Protein AF-Q6Z7R9-F1 (afdb_monomer)

Organism: Oryza sativa subsp. japonica (NCBI:txid39947)

Foldseek 3Di:
DPQQDDPVVVVVCPPVVPVVVVSNVVSVVVVVVVVVVVVVVVVVVVVVVVVVVVVVVVVVVVVVVVVVVVVVVVVVVVVVVVVVVVVVVVVVVVVVVVVVVVVVVVVVVVVVVVVVVVVVVVVVVVVVVVVVVVVVVVVVVVVVVVVVVVVVVVVVVVVVVVVVVVVVVVVVVVVVVVVVVVVVVVVVVVVVVVVVVVVVVVVVVVVVVVVVVVVVVVVVVVVVVVVVVVVVVVVVVVVVVVVVVVVVVVVVVVVVVVVVVVVVVVVVVVVVVVVVVVVVVVVVVVVVVVVVVVVVVVVVVVVVVVVVVVVVVVVVVVVVVVVVVVVVVVVVVVVVVVVVVCVVVVVVCVVDVVPDPDDDDDDDDDDYDEDEYDEDDYYDYDYYDDDYYDYDDDDDDDDDDDADPVNVVVVCVVVVQDPVNVVVVVVVVVVVVVVVVVVVVVVVVVVVVVVVVVVVVVVVVVVVVVVVVVVVVVVVVVVVVVVVVVVVVVVVVVVVVVVVD

Secondary structure (DSSP, 8-state):
---SS-HHHHHHTTT-HHHHHHHHHHHHHHHHHHHHHHHHHHHHHHHHHHHHHHHHHHHHHHHHHHHHHHHHHHHHHHHHHHHHHHHHHHHHHHHHHHHHHHHHHHHHHHHHHHHHHHHHHHHHHHHHHHHHHHHHHHHHHHHHHHHHHHHHHHHHHHHHHHHHHHHHHHHHHHHHHHHHHHHHHHHHHHHHHHHHHHHHHHHHHHHHHHHHHHHHHHHHHHHHHHHHHHHHHHHHHHHHHHHHHHHHHHHHHHHHHHHHHHHHHHHHHHHHHHHHHHHHHHHHHHHHHHHHHHHHHHHHHHHHHHHHHHHHHHHHHHHHHHHHHHHHHHHHHHHHHHHHHHHHHHHHHHHHGGG------------------------------------------------SSHHHHHHHHHTT--HHHHHHHHHHHHHHHHHHHHHHHHHHHHHHHHHHHHHHHHHHHHHHHHHHHHHHHHHHHHHHHHHHHHHHHHHHHHHHHHT--

Solvent-accessible surface area (backbone atoms only — not comparable to full-atom values): 28332 Å² total; per-residue (Å²): 126,76,88,66,63,55,82,62,60,65,56,74,49,75,80,57,63,66,65,60,48,56,45,44,54,48,53,53,52,52,51,49,52,53,54,53,50,53,44,55,52,49,53,52,50,47,55,51,47,51,56,52,48,55,55,49,49,55,48,48,53,53,51,46,55,49,54,51,47,53,51,48,53,51,49,52,50,48,56,51,50,51,49,53,50,50,55,51,50,49,55,48,50,50,53,52,50,53,52,54,51,48,54,54,49,52,56,50,50,54,49,51,51,51,52,52,52,50,54,49,50,54,49,50,55,53,48,56,53,46,55,51,48,57,48,54,47,54,53,49,52,53,52,48,50,59,48,51,54,50,52,50,55,51,48,52,57,45,51,55,49,50,55,51,48,51,53,49,51,54,48,49,53,49,49,52,52,53,49,54,51,52,50,53,54,48,59,47,51,54,52,51,50,51,50,52,51,50,54,48,51,50,53,50,48,53,55,49,54,50,50,49,55,48,52,61,44,52,52,51,51,51,52,51,49,54,50,51,53,48,52,50,52,53,49,50,52,50,51,46,55,49,51,53,52,46,51,52,49,51,52,50,47,57,47,53,51,50,52,49,48,53,54,47,51,53,46,51,52,48,49,52,50,51,50,50,50,48,52,52,50,47,52,50,50,47,52,51,46,52,54,49,50,49,50,48,48,54,47,53,51,49,51,50,50,47,52,52,50,52,52,52,46,52,51,51,51,50,52,47,51,53,51,52,52,53,52,55,48,55,48,50,54,51,50,50,50,50,50,56,47,44,67,47,45,60,61,48,43,70,74,41,62,87,74,58,100,69,91,84,92,90,91,95,97,96,96,98,96,97,96,98,98,94,98,96,98,98,98,92,98,97,99,99,95,97,95,94,98,94,99,93,96,96,96,98,95,96,98,99,93,93,76,68,72,56,28,57,58,48,48,41,39,69,74,66,39,47,74,64,53,52,50,48,54,50,47,52,52,52,48,51,52,48,51,52,54,52,52,48,52,51,51,50,59,49,51,54,49,54,47,52,62,45,50,59,52,50,53,52,55,52,49,54,53,49,51,54,47,57,50,52,52,50,49,54,53,49,51,51,50,50,52,50,52,48,54,50,50,53,49,51,51,51,52,57,52,67,74,73,111

Mean predicted aligned error: 23.44 Å

Structure (mmCIF, N/CA/C/O backbone):
data_AF-Q6Z7R9-F1
#
_entry.id   AF-Q6Z7R9-F1
#
loop_
_atom_site.group_PDB
_atom_site.id
_atom_site.type_symbol
_atom_site.label_atom_id
_atom_site.label_alt_id
_atom_site.label_comp_id
_atom_site.label_asym_id
_atom_site.label_entity_id
_atom_site.label_seq_id
_atom_site.pdbx_PDB_ins_code
_atom_site.Cartn_x
_atom_site.Cartn_y
_atom_site.Cartn_z
_atom_site.occupancy
_atom_site.B_iso_or_equiv
_atom_site.auth_seq_id
_atom_site.auth_comp_id
_atom_site.auth_asym_id
_atom_site.auth_atom_id
_atom_site.pdbx_PDB_model_num
ATOM 1 N N . MET A 1 1 ? 181.626 10.946 -105.756 1.00 38.19 1 MET A N 1
ATOM 2 C CA . MET A 1 1 ? 182.674 9.952 -105.428 1.00 38.19 1 MET A CA 1
ATOM 3 C C . MET A 1 1 ? 183.535 9.730 -106.665 1.00 38.19 1 MET A C 1
ATOM 5 O O . MET A 1 1 ? 182.988 9.891 -107.753 1.00 38.19 1 MET A O 1
ATOM 9 N N . PRO A 1 2 ? 184.826 9.377 -106.538 1.00 49.44 2 PRO A N 1
ATOM 10 C CA . PRO A 1 2 ? 185.572 8.775 -107.644 1.00 49.44 2 PRO A CA 1
ATOM 11 C C . PRO A 1 2 ? 184.914 7.424 -107.963 1.00 49.44 2 PRO A C 1
ATOM 13 O O . PRO A 1 2 ? 184.770 6.588 -107.076 1.00 49.44 2 PRO A O 1
ATOM 16 N N . LEU A 1 3 ? 184.385 7.259 -109.177 1.00 56.94 3 LEU A N 1
ATOM 17 C CA . LEU A 1 3 ? 183.309 6.283 -109.427 1.00 56.94 3 LEU A CA 1
ATOM 18 C C . LEU A 1 3 ? 183.765 4.845 -109.737 1.00 56.94 3 LEU A C 1
ATOM 20 O O . LEU A 1 3 ? 182.914 3.965 -109.789 1.00 56.94 3 LEU A O 1
ATOM 24 N N . PHE A 1 4 ? 185.070 4.606 -109.907 1.00 62.62 4 PHE A N 1
ATOM 25 C CA . PHE A 1 4 ? 185.678 3.258 -109.917 1.00 62.62 4 PHE A CA 1
ATOM 26 C C . PHE A 1 4 ? 187.214 3.275 -109.751 1.00 62.62 4 PHE A C 1
ATOM 28 O O . PHE A 1 4 ? 187.784 2.283 -109.307 1.00 62.62 4 PHE A O 1
ATOM 35 N N . MET A 1 5 ? 187.883 4.392 -110.075 1.00 52.38 5 MET A N 1
ATOM 36 C CA . MET A 1 5 ? 189.327 4.624 -109.892 1.00 52.38 5 MET A CA 1
ATOM 37 C C . MET A 1 5 ? 189.611 6.080 -109.490 1.00 52.38 5 MET A C 1
ATOM 39 O O . MET A 1 5 ? 188.785 6.970 -109.723 1.00 52.38 5 MET A O 1
ATOM 43 N N . SER A 1 6 ? 190.790 6.322 -108.918 1.00 62.69 6 SER A N 1
ATOM 44 C CA . SER A 1 6 ? 191.357 7.649 -108.655 1.00 62.69 6 SER A CA 1
ATOM 45 C C . SER A 1 6 ? 192.171 8.202 -109.837 1.00 62.69 6 SER A C 1
ATOM 47 O O . SER A 1 6 ? 192.585 7.482 -110.747 1.00 62.69 6 SER A O 1
ATOM 49 N N . GLU A 1 7 ? 192.427 9.513 -109.814 1.00 58.38 7 GLU A N 1
ATOM 50 C CA . GLU A 1 7 ? 193.148 10.232 -110.876 1.00 58.38 7 GLU A CA 1
ATOM 51 C C . GLU A 1 7 ? 194.657 9.891 -110.928 1.00 58.38 7 GLU A C 1
ATOM 53 O O . GLU A 1 7 ? 195.314 10.094 -111.950 1.00 58.38 7 GLU A O 1
ATOM 58 N N . GLU A 1 8 ? 195.208 9.319 -109.850 1.00 58.88 8 GLU A N 1
ATOM 59 C CA . GLU A 1 8 ? 196.599 8.850 -109.773 1.00 58.88 8 GLU A CA 1
ATOM 60 C C . GLU A 1 8 ? 196.760 7.437 -110.355 1.00 58.88 8 GLU A C 1
ATOM 62 O O . GLU A 1 8 ? 197.664 7.202 -111.160 1.00 58.88 8 GLU A O 1
ATOM 67 N N . GLU A 1 9 ? 195.841 6.514 -110.043 1.00 57.53 9 GLU A N 1
ATOM 68 C CA . GLU A 1 9 ? 195.804 5.166 -110.639 1.00 57.53 9 GLU A CA 1
ATOM 69 C C . GLU A 1 9 ? 195.643 5.229 -112.166 1.00 57.53 9 GLU A C 1
ATOM 71 O O . GLU A 1 9 ? 196.282 4.473 -112.900 1.00 57.53 9 GLU A O 1
ATOM 76 N N . LEU A 1 10 ? 194.845 6.185 -112.656 1.00 58.69 10 LEU A N 1
ATOM 77 C CA . LEU A 1 10 ? 194.627 6.414 -114.087 1.00 58.69 10 LEU A CA 1
ATOM 78 C C . LEU A 1 10 ? 195.900 6.906 -114.807 1.00 58.69 10 LEU A C 1
ATOM 80 O O . LEU A 1 10 ? 196.087 6.607 -115.985 1.00 58.69 10 LEU A O 1
ATOM 84 N N . ARG A 1 11 ? 196.819 7.590 -114.105 1.00 59.66 11 ARG A N 1
ATOM 85 C CA . ARG A 1 11 ? 198.159 7.921 -114.630 1.00 59.66 11 ARG A CA 1
ATOM 86 C C . ARG A 1 11 ? 199.119 6.734 -114.571 1.00 59.66 11 ARG A C 1
ATOM 88 O O . ARG A 1 11 ? 199.864 6.522 -115.524 1.00 59.66 11 ARG A O 1
ATOM 95 N N . LEU A 1 12 ? 199.103 5.964 -113.481 1.00 58.38 12 LEU A N 1
ATOM 96 C CA . LEU A 1 12 ? 199.994 4.811 -113.288 1.00 58.38 12 LEU A CA 1
ATOM 97 C C . LEU A 1 12 ? 199.761 3.688 -114.308 1.00 58.38 12 LEU A C 1
ATOM 99 O O . LEU A 1 12 ? 200.716 3.014 -114.685 1.00 58.38 12 LEU A O 1
ATOM 103 N N . LEU A 1 13 ? 198.528 3.515 -114.794 1.00 55.44 13 LEU A N 1
ATOM 104 C CA . LEU A 1 13 ? 198.192 2.500 -115.801 1.00 55.44 13 LEU A CA 1
ATOM 105 C C . LEU A 1 13 ? 198.568 2.875 -117.248 1.00 55.44 13 LEU A C 1
ATOM 107 O O . LEU A 1 13 ? 198.392 2.054 -118.143 1.00 55.44 13 LEU A O 1
ATOM 111 N N . GLY A 1 14 ? 199.111 4.075 -117.499 1.00 51.91 14 GLY A N 1
ATOM 112 C CA . GLY A 1 14 ? 199.950 4.397 -118.671 1.00 51.91 14 GLY A CA 1
ATOM 113 C C . GLY A 1 14 ? 199.350 4.281 -120.086 1.00 51.91 14 GLY A C 1
ATOM 114 O O . GLY A 1 14 ? 200.038 4.614 -121.048 1.00 51.91 14 GLY A O 1
ATOM 115 N N . GLY A 1 15 ? 198.102 3.828 -120.232 1.00 53.06 15 GLY A N 1
ATOM 116 C CA . GLY A 1 15 ? 197.459 3.510 -121.513 1.00 53.06 15 GLY A CA 1
ATOM 117 C C . GLY A 1 15 ? 196.838 2.108 -121.597 1.00 53.06 15 GLY A C 1
ATOM 118 O O . GLY A 1 15 ? 196.226 1.794 -122.616 1.00 53.06 15 GLY A O 1
ATOM 119 N N . ASP A 1 16 ? 196.952 1.273 -120.559 1.00 56.84 16 ASP A N 1
ATOM 120 C CA . ASP A 1 16 ? 196.371 -0.076 -120.542 1.00 56.84 16 ASP A CA 1
ATOM 121 C C . ASP A 1 16 ? 194.868 -0.055 -120.196 1.00 56.84 16 ASP A C 1
ATOM 123 O O . ASP A 1 16 ? 194.439 -0.175 -119.045 1.00 56.84 16 ASP A O 1
ATOM 127 N N . VAL A 1 17 ? 194.049 0.149 -121.231 1.00 58.41 17 VAL A N 1
ATOM 128 C CA . VAL A 1 17 ? 192.587 0.320 -121.136 1.00 58.41 17 VAL A CA 1
ATOM 129 C C . VAL A 1 17 ? 191.875 -0.915 -120.555 1.00 58.41 17 VAL A C 1
ATOM 131 O O . VAL A 1 17 ? 190.787 -0.783 -119.993 1.00 58.41 17 VAL A O 1
ATOM 134 N N . ALA A 1 18 ? 192.470 -2.111 -120.643 1.00 67.12 18 ALA A N 1
ATOM 135 C CA . ALA A 1 18 ? 191.826 -3.354 -120.210 1.00 67.12 18 ALA A CA 1
ATOM 136 C C . ALA A 1 18 ? 191.629 -3.420 -118.684 1.00 67.12 18 ALA A C 1
ATOM 138 O O . ALA A 1 18 ? 190.535 -3.739 -118.214 1.00 67.12 18 ALA A O 1
ATOM 139 N N . ALA A 1 19 ? 192.651 -3.046 -117.907 1.00 64.75 19 ALA A N 1
ATOM 140 C CA . ALA A 1 19 ? 192.583 -3.042 -116.442 1.00 64.75 19 ALA A CA 1
ATOM 141 C C . ALA A 1 19 ? 191.538 -2.044 -115.904 1.00 64.75 19 ALA A C 1
ATOM 143 O O . ALA A 1 19 ? 190.858 -2.307 -114.911 1.00 64.75 19 ALA A O 1
ATOM 144 N N . VAL A 1 20 ? 191.378 -0.913 -116.599 1.00 67.12 20 VAL A N 1
ATOM 145 C CA . VAL A 1 20 ? 190.384 0.128 -116.294 1.00 67.12 20 VAL A CA 1
ATOM 146 C C . VAL A 1 20 ? 188.956 -0.412 -116.469 1.00 67.12 20 VAL A C 1
ATOM 148 O O . VAL A 1 20 ? 188.085 -0.141 -115.640 1.00 67.12 20 VAL A O 1
ATOM 151 N N . ALA A 1 21 ? 188.723 -1.219 -117.511 1.00 71.31 21 ALA A N 1
ATOM 152 C CA . ALA A 1 21 ? 187.423 -1.820 -117.799 1.00 71.31 21 ALA A CA 1
ATOM 153 C C . ALA A 1 21 ? 187.018 -2.894 -116.771 1.00 71.31 21 ALA A C 1
ATOM 155 O O . ALA A 1 21 ? 185.912 -2.822 -116.234 1.00 71.31 21 ALA A O 1
ATOM 156 N N . GLU A 1 22 ? 187.906 -3.836 -116.420 1.00 72.38 22 GLU A N 1
ATOM 157 C CA . GLU A 1 22 ? 187.587 -4.856 -115.401 1.00 72.38 22 GLU A CA 1
ATOM 158 C C . GLU A 1 22 ? 187.253 -4.240 -114.034 1.00 72.38 22 GLU A C 1
ATOM 160 O O . GLU A 1 22 ? 186.380 -4.744 -113.317 1.00 72.38 22 GLU A O 1
ATOM 165 N N . ARG A 1 23 ? 187.915 -3.132 -113.669 1.00 71.00 23 ARG A N 1
ATOM 166 C CA . ARG A 1 23 ? 187.657 -2.425 -112.406 1.00 71.00 23 ARG A CA 1
ATOM 167 C C . ARG A 1 23 ? 186.261 -1.799 -112.376 1.00 71.00 23 ARG A C 1
ATOM 169 O O . ARG A 1 23 ? 185.575 -1.903 -111.359 1.00 71.00 23 ARG A O 1
ATOM 176 N N . ALA A 1 24 ? 185.820 -1.219 -113.493 1.00 73.69 24 ALA A N 1
ATOM 177 C CA . ALA A 1 24 ? 184.460 -0.707 -113.644 1.00 73.69 24 ALA A CA 1
ATOM 178 C C . ALA A 1 24 ? 183.415 -1.840 -113.615 1.00 73.69 24 ALA A C 1
ATOM 180 O O . ALA A 1 24 ? 182.429 -1.741 -112.885 1.00 73.69 24 ALA A O 1
ATOM 181 N N . ASP A 1 25 ? 183.649 -2.951 -114.321 1.00 78.38 25 ASP A N 1
ATOM 182 C CA . ASP A 1 25 ? 182.742 -4.110 -114.322 1.00 78.38 25 ASP A CA 1
ATOM 183 C C . ASP A 1 25 ? 182.629 -4.789 -112.947 1.00 78.38 25 ASP A C 1
ATOM 185 O O . ASP A 1 25 ? 181.569 -5.319 -112.600 1.00 78.38 25 ASP A O 1
ATOM 189 N N . ALA A 1 26 ? 183.694 -4.768 -112.138 1.00 81.69 26 ALA A N 1
ATOM 190 C CA . ALA A 1 26 ? 183.648 -5.221 -110.750 1.00 81.69 26 ALA A CA 1
ATOM 191 C C . ALA A 1 26 ? 182.717 -4.339 -109.900 1.00 81.69 26 ALA A C 1
ATOM 193 O O . ALA A 1 26 ? 181.801 -4.867 -109.269 1.00 81.69 26 ALA A O 1
ATOM 194 N N . ALA A 1 27 ? 182.882 -3.012 -109.962 1.00 81.38 27 ALA A N 1
ATOM 195 C CA . ALA A 1 27 ? 182.019 -2.063 -109.256 1.00 81.38 27 ALA A CA 1
ATOM 196 C C . ALA A 1 27 ? 180.550 -2.148 -109.719 1.00 81.38 27 ALA A C 1
ATOM 198 O O . ALA A 1 27 ? 179.634 -2.084 -108.900 1.00 81.38 27 ALA A O 1
ATOM 199 N N . ILE A 1 28 ? 180.300 -2.368 -111.016 1.00 82.81 28 ILE A N 1
ATOM 200 C CA . ILE A 1 28 ? 178.947 -2.583 -111.562 1.00 82.81 28 ILE A CA 1
ATOM 201 C C . ILE A 1 28 ? 178.322 -3.878 -111.017 1.00 82.81 28 ILE A C 1
ATOM 203 O O . ILE A 1 28 ? 177.124 -3.898 -110.727 1.00 82.81 28 ILE A O 1
ATOM 207 N N . ARG A 1 29 ? 179.098 -4.959 -110.851 1.00 83.88 29 ARG A N 1
ATOM 208 C CA . ARG A 1 29 ? 178.622 -6.211 -110.229 1.00 83.88 29 ARG A CA 1
ATOM 209 C C . ARG A 1 29 ? 178.277 -6.030 -108.753 1.00 83.88 29 ARG A C 1
ATOM 211 O O . ARG A 1 29 ? 177.231 -6.504 -108.319 1.00 83.88 29 ARG A O 1
ATOM 218 N N . GLU A 1 30 ? 179.128 -5.329 -108.015 1.00 84.00 30 GLU A N 1
ATOM 219 C CA . GLU A 1 30 ? 178.956 -5.062 -106.584 1.00 84.00 30 GLU A CA 1
ATOM 220 C C . GLU A 1 30 ? 177.739 -4.154 -106.325 1.00 84.00 30 GLU A C 1
ATOM 222 O O . GLU A 1 30 ? 176.890 -4.474 -105.493 1.00 84.00 30 GLU A O 1
ATOM 227 N N . LEU A 1 31 ? 177.556 -3.103 -107.135 1.00 84.94 31 LEU A N 1
ATOM 228 C CA . LEU A 1 31 ? 176.353 -2.260 -107.122 1.00 84.94 31 LEU A CA 1
ATOM 229 C C . LEU A 1 31 ? 175.074 -3.036 -107.472 1.00 84.94 31 LEU A C 1
ATOM 231 O O . LEU A 1 31 ? 174.033 -2.785 -106.868 1.00 84.94 31 LEU A O 1
ATOM 235 N N . ARG A 1 32 ? 175.120 -3.990 -108.414 1.00 86.06 32 ARG A N 1
ATOM 236 C CA . ARG A 1 32 ? 173.959 -4.852 -108.711 1.00 86.06 32 ARG A CA 1
ATOM 237 C C . ARG A 1 32 ? 173.589 -5.730 -107.519 1.00 86.06 32 ARG A C 1
ATOM 239 O O . ARG A 1 32 ? 172.418 -5.774 -107.166 1.00 86.06 32 ARG A O 1
ATOM 246 N N . GLN A 1 33 ? 174.570 -6.352 -106.861 1.00 86.00 33 GLN A N 1
ATOM 247 C CA . GLN A 1 33 ? 174.314 -7.135 -105.648 1.00 86.00 33 GLN A CA 1
ATOM 248 C C . GLN A 1 33 ? 173.695 -6.278 -104.535 1.00 86.00 33 GLN A C 1
ATOM 250 O O . GLN A 1 33 ? 172.723 -6.715 -103.930 1.00 86.00 33 GLN A O 1
ATOM 255 N N . GLN A 1 34 ? 174.175 -5.047 -104.327 1.00 88.38 34 GLN A N 1
ATOM 256 C CA . GLN A 1 34 ? 173.580 -4.111 -103.361 1.00 88.38 34 GLN A CA 1
ATOM 257 C C . GLN A 1 34 ? 172.137 -3.713 -103.726 1.00 88.38 34 GLN A C 1
ATOM 259 O O . GLN A 1 34 ? 171.282 -3.621 -102.847 1.00 88.38 34 GLN A O 1
ATOM 264 N N . VAL A 1 35 ? 171.834 -3.504 -105.013 1.00 88.94 35 VAL A N 1
ATOM 265 C CA . VAL A 1 35 ? 170.461 -3.231 -105.478 1.00 88.94 35 VAL A CA 1
ATOM 266 C C . VAL A 1 35 ? 169.543 -4.433 -105.251 1.00 88.94 35 VAL A C 1
ATOM 268 O O . VAL A 1 35 ? 168.404 -4.251 -104.824 1.00 88.94 35 VAL A O 1
ATOM 271 N N . ASP A 1 36 ? 170.019 -5.652 -105.501 1.00 87.75 36 ASP A N 1
ATOM 272 C CA . ASP A 1 36 ? 169.210 -6.859 -105.333 1.00 87.75 36 ASP A CA 1
ATOM 273 C C . ASP A 1 36 ? 169.026 -7.243 -103.848 1.00 87.75 36 ASP A C 1
ATOM 275 O O . ASP A 1 36 ? 167.944 -7.707 -103.484 1.00 87.75 36 ASP A O 1
ATOM 279 N N . THR A 1 37 ? 169.987 -6.956 -102.954 1.00 90.69 37 THR A N 1
ATOM 280 C CA . THR A 1 37 ? 169.762 -7.075 -101.497 1.00 90.69 37 THR A CA 1
ATOM 281 C C . THR A 1 37 ? 168.771 -6.034 -100.985 1.00 90.69 37 THR A C 1
ATOM 283 O O . THR A 1 37 ? 167.843 -6.399 -100.271 1.00 90.69 37 THR A O 1
ATOM 286 N N . VAL A 1 38 ? 168.890 -4.766 -101.401 1.00 90.19 38 VAL A N 1
ATOM 287 C CA . VAL A 1 38 ? 167.943 -3.702 -101.004 1.00 90.19 38 VAL A CA 1
ATOM 288 C C . VAL A 1 38 ? 166.526 -3.988 -101.516 1.00 90.19 38 VAL A C 1
ATOM 290 O O . VAL A 1 38 ? 165.552 -3.669 -100.837 1.00 90.19 38 VAL A O 1
ATOM 293 N N . ARG A 1 39 ? 166.382 -4.637 -102.679 1.00 90.19 39 ARG A N 1
ATOM 294 C CA . ARG A 1 39 ? 165.088 -5.148 -103.162 1.00 90.19 39 ARG A CA 1
ATOM 295 C C . ARG A 1 39 ? 164.537 -6.257 -102.275 1.00 90.19 39 ARG A C 1
ATOM 297 O O . ARG A 1 39 ? 163.404 -6.140 -101.834 1.00 90.19 39 ARG A O 1
ATOM 304 N N . ALA A 1 40 ? 165.332 -7.279 -101.963 1.00 89.38 40 ALA A N 1
ATOM 305 C CA . ALA A 1 40 ? 164.891 -8.368 -101.092 1.00 89.38 40 ALA A CA 1
ATOM 306 C C . ALA A 1 40 ? 164.507 -7.876 -99.680 1.00 89.38 40 ALA A C 1
ATOM 308 O O . ALA A 1 40 ? 163.539 -8.364 -99.100 1.00 89.38 40 ALA A O 1
ATOM 309 N N . GLU A 1 41 ? 165.219 -6.880 -99.146 1.00 91.81 41 GLU A N 1
ATOM 310 C CA . GLU A 1 41 ? 164.874 -6.205 -97.888 1.00 91.81 41 GLU A CA 1
ATOM 311 C C . GLU A 1 41 ? 163.571 -5.394 -98.002 1.00 91.81 41 GLU A C 1
ATOM 313 O O . GLU A 1 41 ? 162.739 -5.451 -97.096 1.00 91.81 41 GLU A O 1
ATOM 318 N N . ALA A 1 42 ? 163.351 -4.689 -99.118 1.00 90.25 42 ALA A N 1
ATOM 319 C CA . ALA A 1 42 ? 162.112 -3.954 -99.375 1.00 90.25 42 ALA A CA 1
ATOM 320 C C . ALA A 1 42 ? 160.897 -4.883 -99.561 1.00 90.25 42 ALA A C 1
ATOM 322 O O . ALA A 1 42 ? 159.843 -4.619 -98.985 1.00 90.25 42 ALA A O 1
ATOM 323 N N . ASP A 1 43 ? 161.047 -5.989 -100.293 1.00 90.94 43 ASP A N 1
ATOM 324 C CA . ASP A 1 43 ? 159.998 -6.996 -100.494 1.00 90.94 43 ASP A CA 1
ATOM 325 C C . ASP A 1 43 ? 159.658 -7.709 -99.171 1.00 90.94 43 ASP A C 1
ATOM 327 O O . ASP A 1 43 ? 158.487 -7.900 -98.838 1.00 90.94 43 ASP A O 1
ATOM 331 N N . ALA A 1 44 ? 160.666 -8.038 -98.353 1.00 91.50 44 ALA A N 1
ATOM 332 C CA . ALA A 1 44 ? 160.456 -8.591 -97.014 1.00 91.50 44 ALA A CA 1
ATOM 333 C C . ALA A 1 44 ? 159.754 -7.593 -96.074 1.00 91.50 44 ALA A C 1
ATOM 335 O O . ALA A 1 44 ? 158.867 -7.984 -95.311 1.00 91.50 44 ALA A O 1
ATOM 336 N N . ALA A 1 45 ? 160.104 -6.304 -96.147 1.00 90.75 45 ALA A N 1
ATOM 337 C CA . ALA A 1 45 ? 159.426 -5.245 -95.403 1.00 90.75 45 ALA A CA 1
ATOM 338 C C . ALA A 1 45 ? 157.977 -5.033 -95.877 1.00 90.75 45 ALA A C 1
ATOM 340 O O . ALA A 1 45 ? 157.101 -4.795 -95.045 1.00 90.75 45 ALA A O 1
ATOM 341 N N . ALA A 1 46 ? 157.701 -5.173 -97.178 1.00 93.44 46 ALA A N 1
ATOM 342 C CA . ALA A 1 46 ? 156.351 -5.110 -97.735 1.00 93.44 46 ALA A CA 1
ATOM 343 C C . ALA A 1 46 ? 155.479 -6.276 -97.241 1.00 93.44 46 ALA A C 1
ATOM 345 O O . ALA A 1 46 ? 154.399 -6.036 -96.709 1.00 93.44 46 ALA A O 1
ATOM 346 N N . ILE A 1 47 ? 155.973 -7.519 -97.300 1.00 92.44 47 ILE A N 1
ATOM 347 C CA . ILE A 1 47 ? 155.254 -8.699 -96.782 1.00 92.44 47 ILE A CA 1
ATOM 348 C C . ILE A 1 47 ? 155.013 -8.580 -95.267 1.00 92.44 47 ILE A C 1
ATOM 350 O O . ILE A 1 47 ? 153.934 -8.921 -94.778 1.00 92.44 47 ILE A O 1
ATOM 354 N N . ALA A 1 48 ? 155.988 -8.070 -94.507 1.00 92.62 48 ALA A N 1
ATOM 355 C CA . ALA A 1 48 ? 155.814 -7.806 -93.080 1.00 92.62 48 ALA A CA 1
ATOM 356 C C . ALA A 1 48 ? 154.735 -6.737 -92.825 1.00 92.62 48 ALA A C 1
ATOM 358 O O . ALA A 1 48 ? 153.898 -6.913 -91.938 1.00 92.62 48 ALA A O 1
ATOM 359 N N . ALA A 1 49 ? 154.712 -5.664 -93.624 1.00 91.62 49 ALA A N 1
ATOM 360 C CA . ALA A 1 49 ? 153.674 -4.642 -93.554 1.00 91.62 49 ALA A CA 1
ATOM 361 C C . ALA A 1 49 ? 152.288 -5.231 -93.872 1.00 91.62 49 ALA A C 1
ATOM 363 O O . ALA A 1 49 ? 151.385 -5.087 -93.050 1.00 91.62 49 ALA A O 1
ATOM 364 N N . GLU A 1 50 ? 152.135 -5.978 -94.971 1.00 93.19 50 GLU A N 1
ATOM 365 C CA . GLU A 1 50 ? 150.882 -6.653 -95.350 1.00 93.19 50 GLU A CA 1
ATOM 366 C C . GLU A 1 50 ? 150.362 -7.588 -94.245 1.00 93.19 50 GLU A C 1
ATOM 368 O O . GLU A 1 50 ? 149.183 -7.531 -93.893 1.00 93.19 50 GLU A O 1
ATOM 373 N N . GLN A 1 51 ? 151.233 -8.390 -93.620 1.00 94.31 51 GLN A N 1
ATOM 374 C CA . GLN A 1 51 ? 150.853 -9.249 -92.490 1.00 94.31 51 GLN A CA 1
ATOM 375 C C . GLN A 1 51 ? 150.410 -8.444 -91.258 1.00 94.31 51 GLN A C 1
ATOM 377 O O . GLN A 1 51 ? 149.457 -8.838 -90.581 1.00 94.31 51 GLN A O 1
ATOM 382 N N . THR A 1 52 ? 151.050 -7.304 -90.966 1.00 94.00 52 THR A N 1
ATOM 383 C CA . THR A 1 52 ? 150.577 -6.410 -89.893 1.00 94.00 52 THR A CA 1
ATOM 384 C C . THR A 1 52 ? 149.261 -5.714 -90.244 1.00 94.00 52 THR A C 1
ATOM 386 O O . THR A 1 52 ? 148.418 -5.582 -89.361 1.00 94.00 52 THR A O 1
ATOM 389 N N . CYS A 1 53 ? 149.032 -5.340 -91.508 1.00 93.69 53 CYS A N 1
ATOM 390 C CA . CYS A 1 53 ? 147.756 -4.800 -91.979 1.00 93.69 53 CYS A CA 1
ATOM 391 C C . CYS A 1 53 ? 146.633 -5.831 -91.834 1.00 93.69 53 CYS A C 1
ATOM 393 O O . CYS A 1 53 ? 145.658 -5.539 -91.152 1.00 93.69 53 CYS A O 1
ATOM 395 N N . ALA A 1 54 ? 146.803 -7.058 -92.335 1.00 94.38 54 ALA A N 1
ATOM 396 C CA . ALA A 1 54 ? 145.792 -8.113 -92.219 1.00 94.38 54 ALA A CA 1
ATOM 397 C C . ALA A 1 54 ? 145.456 -8.469 -90.753 1.00 94.38 54 ALA A C 1
ATOM 399 O O . ALA A 1 54 ? 144.298 -8.716 -90.414 1.00 94.38 54 ALA A O 1
ATOM 400 N N . LEU A 1 55 ? 146.446 -8.450 -89.849 1.00 95.38 55 LEU A N 1
ATOM 401 C CA . LEU A 1 55 ? 146.217 -8.631 -88.407 1.00 95.38 55 LEU A CA 1
ATOM 402 C C . LEU A 1 55 ? 145.508 -7.436 -87.749 1.00 95.38 55 LEU A C 1
ATOM 404 O O . LEU A 1 55 ? 144.790 -7.625 -86.765 1.00 95.38 55 LEU A O 1
ATOM 408 N N . LEU A 1 56 ? 145.706 -6.216 -88.254 1.00 95.12 56 LEU A N 1
ATOM 409 C CA . LEU A 1 56 ? 144.986 -5.024 -87.800 1.00 95.12 56 LEU A CA 1
ATOM 410 C C . LEU A 1 56 ? 143.553 -4.991 -88.343 1.00 95.12 56 LEU A C 1
ATOM 412 O O . LEU A 1 56 ? 142.650 -4.662 -87.582 1.00 95.12 56 LEU A O 1
ATOM 416 N N . GLU A 1 57 ? 143.335 -5.396 -89.594 1.00 95.62 57 GLU A N 1
ATOM 417 C CA . GLU A 1 57 ? 142.017 -5.552 -90.223 1.00 95.62 57 GLU A CA 1
ATOM 418 C C . GLU A 1 57 ? 141.191 -6.622 -89.505 1.00 95.62 57 GLU A C 1
ATOM 420 O O . GLU A 1 57 ? 140.108 -6.320 -89.015 1.00 95.62 57 GLU A O 1
ATOM 425 N N . GLN A 1 58 ? 141.736 -7.828 -89.294 1.00 95.94 58 GLN A N 1
ATOM 426 C CA . GLN A 1 58 ? 141.041 -8.876 -88.536 1.00 95.94 58 GLN A CA 1
ATOM 427 C C . GLN A 1 58 ? 140.671 -8.407 -87.118 1.00 95.94 58 GLN A C 1
ATOM 429 O O . GLN A 1 58 ? 139.573 -8.684 -86.634 1.00 95.94 58 GLN A O 1
ATOM 434 N N . ARG A 1 59 ? 141.571 -7.675 -86.445 1.00 96.44 59 ARG A N 1
ATOM 435 C CA . ARG A 1 59 ? 141.284 -7.081 -85.131 1.00 96.44 59 ARG A CA 1
ATOM 436 C C . ARG A 1 59 ? 140.194 -6.018 -85.215 1.00 96.44 59 ARG A C 1
ATOM 438 O O . ARG A 1 59 ? 139.312 -6.019 -84.360 1.00 96.44 59 ARG A O 1
ATOM 445 N N . TYR A 1 60 ? 140.235 -5.150 -86.221 1.00 96.56 60 TYR A N 1
ATOM 446 C CA . TYR A 1 60 ? 139.227 -4.121 -86.459 1.00 96.56 60 TYR A CA 1
ATOM 447 C C . TYR A 1 60 ? 137.846 -4.737 -86.707 1.00 96.56 60 TYR A C 1
ATOM 449 O O . TYR A 1 60 ? 136.891 -4.327 -86.056 1.00 96.56 60 TYR A O 1
ATOM 457 N N . ASP A 1 61 ? 137.752 -5.779 -87.533 1.00 96.44 61 ASP A N 1
ATOM 458 C CA . ASP A 1 61 ? 136.506 -6.506 -87.793 1.00 96.44 61 ASP A CA 1
ATOM 459 C C . ASP A 1 61 ? 135.953 -7.164 -86.522 1.00 96.44 61 ASP A C 1
ATOM 461 O O . ASP A 1 61 ? 134.762 -7.034 -86.227 1.00 96.44 61 ASP A O 1
ATOM 465 N N . THR A 1 62 ? 136.802 -7.817 -85.714 1.00 95.81 62 THR A N 1
ATOM 466 C CA . THR A 1 62 ? 136.357 -8.379 -84.424 1.00 95.81 62 THR A CA 1
ATOM 467 C C . THR A 1 62 ? 135.899 -7.295 -83.449 1.00 95.81 62 THR A C 1
ATOM 469 O O . THR A 1 62 ? 134.848 -7.445 -82.830 1.00 95.81 62 THR A O 1
ATOM 472 N N . LEU A 1 63 ? 136.622 -6.174 -83.365 1.00 96.56 63 LEU A N 1
ATOM 473 C CA . LEU A 1 63 ? 136.284 -5.053 -82.489 1.00 96.56 63 LEU A CA 1
ATOM 474 C C . LEU A 1 63 ? 135.015 -4.324 -82.962 1.00 96.56 63 LEU A C 1
ATOM 476 O O . LEU A 1 63 ? 134.232 -3.873 -82.131 1.00 96.56 63 LEU A O 1
ATOM 480 N N . SER A 1 64 ? 134.778 -4.243 -84.276 1.00 96.75 64 SER A N 1
ATOM 481 C CA . SER A 1 64 ? 133.534 -3.724 -84.853 1.00 96.75 64 SER A CA 1
ATOM 482 C C . SER A 1 64 ? 132.372 -4.651 -84.527 1.00 96.75 64 SER A C 1
ATOM 484 O O . SER A 1 64 ? 131.368 -4.187 -84.000 1.00 96.75 64 SER A O 1
ATOM 486 N N . ALA A 1 65 ? 132.516 -5.963 -84.739 1.00 96.69 65 ALA A N 1
ATOM 487 C CA . ALA A 1 65 ? 131.474 -6.936 -84.417 1.00 96.69 65 ALA A CA 1
ATOM 488 C C . ALA A 1 65 ? 131.137 -6.964 -82.913 1.00 96.69 65 ALA A C 1
ATOM 490 O O . ALA A 1 65 ? 129.971 -7.115 -82.544 1.00 96.69 65 ALA A O 1
ATOM 491 N N . GLU A 1 66 ? 132.126 -6.779 -82.034 1.00 96.88 66 GLU A N 1
ATOM 492 C CA . GLU A 1 66 ? 131.910 -6.584 -80.596 1.00 96.88 66 GLU A CA 1
ATOM 493 C C . GLU A 1 66 ? 131.224 -5.243 -80.297 1.00 96.88 66 GLU A C 1
ATOM 495 O O . GLU A 1 66 ? 130.225 -5.216 -79.580 1.00 96.88 66 GLU A O 1
ATOM 500 N N . ALA A 1 67 ? 131.675 -4.136 -80.891 1.00 96.81 67 ALA A N 1
ATOM 501 C CA . ALA A 1 67 ? 131.057 -2.820 -80.719 1.00 96.81 67 ALA A CA 1
ATOM 502 C C . ALA A 1 67 ? 129.618 -2.750 -81.262 1.00 96.81 67 ALA A C 1
ATOM 504 O O . ALA A 1 67 ? 128.794 -2.016 -80.715 1.00 96.81 67 ALA A O 1
ATOM 505 N N . ASP A 1 68 ? 129.298 -3.500 -82.315 1.00 96.69 68 ASP A N 1
ATOM 506 C CA . ASP A 1 68 ? 127.956 -3.626 -82.884 1.00 96.69 68 ASP A CA 1
ATOM 507 C C . ASP A 1 68 ? 127.057 -4.509 -82.001 1.00 96.69 68 ASP A C 1
ATOM 509 O O . ASP A 1 68 ? 125.897 -4.156 -81.776 1.00 96.69 68 ASP A O 1
ATOM 513 N N . ARG A 1 69 ? 127.594 -5.589 -81.409 1.00 97.06 69 ARG A N 1
ATOM 514 C CA . ARG A 1 69 ? 126.897 -6.387 -80.379 1.00 97.06 69 ARG A CA 1
ATOM 515 C C . ARG A 1 69 ? 126.589 -5.564 -79.135 1.00 97.06 69 ARG A C 1
ATOM 517 O O . ARG A 1 69 ? 125.429 -5.489 -78.750 1.00 97.06 69 ARG A O 1
ATOM 524 N N . PHE A 1 70 ? 127.575 -4.875 -78.558 1.00 96.31 70 PHE A N 1
ATOM 525 C CA . PHE A 1 70 ? 127.344 -4.007 -77.401 1.00 96.31 70 PHE A CA 1
ATOM 526 C C . PHE A 1 70 ? 126.364 -2.869 -77.724 1.00 96.31 70 PHE A C 1
ATOM 528 O O . PHE A 1 70 ? 125.566 -2.488 -76.871 1.00 96.31 70 PHE A O 1
ATOM 535 N N . ARG A 1 71 ? 126.351 -2.348 -78.960 1.00 97.69 71 ARG A N 1
ATOM 536 C CA . ARG A 1 71 ? 125.351 -1.359 -79.403 1.00 97.69 71 ARG A CA 1
ATOM 537 C C . ARG A 1 71 ? 123.942 -1.954 -79.487 1.00 97.69 71 ARG A C 1
ATOM 539 O O . ARG A 1 71 ? 122.993 -1.271 -79.112 1.00 97.69 71 ARG A O 1
ATOM 546 N N . ALA A 1 72 ? 123.804 -3.203 -79.933 1.00 96.75 72 ALA A N 1
ATOM 547 C CA . ALA A 1 72 ? 122.532 -3.925 -79.928 1.00 96.75 72 ALA A CA 1
ATOM 548 C C . ALA A 1 72 ? 122.054 -4.228 -78.496 1.00 96.75 72 ALA A C 1
ATOM 550 O O . ALA A 1 72 ? 120.919 -3.902 -78.161 1.00 96.75 72 ALA A O 1
ATOM 551 N N . GLU A 1 73 ? 122.924 -4.741 -77.623 1.00 97.44 73 GLU A N 1
ATOM 552 C CA . GLU A 1 73 ? 122.620 -4.997 -76.206 1.00 97.44 73 GLU A CA 1
ATOM 553 C C . GLU A 1 73 ? 122.205 -3.715 -75.467 1.00 97.44 73 GLU A C 1
ATOM 555 O O . GLU A 1 73 ? 121.215 -3.710 -74.734 1.00 97.44 73 GLU A O 1
ATOM 560 N N . LEU A 1 74 ? 122.900 -2.595 -75.701 1.00 97.00 74 LEU A N 1
ATOM 561 C CA . LEU A 1 74 ? 122.521 -1.288 -75.156 1.00 97.00 74 LEU A CA 1
ATOM 562 C C . LEU A 1 74 ? 121.166 -0.804 -75.692 1.00 97.00 74 LEU A C 1
ATOM 564 O O . LEU A 1 74 ? 120.391 -0.238 -74.923 1.00 97.00 74 LEU A O 1
ATOM 568 N N . ALA A 1 75 ? 120.850 -1.043 -76.968 1.00 96.94 75 ALA A N 1
ATOM 569 C CA . ALA A 1 75 ? 119.548 -0.700 -77.543 1.00 96.94 75 ALA A CA 1
ATOM 570 C C . ALA A 1 75 ? 118.413 -1.580 -76.983 1.00 96.94 75 ALA A C 1
ATOM 572 O O . ALA A 1 75 ? 117.335 -1.069 -76.675 1.00 96.94 75 ALA A O 1
ATOM 573 N N . GLU A 1 76 ? 118.650 -2.880 -76.783 1.00 97.25 76 GLU A N 1
ATOM 574 C CA . GLU A 1 76 ? 117.685 -3.786 -76.152 1.00 97.25 76 GLU A CA 1
ATOM 575 C C . GLU A 1 76 ? 117.444 -3.429 -74.681 1.00 97.25 76 GLU A C 1
ATOM 577 O O . GLU A 1 76 ? 116.289 -3.371 -74.248 1.00 97.25 76 GLU A O 1
ATOM 582 N N . LEU A 1 77 ? 118.507 -3.131 -73.924 1.00 96.75 77 LEU A N 1
ATOM 583 C CA . LEU A 1 77 ? 118.422 -2.673 -72.535 1.00 96.75 77 LEU A CA 1
ATOM 584 C C . LEU A 1 77 ? 117.714 -1.317 -72.425 1.00 96.75 77 LEU A C 1
ATOM 586 O O . LEU A 1 77 ? 116.851 -1.164 -71.558 1.00 96.75 77 LEU A O 1
ATOM 590 N N . ALA A 1 78 ? 118.006 -0.366 -73.319 1.00 97.31 78 ALA A N 1
ATOM 591 C CA . ALA A 1 78 ? 117.294 0.908 -73.402 1.00 97.31 78 ALA A CA 1
ATOM 592 C C . ALA A 1 78 ? 115.795 0.679 -73.648 1.00 97.31 78 ALA A C 1
ATOM 594 O O . ALA A 1 78 ? 114.982 1.028 -72.792 1.00 97.31 78 ALA A O 1
ATOM 595 N N . ALA A 1 79 ? 115.427 -0.037 -74.713 1.00 96.94 79 ALA A N 1
ATOM 596 C CA . ALA A 1 79 ? 114.034 -0.347 -75.029 1.00 96.94 79 ALA A CA 1
ATOM 597 C C . ALA A 1 79 ? 113.327 -1.172 -73.935 1.00 96.94 79 ALA A C 1
ATOM 599 O O . ALA A 1 79 ? 112.106 -1.103 -73.792 1.00 96.94 79 ALA A O 1
ATOM 600 N N . ALA A 1 80 ? 114.048 -1.998 -73.170 1.00 97.38 80 ALA A N 1
ATOM 601 C CA . ALA A 1 80 ? 113.501 -2.729 -72.023 1.00 97.38 80 ALA A CA 1
ATOM 602 C C . ALA A 1 80 ? 113.292 -1.813 -70.802 1.00 97.38 80 ALA A C 1
ATOM 604 O O . ALA A 1 80 ? 112.329 -1.998 -70.055 1.00 97.38 80 ALA A O 1
ATOM 605 N N . SER A 1 81 ? 114.161 -0.816 -70.609 1.00 96.56 81 SER A N 1
ATOM 606 C CA . SER A 1 81 ? 114.012 0.215 -69.576 1.00 96.56 81 SER A CA 1
ATOM 607 C C . SER A 1 81 ? 112.844 1.158 -69.875 1.00 96.56 81 SER A C 1
ATOM 609 O O . SER A 1 81 ? 112.049 1.436 -68.981 1.00 96.56 81 SER A O 1
ATOM 611 N N . GLU A 1 82 ? 112.667 1.547 -71.139 1.00 97.19 82 GLU A N 1
ATOM 612 C CA . GLU A 1 82 ? 111.552 2.370 -71.617 1.00 97.19 82 GLU A CA 1
ATOM 613 C C . GLU A 1 82 ? 110.210 1.645 -71.460 1.00 97.19 82 GLU A C 1
ATOM 615 O O . GLU A 1 82 ? 109.263 2.222 -70.926 1.00 97.19 82 GLU A O 1
ATOM 620 N N . ARG A 1 83 ? 110.140 0.355 -71.828 1.00 97.12 83 ARG A N 1
ATOM 621 C CA . ARG A 1 83 ? 108.959 -0.492 -71.571 1.00 97.12 83 ARG A CA 1
ATOM 622 C C . ARG A 1 83 ? 108.617 -0.537 -70.081 1.00 97.12 83 ARG A C 1
ATOM 624 O O . ARG A 1 83 ? 107.510 -0.169 -69.710 1.00 97.12 83 ARG A O 1
ATOM 631 N N . ARG A 1 84 ? 109.587 -0.854 -69.214 1.00 96.75 84 ARG A N 1
ATOM 632 C CA . ARG A 1 84 ? 109.375 -0.857 -67.752 1.00 96.75 84 ARG A CA 1
ATOM 633 C C . ARG A 1 84 ? 108.962 0.509 -67.198 1.00 96.75 84 ARG A C 1
ATOM 635 O O . ARG A 1 84 ? 108.192 0.556 -66.244 1.00 96.75 84 ARG A O 1
ATOM 642 N N . ALA A 1 85 ? 109.449 1.610 -67.771 1.00 97.12 85 ALA A N 1
ATOM 643 C CA . ALA A 1 85 ? 109.030 2.957 -67.392 1.00 97.12 85 ALA A CA 1
ATOM 644 C C . ALA A 1 85 ? 107.575 3.243 -67.809 1.00 97.12 85 ALA A C 1
ATOM 646 O O . ALA A 1 85 ? 106.834 3.842 -67.031 1.00 97.12 85 ALA A O 1
ATOM 647 N N . ALA A 1 86 ? 107.138 2.772 -68.982 1.00 97.00 86 ALA A N 1
ATOM 648 C CA . ALA A 1 86 ? 105.749 2.870 -69.433 1.00 97.00 86 ALA A CA 1
ATOM 649 C C . ALA A 1 86 ? 104.793 1.982 -68.607 1.00 97.00 86 ALA A C 1
ATOM 651 O O . ALA A 1 86 ? 103.714 2.436 -68.219 1.00 97.00 86 ALA A O 1
ATOM 652 N N . ASP A 1 87 ? 105.201 0.758 -68.264 1.00 96.81 87 ASP A N 1
ATOM 653 C CA . ASP A 1 87 ? 104.450 -0.156 -67.386 1.00 96.81 87 ASP A CA 1
ATOM 654 C C . ASP A 1 87 ? 104.307 0.426 -65.961 1.00 96.81 87 ASP A C 1
ATOM 656 O O . ASP A 1 87 ? 103.251 0.355 -65.326 1.00 96.81 87 ASP A O 1
ATOM 660 N N . LEU A 1 88 ? 105.362 1.074 -65.457 1.00 96.75 88 LEU A N 1
ATOM 661 C CA . LEU A 1 88 ? 105.353 1.763 -64.165 1.00 96.75 88 LEU A CA 1
ATOM 662 C C . LEU A 1 88 ? 104.509 3.050 -64.197 1.00 96.75 88 LEU A C 1
ATOM 664 O O . LEU A 1 88 ? 103.799 3.329 -63.235 1.00 96.75 88 LEU A O 1
ATOM 668 N N . ALA A 1 89 ? 104.525 3.812 -65.293 1.00 96.88 89 ALA A N 1
ATOM 669 C CA . ALA A 1 89 ? 103.695 5.009 -65.448 1.00 96.88 89 ALA A CA 1
ATOM 670 C C . ALA A 1 89 ? 102.197 4.677 -65.599 1.00 96.88 89 ALA A C 1
ATOM 672 O O . ALA A 1 89 ? 101.353 5.342 -64.995 1.00 96.88 89 ALA A O 1
ATOM 673 N N . SER A 1 90 ? 101.857 3.633 -66.361 1.00 97.19 90 SER A N 1
ATOM 674 C CA . SER A 1 90 ? 100.471 3.171 -66.526 1.00 97.19 90 SER A CA 1
ATOM 675 C C . SER A 1 90 ? 99.903 2.639 -65.209 1.00 97.19 90 SER A C 1
ATOM 677 O O . SER A 1 90 ? 98.897 3.170 -64.737 1.00 97.19 90 SER A O 1
ATOM 679 N N . SER A 1 91 ? 100.596 1.715 -64.536 1.00 96.25 91 SER A N 1
ATOM 680 C CA . SER A 1 91 ? 100.176 1.217 -63.214 1.00 96.25 91 SER A CA 1
ATOM 681 C C . SER A 1 91 ? 100.116 2.315 -62.137 1.00 96.25 91 SER A C 1
ATOM 683 O O . SER A 1 91 ? 99.207 2.312 -61.305 1.00 96.25 91 SER A O 1
ATOM 685 N N . GLN A 1 92 ? 100.998 3.325 -62.169 1.00 97.81 92 GLN A N 1
ATOM 686 C CA . GLN A 1 92 ? 100.841 4.522 -61.331 1.00 97.81 92 GLN A CA 1
ATOM 687 C C . GLN A 1 92 ? 99.556 5.292 -61.662 1.00 97.81 92 GLN A C 1
ATOM 689 O O . GLN A 1 92 ? 98.830 5.673 -60.741 1.00 97.81 92 GLN A O 1
ATOM 694 N N . SER A 1 93 ? 99.239 5.501 -62.944 1.00 96.62 93 SER A N 1
ATOM 695 C CA . SER A 1 93 ? 98.010 6.196 -63.349 1.00 96.62 93 SER A CA 1
ATOM 696 C C . SER A 1 93 ? 96.740 5.451 -62.910 1.00 96.62 93 SER A C 1
ATOM 698 O O . SER A 1 93 ? 95.825 6.081 -62.379 1.00 96.62 93 SER A O 1
ATOM 700 N N . GLU A 1 94 ? 96.728 4.116 -62.994 1.00 97.69 94 GLU A N 1
ATOM 701 C CA . GLU A 1 94 ? 95.649 3.258 -62.486 1.00 97.69 94 GLU A CA 1
ATOM 702 C C . GLU A 1 94 ? 95.510 3.371 -60.961 1.00 97.69 94 GLU A C 1
ATOM 704 O O . GLU A 1 94 ? 94.407 3.573 -60.451 1.00 97.69 94 GLU A O 1
ATOM 709 N N . ILE A 1 95 ? 96.620 3.334 -60.213 1.00 97.31 95 ILE A N 1
ATOM 710 C CA . ILE A 1 95 ? 96.625 3.541 -58.755 1.00 97.31 95 ILE A CA 1
ATOM 711 C C . ILE A 1 95 ? 96.077 4.931 -58.391 1.00 97.31 95 ILE A C 1
ATOM 713 O O . ILE A 1 95 ? 95.323 5.062 -57.423 1.00 97.31 95 ILE A O 1
ATOM 717 N N . HIS A 1 96 ? 96.413 5.975 -59.151 1.00 97.12 96 HIS A N 1
ATOM 718 C CA . HIS A 1 96 ? 95.851 7.313 -58.950 1.00 97.12 96 HIS A CA 1
ATOM 719 C C . HIS A 1 96 ? 94.349 7.368 -59.278 1.00 97.12 96 HIS A C 1
ATOM 721 O O . HIS A 1 96 ? 93.585 7.938 -58.496 1.00 97.12 96 HIS A O 1
ATOM 727 N N . GLN A 1 97 ? 93.903 6.729 -60.360 1.00 98.06 97 GLN A N 1
ATOM 728 C CA . GLN A 1 97 ? 92.490 6.646 -60.738 1.00 98.06 97 GLN A CA 1
ATOM 729 C C . GLN A 1 97 ? 91.659 5.884 -59.692 1.00 98.06 97 GLN A C 1
ATOM 731 O O . GLN A 1 97 ? 90.603 6.368 -59.281 1.00 98.06 97 GLN A O 1
ATOM 736 N N . LEU A 1 98 ? 92.154 4.747 -59.196 1.00 97.56 98 LEU A N 1
ATOM 737 C CA . LEU A 1 98 ? 91.508 3.962 -58.139 1.00 97.56 98 LEU A CA 1
ATOM 738 C C . LEU A 1 98 ? 91.444 4.726 -56.809 1.00 97.56 98 LEU A C 1
ATOM 740 O O . LEU A 1 98 ? 90.423 4.670 -56.127 1.00 97.56 98 LEU A O 1
ATOM 744 N N . ARG A 1 99 ? 92.477 5.505 -56.455 1.00 98.06 99 ARG A N 1
ATOM 745 C CA . ARG A 1 99 ? 92.442 6.398 -55.278 1.00 98.06 99 ARG A CA 1
ATOM 746 C C . ARG A 1 99 ? 91.376 7.488 -55.409 1.00 98.06 99 ARG A C 1
ATOM 748 O O . ARG A 1 99 ? 90.670 7.753 -54.442 1.00 98.06 99 ARG A O 1
ATOM 755 N N . ILE A 1 100 ? 91.225 8.090 -56.590 1.00 97.69 100 ILE A N 1
ATOM 756 C CA . ILE A 1 100 ? 90.171 9.085 -56.855 1.00 97.69 100 ILE A CA 1
ATOM 757 C C . ILE A 1 100 ? 88.779 8.439 -56.759 1.00 97.69 100 ILE A C 1
ATOM 759 O O . ILE A 1 100 ? 87.877 9.020 -56.157 1.00 97.69 100 ILE A O 1
ATOM 763 N N . GLN A 1 101 ? 88.605 7.223 -57.287 1.00 97.88 101 GLN A N 1
ATOM 764 C CA . GLN A 1 101 ? 87.350 6.473 -57.163 1.00 97.88 101 GLN A CA 1
ATOM 765 C C . GLN A 1 101 ? 87.032 6.095 -55.710 1.00 97.88 101 GLN A C 1
ATOM 767 O O . GLN A 1 101 ? 85.882 6.236 -55.301 1.00 97.88 101 GLN A O 1
ATOM 772 N N . ALA A 1 102 ? 88.026 5.679 -54.919 1.00 97.44 102 ALA A N 1
ATOM 773 C CA . ALA A 1 102 ? 87.853 5.400 -53.493 1.00 97.44 102 ALA A CA 1
ATOM 774 C C . ALA A 1 102 ? 87.364 6.646 -52.737 1.00 97.44 102 ALA A C 1
ATOM 776 O O . ALA A 1 102 ? 86.306 6.595 -52.120 1.00 97.44 102 ALA A O 1
ATOM 777 N N . ILE A 1 103 ? 88.035 7.793 -52.908 1.00 97.50 103 ILE A N 1
ATOM 778 C CA . ILE A 1 103 ? 87.634 9.074 -52.294 1.00 97.50 103 ILE A CA 1
ATOM 779 C C . ILE A 1 103 ? 86.209 9.482 -52.714 1.00 97.50 103 ILE A C 1
ATOM 781 O O . ILE A 1 103 ? 85.437 9.980 -51.893 1.00 97.50 103 ILE A O 1
ATOM 785 N N . ALA A 1 104 ? 85.825 9.249 -53.973 1.00 97.56 104 ALA A N 1
ATOM 786 C CA . ALA A 1 104 ? 84.459 9.500 -54.434 1.00 97.56 104 ALA A CA 1
ATOM 787 C C . ALA A 1 104 ? 83.429 8.583 -53.745 1.00 97.56 104 ALA A C 1
ATOM 789 O O . ALA A 1 104 ? 82.337 9.044 -53.408 1.00 97.56 104 ALA A O 1
ATOM 790 N N . LYS A 1 105 ? 83.771 7.313 -53.486 1.00 97.56 105 LYS A N 1
ATOM 791 C CA . LYS A 1 105 ? 82.907 6.378 -52.748 1.00 97.56 105 LYS A CA 1
ATOM 792 C C . LYS A 1 105 ? 82.858 6.655 -51.251 1.00 97.56 105 LYS A C 1
ATOM 794 O O . LYS A 1 105 ? 81.769 6.594 -50.691 1.00 97.56 105 LYS A O 1
ATOM 799 N N . ASP A 1 106 ? 83.953 7.076 -50.630 1.00 98.06 106 ASP A N 1
ATOM 800 C CA . ASP A 1 106 ? 83.943 7.569 -49.249 1.00 98.06 106 ASP A CA 1
ATOM 801 C C . ASP A 1 106 ? 83.029 8.805 -49.121 1.00 98.06 106 ASP A C 1
ATOM 803 O O . ASP A 1 106 ? 82.197 8.882 -48.218 1.00 98.06 106 ASP A O 1
ATOM 807 N N . GLY A 1 107 ? 83.082 9.729 -50.090 1.00 97.31 107 GLY A N 1
ATOM 808 C CA . GLY A 1 107 ? 82.182 10.888 -50.164 1.00 97.31 107 GLY A CA 1
ATOM 809 C C . GLY A 1 107 ? 80.706 10.549 -50.434 1.00 97.31 107 GLY A C 1
ATOM 810 O O . GLY A 1 107 ? 79.816 11.270 -49.982 1.00 97.31 107 GLY A O 1
ATOM 811 N N . GLU A 1 108 ? 80.410 9.453 -51.140 1.00 98.00 108 GLU A N 1
ATOM 812 C CA . GLU A 1 108 ? 79.050 8.897 -51.226 1.00 98.00 108 GLU A CA 1
ATOM 813 C C . GLU A 1 108 ? 78.609 8.285 -49.886 1.00 98.00 108 GLU A C 1
ATOM 815 O O . GLU A 1 108 ? 77.487 8.530 -49.444 1.00 98.00 108 GLU A O 1
ATOM 820 N N . ILE A 1 109 ? 79.493 7.541 -49.213 1.00 97.94 109 ILE A N 1
ATOM 821 C CA . ILE A 1 109 ? 79.224 6.870 -47.933 1.00 97.94 109 ILE A CA 1
ATOM 822 C C . ILE A 1 109 ? 78.952 7.880 -46.811 1.00 97.94 109 ILE A C 1
ATOM 824 O O . ILE A 1 109 ? 77.975 7.710 -46.082 1.00 97.94 109 ILE A O 1
ATOM 828 N N . GLU A 1 110 ? 79.752 8.942 -46.668 1.00 97.44 110 GLU A N 1
ATOM 829 C CA . GLU A 1 110 ? 79.501 9.968 -45.642 1.00 97.44 110 GLU A CA 1
ATOM 830 C C . GLU A 1 110 ? 78.206 10.747 -45.899 1.00 97.44 110 GLU A C 1
ATOM 832 O O . GLU A 1 110 ? 77.466 11.029 -44.956 1.00 97.44 110 GLU A O 1
ATOM 837 N N . ARG A 1 111 ? 77.861 11.020 -47.164 1.00 98.25 111 ARG A N 1
ATOM 838 C CA . ARG A 1 111 ? 76.573 11.642 -47.508 1.00 98.25 111 ARG A CA 1
ATOM 839 C C . ARG A 1 111 ? 75.400 10.750 -47.094 1.00 98.25 111 ARG A C 1
ATOM 841 O O . ARG A 1 111 ? 74.512 11.205 -46.378 1.00 98.25 111 ARG A O 1
ATOM 848 N N . LEU A 1 112 ? 75.447 9.466 -47.457 1.00 98.06 112 LEU A N 1
ATOM 849 C CA . LEU A 1 112 ? 74.424 8.485 -47.082 1.00 98.06 112 LEU A CA 1
ATOM 850 C C . LEU A 1 112 ? 74.330 8.306 -45.557 1.00 98.06 112 LEU A C 1
ATOM 852 O O . LEU A 1 112 ? 73.228 8.174 -45.033 1.00 98.06 112 LEU A O 1
ATOM 856 N N . LYS A 1 113 ? 75.445 8.360 -44.815 1.00 98.38 113 LYS A N 1
ATOM 857 C CA . LYS A 1 113 ? 75.434 8.364 -43.338 1.00 98.38 113 LYS A CA 1
ATOM 858 C C . LYS A 1 113 ? 74.713 9.589 -42.766 1.00 98.38 113 LYS A C 1
ATOM 860 O O . LYS A 1 113 ? 73.950 9.438 -41.810 1.00 98.38 113 LYS A O 1
ATOM 865 N N . VAL A 1 114 ? 74.930 10.781 -43.329 1.00 97.81 114 VAL A N 1
ATOM 866 C CA . VAL A 1 114 ? 74.230 12.008 -42.909 1.00 97.81 114 VAL A CA 1
ATOM 867 C C . VAL A 1 114 ? 72.732 11.890 -43.191 1.00 97.81 114 VAL A C 1
ATOM 869 O O . VAL A 1 114 ? 71.950 12.040 -42.250 1.00 97.81 114 VAL A O 1
ATOM 872 N N . GLU A 1 115 ? 72.347 11.514 -44.414 1.00 98.00 115 GLU A N 1
ATOM 873 C CA . GLU A 1 115 ? 70.952 11.283 -44.830 1.00 98.00 115 GLU A CA 1
ATOM 874 C C . GLU A 1 115 ? 70.253 10.252 -43.921 1.00 98.00 115 GLU A C 1
ATOM 876 O O . GLU A 1 115 ? 69.175 10.512 -43.386 1.00 98.00 115 GLU A O 1
ATOM 881 N N . ILE A 1 116 ? 70.902 9.113 -43.642 1.00 98.12 116 ILE A N 1
ATOM 882 C CA . ILE A 1 116 ? 70.414 8.097 -42.693 1.00 98.12 116 ILE A CA 1
ATOM 883 C C . ILE A 1 116 ? 70.243 8.696 -41.289 1.00 98.12 116 ILE A C 1
ATOM 885 O O . ILE A 1 116 ? 69.235 8.431 -40.633 1.00 98.12 116 ILE A O 1
ATOM 889 N N . SER A 1 117 ? 71.175 9.534 -40.818 1.00 97.94 117 SER A N 1
ATOM 890 C CA . SER A 1 117 ? 71.058 10.189 -39.506 1.00 97.94 117 SER A CA 1
ATOM 891 C C . SER A 1 117 ? 69.873 11.160 -39.431 1.00 97.94 117 SER A C 1
ATOM 893 O O . SER A 1 117 ? 69.257 11.293 -38.375 1.00 97.94 117 SER A O 1
ATOM 895 N N . GLU A 1 118 ? 69.548 11.841 -40.530 1.00 97.62 118 GLU A N 1
ATOM 896 C CA . GLU A 1 118 ? 68.434 12.789 -40.628 1.00 97.62 118 GLU A CA 1
ATOM 897 C C . GLU A 1 118 ? 67.093 12.058 -40.692 1.00 97.62 118 GLU A C 1
ATOM 899 O O . GLU A 1 118 ? 66.182 12.387 -39.927 1.00 97.62 118 GLU A O 1
ATOM 904 N N . VAL A 1 119 ? 67.009 10.985 -41.483 1.00 98.12 119 VAL A N 1
ATOM 905 C CA . VAL A 1 119 ? 65.858 10.070 -41.499 1.00 98.12 119 VAL A CA 1
ATOM 906 C C . VAL A 1 119 ? 65.634 9.441 -40.119 1.00 98.12 119 VAL A C 1
ATOM 908 O O . VAL A 1 119 ? 64.494 9.373 -39.661 1.00 98.12 119 VAL A O 1
ATOM 911 N N . HIS A 1 120 ? 66.691 9.043 -39.402 1.00 98.31 120 HIS A N 1
ATOM 912 C CA . HIS A 1 120 ? 66.566 8.540 -38.029 1.00 98.31 120 HIS A CA 1
ATOM 913 C C . HIS A 1 120 ? 66.056 9.606 -37.045 1.00 98.31 120 HIS A C 1
ATOM 915 O O . HIS A 1 120 ? 65.152 9.304 -36.269 1.00 98.31 120 HIS A O 1
ATOM 921 N N . LYS A 1 121 ? 66.569 10.846 -37.092 1.00 98.25 121 LYS A N 1
ATOM 922 C CA . LYS A 1 121 ? 66.074 11.958 -36.252 1.00 98.25 121 LYS A CA 1
ATOM 923 C C . LYS A 1 121 ? 64.595 12.250 -36.528 1.00 98.25 121 LYS A C 1
ATOM 925 O O . LYS A 1 121 ? 63.804 12.314 -35.593 1.00 98.25 121 LYS A O 1
ATOM 930 N N . SER A 1 122 ? 64.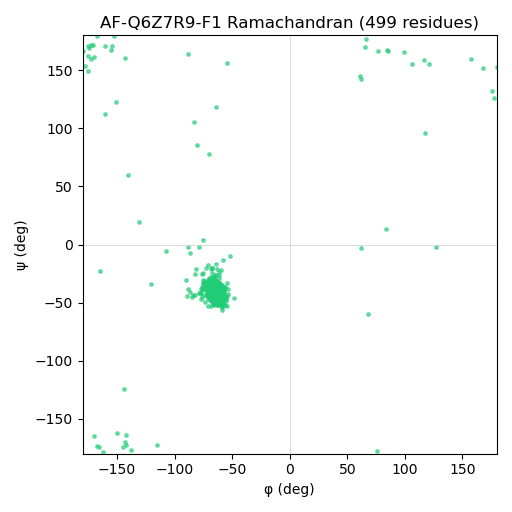218 12.354 -37.804 1.00 97.69 122 SER A N 1
ATOM 931 C CA . SER A 1 122 ? 62.834 12.586 -38.234 1.00 97.69 122 SER A CA 1
ATOM 932 C C . SER A 1 122 ? 61.900 11.440 -37.823 1.00 97.69 122 SER A C 1
ATOM 934 O O . SER A 1 122 ? 60.784 11.685 -37.359 1.00 97.69 122 SER A O 1
ATOM 936 N N . LYS A 1 123 ? 62.368 10.186 -37.900 1.00 98.25 123 LYS A N 1
ATOM 937 C CA . LYS A 1 123 ? 61.636 9.016 -37.398 1.00 98.25 123 LYS A CA 1
ATOM 938 C C . LYS A 1 123 ? 61.420 9.081 -35.884 1.00 98.25 123 LYS A C 1
ATOM 940 O O . LYS A 1 123 ? 60.294 8.852 -35.455 1.00 98.25 123 LYS A O 1
ATOM 945 N N . SER A 1 124 ? 62.445 9.397 -35.088 1.00 98.25 124 SER A N 1
ATOM 946 C CA . SER A 1 124 ? 62.294 9.531 -33.628 1.00 98.25 124 SER A CA 1
ATOM 947 C C . SER A 1 124 ? 61.301 10.633 -33.264 1.00 98.25 124 SER A C 1
ATOM 949 O O . SER A 1 124 ? 60.345 10.362 -32.550 1.00 98.25 124 SER A O 1
ATOM 951 N N . GLN A 1 125 ? 61.427 11.820 -33.865 1.00 98.31 125 GLN A N 1
ATOM 952 C CA . GLN A 1 125 ? 60.478 12.928 -33.678 1.00 98.31 125 GLN A CA 1
ATOM 953 C C . GLN A 1 125 ? 59.037 12.538 -34.053 1.00 98.31 125 GLN A C 1
ATOM 955 O O . GLN A 1 125 ? 58.085 12.935 -33.385 1.00 98.31 125 GLN A O 1
ATOM 960 N N . SER A 1 126 ? 58.864 11.731 -35.104 1.00 97.50 126 SER A N 1
ATOM 961 C CA . SER A 1 126 ? 57.547 11.223 -35.510 1.00 97.50 126 SER A CA 1
ATOM 962 C C . SER A 1 126 ? 56.971 10.222 -34.501 1.00 97.50 126 SER A C 1
ATOM 964 O O . SER A 1 126 ? 55.766 10.230 -34.268 1.00 97.50 126 SER A O 1
ATOM 966 N N . LEU A 1 127 ? 57.811 9.384 -33.885 1.00 98.31 127 LEU A N 1
ATOM 967 C CA . LEU A 1 127 ? 57.401 8.446 -32.833 1.00 98.31 127 LEU A CA 1
ATOM 968 C C . LEU A 1 127 ? 57.072 9.174 -31.522 1.00 98.31 127 LEU A C 1
ATOM 970 O O . LEU A 1 127 ? 56.024 8.912 -30.946 1.00 98.31 127 LEU A O 1
ATOM 974 N N . GLU A 1 128 ? 57.884 10.150 -31.111 1.00 98.31 128 GLU A N 1
ATOM 975 C CA . GLU A 1 128 ? 57.621 11.018 -29.950 1.00 98.31 128 GLU A CA 1
ATOM 976 C C . GLU A 1 128 ? 56.270 11.748 -30.083 1.00 98.31 128 GLU A C 1
ATOM 978 O O . GLU A 1 128 ? 55.506 11.845 -29.121 1.00 98.31 128 GLU A O 1
ATOM 983 N N . LEU A 1 129 ? 55.931 12.219 -31.290 1.00 98.25 129 LEU A N 1
ATOM 984 C CA . LEU A 1 129 ? 54.624 12.816 -31.584 1.00 98.25 129 LEU A CA 1
ATOM 985 C C . LEU A 1 129 ? 53.475 11.797 -31.543 1.00 98.25 129 LEU A C 1
ATOM 987 O O . LEU A 1 129 ? 52.376 12.159 -31.122 1.00 98.25 129 LEU A O 1
ATOM 991 N N . ILE A 1 130 ? 53.698 10.544 -31.954 1.00 98.06 130 ILE A N 1
ATOM 992 C CA . ILE A 1 130 ? 52.697 9.469 -31.840 1.00 98.06 130 ILE A CA 1
ATOM 993 C C . ILE A 1 130 ? 52.461 9.126 -30.365 1.00 98.06 130 ILE A C 1
ATOM 995 O O . ILE A 1 130 ? 51.317 9.151 -29.926 1.00 98.06 130 ILE A O 1
ATOM 999 N N . GLU A 1 131 ? 53.514 8.929 -29.568 1.00 98.12 131 GLU A N 1
ATOM 1000 C CA . GLU A 1 131 ? 53.408 8.634 -28.130 1.00 98.12 131 GLU A CA 1
ATOM 1001 C C . GLU A 1 131 ? 52.661 9.738 -27.357 1.00 98.12 131 GLU A C 1
ATOM 1003 O O . GLU A 1 131 ? 51.840 9.444 -26.482 1.00 98.12 131 GLU A O 1
ATOM 1008 N N . GLN A 1 132 ? 52.875 11.010 -27.719 1.00 98.44 132 GLN A N 1
ATOM 1009 C CA . GLN A 1 132 ? 52.109 12.144 -27.187 1.00 98.44 132 GLN A CA 1
ATOM 1010 C C . GLN A 1 132 ? 50.624 12.082 -27.576 1.00 98.44 132 GLN A C 1
ATOM 1012 O O . GLN A 1 132 ? 49.759 12.329 -26.734 1.00 98.44 132 GLN A O 1
ATOM 1017 N N . ARG A 1 133 ? 50.296 11.726 -28.826 1.00 98.31 133 ARG A N 1
ATOM 1018 C CA . ARG A 1 133 ? 48.895 11.573 -29.262 1.00 98.31 133 ARG A CA 1
ATOM 1019 C C . ARG A 1 133 ? 48.228 10.366 -28.611 1.00 98.31 133 ARG A C 1
ATOM 1021 O O . ARG A 1 133 ? 47.088 10.495 -28.183 1.00 98.31 133 ARG A O 1
ATOM 1028 N N . ASP A 1 134 ? 48.934 9.256 -28.437 1.00 98.25 134 ASP A N 1
ATOM 1029 C CA . ASP A 1 134 ? 48.429 8.070 -27.741 1.00 98.25 134 ASP A CA 1
ATOM 1030 C C . ASP A 1 134 ? 48.241 8.322 -26.236 1.00 98.25 134 ASP A C 1
ATOM 1032 O O . ASP A 1 134 ? 47.378 7.707 -25.606 1.00 98.25 134 ASP A O 1
ATOM 1036 N N . ALA A 1 135 ? 49.012 9.228 -25.624 1.00 98.25 135 ALA A N 1
ATOM 1037 C CA . ALA A 1 135 ? 48.736 9.739 -24.279 1.00 98.25 135 ALA A CA 1
ATOM 1038 C C . ALA A 1 135 ? 47.464 10.605 -24.252 1.00 98.25 135 ALA A C 1
ATOM 1040 O O . ALA A 1 135 ? 46.537 10.291 -23.506 1.00 98.25 135 ALA A O 1
ATOM 1041 N N . GLU A 1 136 ? 47.368 11.617 -25.120 1.00 98.44 136 GLU A N 1
ATOM 1042 C CA . GLU A 1 136 ? 46.172 12.464 -25.231 1.00 98.44 136 GLU A CA 1
ATOM 1043 C C . GLU A 1 136 ? 44.888 11.668 -25.529 1.00 98.44 136 GLU A C 1
ATOM 1045 O O . GLU A 1 136 ? 43.814 12.041 -25.059 1.00 98.44 136 GLU A O 1
ATOM 1050 N N . ILE A 1 137 ? 44.968 10.612 -26.346 1.00 98.25 137 ILE A N 1
ATOM 1051 C CA . ILE A 1 137 ? 43.836 9.736 -26.674 1.00 98.25 137 ILE A CA 1
ATOM 1052 C C . ILE A 1 137 ? 43.398 8.975 -25.423 1.00 98.25 137 ILE A C 1
ATOM 1054 O O . ILE A 1 137 ? 42.238 9.085 -25.044 1.00 98.25 137 ILE A O 1
ATOM 1058 N N . ARG A 1 138 ? 44.319 8.318 -24.703 1.00 98.50 138 ARG A N 1
ATOM 1059 C CA . ARG A 1 138 ? 43.994 7.610 -23.449 1.00 98.50 138 ARG A CA 1
ATOM 1060 C C . ARG A 1 138 ? 43.417 8.529 -22.369 1.00 98.50 138 ARG A C 1
ATOM 1062 O O . ARG A 1 138 ? 42.527 8.109 -21.632 1.00 98.50 138 ARG A O 1
ATOM 1069 N N . GLU A 1 139 ? 43.879 9.776 -22.279 1.00 98.19 139 GLU A N 1
ATOM 1070 C CA . GLU A 1 139 ? 43.281 10.780 -21.388 1.00 98.19 139 GLU A CA 1
ATOM 1071 C C . GLU A 1 139 ? 41.847 11.135 -21.809 1.00 98.19 139 GLU A C 1
ATOM 1073 O O . GLU A 1 139 ? 40.943 11.149 -20.969 1.00 98.19 139 GLU A O 1
ATOM 1078 N N . LYS A 1 140 ? 41.608 11.372 -23.106 1.00 98.25 140 LYS A N 1
ATOM 1079 C CA . LYS A 1 140 ? 40.272 11.673 -23.650 1.00 98.25 140 LYS A CA 1
ATOM 1080 C C . LYS A 1 140 ? 39.319 10.487 -23.492 1.00 98.25 140 LYS A C 1
ATOM 1082 O O . LYS A 1 140 ? 38.198 10.697 -23.040 1.00 98.25 140 LYS A O 1
ATOM 1087 N N . ASP A 1 141 ? 39.765 9.265 -23.763 1.00 98.25 141 ASP A N 1
ATOM 1088 C CA . ASP A 1 141 ? 38.989 8.034 -23.576 1.00 98.25 141 ASP A CA 1
ATOM 1089 C C . ASP A 1 141 ? 38.651 7.811 -22.096 1.00 98.25 141 ASP A C 1
ATOM 1091 O O . ASP A 1 141 ? 37.505 7.521 -21.755 1.00 98.25 141 ASP A O 1
ATOM 1095 N N . GLY A 1 142 ? 39.609 8.047 -21.191 1.00 98.38 142 GLY A N 1
ATOM 1096 C CA . GLY A 1 142 ? 39.371 8.028 -19.747 1.00 98.38 142 GLY A CA 1
ATOM 1097 C C . GLY A 1 142 ? 38.342 9.073 -19.302 1.00 98.38 142 GLY A C 1
ATOM 1098 O O . GLY A 1 142 ? 37.476 8.776 -18.477 1.00 98.38 142 GLY A O 1
ATOM 1099 N N . ILE A 1 143 ? 38.379 10.283 -19.868 1.00 98.19 143 ILE A N 1
ATOM 1100 C CA . ILE A 1 143 ? 37.378 11.334 -19.623 1.00 98.19 143 ILE A CA 1
ATOM 1101 C C . ILE A 1 143 ? 36.004 10.930 -20.184 1.00 98.19 143 ILE A C 1
ATOM 1103 O O . ILE A 1 143 ? 34.998 11.112 -19.497 1.00 98.19 143 ILE A O 1
ATOM 1107 N N . ILE A 1 144 ? 35.948 10.353 -21.388 1.00 98.19 144 ILE A N 1
ATOM 1108 C CA . ILE A 1 144 ? 34.716 9.866 -22.029 1.00 98.19 144 ILE A CA 1
ATOM 1109 C C . ILE A 1 144 ? 34.085 8.751 -21.193 1.00 98.19 144 ILE A C 1
ATOM 1111 O O . ILE A 1 144 ? 32.902 8.853 -20.870 1.00 98.19 144 ILE A O 1
ATOM 1115 N N . GLN A 1 145 ? 34.856 7.751 -20.756 1.00 98.44 145 GLN A N 1
ATOM 1116 C CA . GLN A 1 145 ? 34.362 6.689 -19.876 1.00 98.44 145 GLN A CA 1
ATOM 1117 C C . GLN A 1 145 ? 33.815 7.272 -18.565 1.00 98.44 145 GLN A C 1
ATOM 1119 O O . GLN A 1 145 ? 32.679 6.995 -18.195 1.00 98.44 145 GLN A O 1
ATOM 1124 N N . ASN A 1 146 ? 34.545 8.203 -17.939 1.00 98.56 146 ASN A N 1
ATOM 1125 C CA . ASN A 1 146 ? 34.079 8.926 -16.751 1.00 98.56 146 ASN A CA 1
ATOM 1126 C C . ASN A 1 146 ? 32.790 9.743 -16.974 1.00 98.56 146 ASN A C 1
ATOM 1128 O O . ASN A 1 146 ? 32.128 10.090 -15.994 1.00 98.56 146 ASN A O 1
ATOM 1132 N N . TYR A 1 147 ? 32.439 10.118 -18.208 1.00 98.25 147 TYR A N 1
ATOM 1133 C CA . TYR A 1 147 ? 31.145 10.730 -18.530 1.00 98.25 147 TYR A CA 1
ATOM 1134 C C . TYR A 1 147 ? 30.061 9.682 -18.805 1.00 98.25 147 TYR A C 1
ATOM 1136 O O . TYR A 1 147 ? 28.945 9.852 -18.316 1.00 98.25 147 TYR A O 1
ATOM 1144 N N . LEU A 1 148 ? 30.379 8.594 -19.511 1.00 98.19 148 LEU A N 1
ATOM 1145 C CA . LEU A 1 148 ? 29.465 7.468 -19.732 1.00 98.19 148 LEU A CA 1
ATOM 1146 C C . LEU A 1 148 ? 29.027 6.846 -18.400 1.00 98.19 148 LEU A C 1
ATOM 1148 O O . LEU A 1 148 ? 27.829 6.729 -18.153 1.00 98.19 148 LEU A O 1
ATOM 1152 N N . ASP A 1 149 ? 29.968 6.571 -17.497 1.00 98.44 149 ASP A N 1
ATOM 1153 C CA . ASP A 1 149 ? 29.691 6.030 -16.163 1.00 98.44 149 ASP A CA 1
ATOM 1154 C C . ASP A 1 149 ? 28.770 6.962 -15.361 1.00 98.44 149 ASP A C 1
ATOM 1156 O O . ASP A 1 149 ? 27.837 6.504 -14.702 1.00 98.44 149 ASP A O 1
ATOM 1160 N N . LYS A 1 150 ? 28.971 8.286 -15.444 1.00 98.44 150 LYS A N 1
ATOM 1161 C CA . LYS A 1 150 ? 28.084 9.273 -14.800 1.00 98.44 150 LYS A CA 1
ATOM 1162 C C . LYS A 1 150 ? 26.687 9.273 -15.415 1.00 98.44 150 LYS A C 1
ATOM 1164 O O . LYS A 1 150 ? 25.716 9.380 -14.672 1.00 98.44 150 LYS A O 1
ATOM 1169 N N . ILE A 1 151 ? 26.571 9.146 -16.737 1.00 98.19 151 ILE A N 1
ATOM 1170 C CA . ILE A 1 151 ? 25.279 9.073 -17.435 1.00 98.19 151 ILE A CA 1
ATOM 1171 C C . ILE A 1 151 ? 24.525 7.799 -17.033 1.00 98.19 151 ILE A C 1
ATOM 1173 O O . ILE A 1 151 ? 23.344 7.892 -16.705 1.00 98.19 151 ILE A O 1
ATOM 1177 N N . VAL A 1 152 ? 25.199 6.645 -16.972 1.00 98.25 152 VAL A N 1
ATOM 1178 C CA . VAL A 1 152 ? 24.612 5.371 -16.515 1.00 98.25 152 VAL A CA 1
ATOM 1179 C C . VAL A 1 152 ? 24.160 5.472 -15.056 1.00 98.25 152 VAL A C 1
ATOM 1181 O O . VAL A 1 152 ? 22.982 5.279 -14.774 1.00 98.25 152 VAL A O 1
ATOM 1184 N N . ASN A 1 153 ? 25.031 5.909 -14.139 1.00 98.00 153 ASN A N 1
ATOM 1185 C CA . ASN A 1 153 ? 24.668 6.082 -12.725 1.00 98.00 153 ASN A CA 1
ATOM 1186 C C . ASN A 1 153 ? 23.501 7.072 -12.522 1.00 98.00 153 ASN A C 1
ATOM 1188 O O . ASN A 1 153 ? 22.669 6.881 -11.633 1.00 98.00 153 ASN A O 1
ATOM 1192 N N . LEU A 1 154 ? 23.403 8.130 -13.337 1.00 98.06 154 LEU A N 1
ATOM 1193 C CA . LEU A 1 154 ? 22.263 9.055 -13.315 1.00 98.06 154 LEU A CA 1
ATOM 1194 C C . LEU A 1 154 ? 20.987 8.427 -13.893 1.00 98.06 154 LEU A C 1
ATOM 1196 O O . LEU A 1 154 ? 19.910 8.672 -13.347 1.00 98.06 154 LEU A O 1
ATOM 1200 N N . ALA A 1 155 ? 21.089 7.606 -14.940 1.00 98.00 155 ALA A N 1
ATOM 1201 C CA . ALA A 1 155 ? 19.968 6.853 -15.496 1.00 98.00 155 ALA A CA 1
ATOM 1202 C C . ALA A 1 155 ? 19.428 5.826 -14.487 1.00 98.00 155 ALA A C 1
ATOM 1204 O O . ALA A 1 155 ? 18.229 5.832 -14.214 1.00 98.00 155 ALA A O 1
ATOM 1205 N N . ASP A 1 156 ? 20.294 5.045 -13.841 1.00 97.88 156 ASP A N 1
ATOM 1206 C CA . ASP A 1 156 ? 19.915 4.070 -12.807 1.00 97.88 156 ASP A CA 1
ATOM 1207 C C . ASP A 1 156 ? 19.334 4.760 -11.563 1.00 97.88 156 ASP A C 1
ATOM 1209 O O . ASP A 1 156 ? 18.320 4.330 -11.000 1.00 97.88 156 ASP A O 1
ATOM 1213 N N . SER A 1 157 ? 19.911 5.898 -11.159 1.00 97.81 157 SER A N 1
ATOM 1214 C CA . SER A 1 157 ? 19.360 6.737 -10.088 1.00 97.81 157 SER A CA 1
ATOM 1215 C C . SER A 1 157 ? 18.011 7.366 -10.459 1.00 97.81 157 SER A C 1
ATOM 1217 O O . SER A 1 157 ? 17.206 7.646 -9.572 1.00 97.81 157 SER A O 1
ATOM 1219 N N . SER A 1 158 ? 17.742 7.598 -11.746 1.00 98.19 158 SER A N 1
ATOM 1220 C CA . SER A 1 158 ? 16.446 8.072 -12.242 1.00 98.19 158 SER A CA 1
ATOM 1221 C C . SER A 1 158 ? 15.420 6.936 -12.282 1.00 98.19 158 SER A C 1
ATOM 1223 O O . SER A 1 158 ? 14.323 7.082 -11.746 1.00 98.19 158 SER A O 1
ATOM 1225 N N . ALA A 1 159 ? 15.793 5.771 -12.817 1.00 97.31 159 ALA A N 1
ATOM 1226 C CA . ALA A 1 159 ? 14.941 4.588 -12.917 1.00 97.31 159 ALA A CA 1
ATOM 1227 C C . ALA A 1 159 ? 14.508 4.066 -11.537 1.00 97.31 159 ALA A C 1
ATOM 1229 O O . ALA A 1 159 ? 13.324 3.821 -11.312 1.00 97.31 159 ALA A O 1
ATOM 1230 N N . SER A 1 160 ? 15.437 3.978 -10.580 1.00 98.00 160 SER A N 1
ATOM 1231 C CA . SER A 1 160 ? 15.136 3.583 -9.194 1.00 98.00 160 SER A CA 1
ATOM 1232 C C . SER A 1 160 ? 14.220 4.584 -8.472 1.00 98.00 160 SER A C 1
ATOM 1234 O O . SER A 1 160 ? 13.299 4.170 -7.766 1.00 98.00 160 SER A O 1
ATOM 1236 N N . LYS A 1 161 ? 14.392 5.896 -8.696 1.00 98.00 161 LYS A N 1
ATOM 1237 C CA . LYS A 1 161 ? 13.448 6.923 -8.212 1.00 98.00 161 LYS A CA 1
ATOM 1238 C C . LYS A 1 161 ? 12.077 6.796 -8.877 1.00 98.00 161 LYS A C 1
ATOM 1240 O O . LYS A 1 161 ? 11.075 6.865 -8.175 1.00 98.00 161 LYS A O 1
ATOM 1245 N N . GLY A 1 162 ? 12.024 6.568 -10.190 1.00 98.31 162 GLY A N 1
ATOM 1246 C CA . GLY A 1 162 ? 10.784 6.360 -10.943 1.00 98.31 162 GLY A CA 1
ATOM 1247 C C . GLY A 1 162 ? 9.991 5.152 -10.442 1.00 98.31 162 GLY A C 1
ATOM 1248 O O . GLY A 1 162 ? 8.814 5.287 -10.118 1.00 98.31 162 GLY A O 1
ATOM 1249 N N . ALA A 1 163 ? 10.652 4.006 -10.267 1.00 97.31 163 ALA A N 1
ATOM 1250 C CA . ALA A 1 163 ? 10.046 2.806 -9.691 1.00 97.31 163 ALA A CA 1
ATOM 1251 C C . ALA A 1 163 ? 9.525 3.050 -8.262 1.00 97.31 163 ALA A C 1
ATOM 1253 O O . ALA A 1 163 ? 8.421 2.629 -7.921 1.00 97.31 163 ALA A O 1
ATOM 1254 N N . ARG A 1 164 ? 10.275 3.790 -7.432 1.00 98.50 164 ARG A N 1
ATOM 1255 C CA . ARG A 1 164 ? 9.837 4.145 -6.073 1.00 98.50 164 ARG A CA 1
ATOM 1256 C C . ARG A 1 164 ? 8.662 5.130 -6.059 1.00 98.50 164 ARG A C 1
ATOM 1258 O O . ARG A 1 164 ? 7.819 5.033 -5.170 1.00 98.50 164 ARG A O 1
ATOM 1265 N N . ILE A 1 165 ? 8.583 6.053 -7.018 1.00 98.44 165 ILE A N 1
ATOM 1266 C CA . ILE A 1 165 ? 7.424 6.941 -7.194 1.00 98.44 165 ILE A CA 1
ATOM 1267 C C . ILE A 1 165 ? 6.194 6.107 -7.567 1.00 98.44 165 ILE A C 1
ATOM 1269 O O . ILE A 1 165 ? 5.195 6.180 -6.858 1.00 98.44 165 ILE A O 1
ATOM 1273 N N . GLN A 1 166 ? 6.301 5.223 -8.563 1.00 97.69 166 GLN A N 1
ATOM 1274 C CA . GLN A 1 166 ? 5.214 4.325 -8.977 1.00 97.69 166 GLN A CA 1
ATOM 1275 C C . GLN A 1 166 ? 4.730 3.413 -7.834 1.00 97.69 166 GLN A C 1
ATOM 1277 O O . GLN A 1 166 ? 3.529 3.217 -7.659 1.00 97.69 166 GLN A O 1
ATOM 1282 N N . GLU A 1 167 ? 5.640 2.895 -7.001 1.00 98.19 167 GLU A N 1
ATOM 1283 C CA . GLU A 1 167 ? 5.295 2.116 -5.802 1.00 98.19 167 GLU A CA 1
ATOM 1284 C C . GLU A 1 167 ? 4.493 2.945 -4.778 1.00 98.19 167 GLU A C 1
ATOM 1286 O O . GLU A 1 167 ? 3.550 2.443 -4.159 1.00 98.19 167 GLU A O 1
ATOM 1291 N N . VAL A 1 168 ? 4.849 4.220 -4.594 1.00 97.94 168 VAL A N 1
ATOM 1292 C CA . VAL A 1 168 ? 4.145 5.148 -3.694 1.00 97.94 168 VAL A CA 1
ATOM 1293 C C . VAL A 1 168 ? 2.797 5.577 -4.281 1.00 97.94 168 VAL A C 1
ATOM 1295 O O . VAL A 1 168 ? 1.821 5.637 -3.538 1.00 97.94 168 VAL A O 1
ATOM 1298 N N . GLU A 1 169 ? 2.696 5.796 -5.590 1.00 98.12 169 GLU A N 1
ATOM 1299 C CA . GLU A 1 169 ? 1.445 6.108 -6.298 1.00 98.12 169 GLU A CA 1
ATOM 1300 C C . GLU A 1 169 ? 0.463 4.925 -6.271 1.00 98.12 169 GLU A C 1
ATOM 1302 O O . GLU A 1 169 ? -0.725 5.107 -5.986 1.00 98.12 169 GLU A O 1
ATOM 1307 N N . ALA A 1 170 ? 0.949 3.695 -6.462 1.00 97.00 170 ALA A N 1
ATOM 1308 C CA . ALA A 1 170 ? 0.157 2.473 -6.305 1.00 97.00 170 ALA A CA 1
ATOM 1309 C C . ALA A 1 170 ? -0.354 2.299 -4.861 1.00 97.00 170 ALA A C 1
ATOM 1311 O O . ALA A 1 170 ? -1.509 1.936 -4.635 1.00 97.00 170 ALA A O 1
ATOM 1312 N N . LYS A 1 171 ? 0.477 2.619 -3.859 1.00 98.00 171 LYS A N 1
ATOM 1313 C CA . LYS A 1 171 ? 0.066 2.603 -2.445 1.00 98.00 171 LYS A CA 1
ATOM 1314 C C . LYS A 1 171 ? -0.914 3.725 -2.109 1.00 98.00 171 LYS A C 1
ATOM 1316 O O . LYS A 1 171 ? -1.868 3.480 -1.377 1.00 98.00 171 LYS A O 1
ATOM 1321 N N . PHE A 1 172 ? -0.731 4.923 -2.661 1.00 98.00 172 PHE A N 1
ATOM 1322 C CA . PHE A 1 172 ? -1.644 6.051 -2.473 1.00 98.00 172 PHE A CA 1
ATOM 1323 C C . PHE A 1 172 ? -3.022 5.767 -3.078 1.00 98.00 172 PHE A C 1
ATOM 1325 O O . PHE A 1 172 ? -4.029 5.934 -2.397 1.00 98.00 172 PHE A O 1
ATOM 1332 N N . THR A 1 173 ? -3.079 5.273 -4.317 1.00 97.56 173 THR A N 1
ATOM 1333 C CA . THR A 1 173 ? -4.343 4.913 -4.985 1.00 97.56 173 THR A CA 1
ATOM 1334 C C . THR A 1 173 ? -5.058 3.753 -4.287 1.00 97.56 173 THR A C 1
ATOM 1336 O O . THR A 1 173 ? -6.275 3.817 -4.102 1.00 97.56 173 THR A O 1
ATOM 1339 N N . HIS A 1 174 ? -4.326 2.742 -3.802 1.00 97.50 174 HIS A N 1
ATOM 1340 C CA . HIS A 1 174 ? -4.898 1.692 -2.954 1.00 97.50 174 HIS A CA 1
ATOM 1341 C C . HIS A 1 174 ? -5.470 2.255 -1.643 1.00 97.50 174 HIS A C 1
ATOM 1343 O O . HIS A 1 174 ? -6.630 1.995 -1.320 1.00 97.50 174 HIS A O 1
ATOM 1349 N N . LEU A 1 175 ? -4.703 3.075 -0.913 1.00 97.75 175 LEU A N 1
ATOM 1350 C CA . LEU A 1 175 ? -5.172 3.710 0.323 1.00 97.75 175 LEU A CA 1
ATOM 1351 C C . LEU A 1 175 ? -6.410 4.580 0.067 1.00 97.75 175 LEU A C 1
ATOM 1353 O O . LEU A 1 175 ? -7.401 4.431 0.777 1.00 97.75 175 LEU A O 1
ATOM 1357 N N . GLN A 1 176 ? -6.410 5.395 -0.989 1.00 98.62 176 GLN A N 1
ATOM 1358 C CA . GLN A 1 176 ? -7.551 6.219 -1.393 1.00 98.62 176 GLN A CA 1
ATOM 1359 C C . GLN A 1 176 ? -8.803 5.370 -1.668 1.00 98.62 176 GLN A C 1
ATOM 1361 O O . GLN A 1 176 ? -9.887 5.708 -1.191 1.00 98.62 176 GLN A O 1
ATOM 1366 N N . ALA A 1 177 ? -8.666 4.231 -2.356 1.00 97.44 177 ALA A N 1
ATOM 1367 C CA . ALA A 1 177 ? -9.769 3.293 -2.557 1.00 97.44 177 ALA A CA 1
ATOM 1368 C C . ALA A 1 177 ? -10.274 2.692 -1.229 1.00 97.44 177 ALA A C 1
ATOM 1370 O O . ALA A 1 177 ? -11.487 2.610 -1.018 1.00 97.44 177 ALA A O 1
ATOM 1371 N N . THR A 1 178 ? -9.379 2.329 -0.299 1.00 98.00 178 THR A N 1
ATOM 1372 C CA . THR A 1 178 ? -9.794 1.829 1.027 1.00 98.00 178 THR A CA 1
ATOM 1373 C C . THR A 1 178 ? -10.474 2.899 1.882 1.00 98.00 178 THR A C 1
ATOM 1375 O O . THR A 1 178 ? -11.473 2.591 2.529 1.00 98.00 178 THR A O 1
ATOM 1378 N N . CYS A 1 179 ? -10.012 4.153 1.839 1.00 98.00 179 CYS A N 1
ATOM 1379 C CA . CYS A 1 179 ? -10.667 5.276 2.505 1.00 98.00 179 CYS A CA 1
ATOM 1380 C C . CYS A 1 179 ? -12.072 5.506 1.943 1.00 98.00 179 CYS A C 1
ATOM 1382 O O . CYS A 1 179 ? -13.014 5.582 2.722 1.00 98.00 179 CYS A O 1
ATOM 1384 N N . ASN A 1 180 ? -12.236 5.521 0.615 1.00 98.25 180 ASN A N 1
ATOM 1385 C CA . ASN A 1 180 ? -13.546 5.680 -0.022 1.00 98.25 180 ASN A CA 1
ATOM 1386 C C . ASN A 1 180 ? -14.531 4.575 0.404 1.00 98.25 180 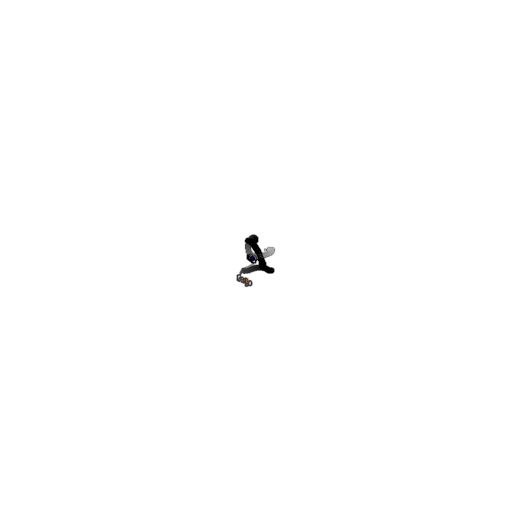ASN A C 1
ATOM 1388 O O . ASN A 1 180 ? -15.680 4.876 0.727 1.00 98.25 180 ASN A O 1
ATOM 1392 N N . ARG A 1 181 ? -14.080 3.311 0.465 1.00 98.12 181 ARG A N 1
ATOM 1393 C CA . ARG A 1 181 ? -14.884 2.183 0.971 1.00 98.12 181 ARG A CA 1
ATOM 1394 C C . ARG A 1 181 ? -15.292 2.389 2.435 1.00 98.12 181 ARG A C 1
ATOM 1396 O O . ARG A 1 181 ? -16.468 2.272 2.758 1.00 98.12 181 ARG A O 1
ATOM 1403 N N . ILE A 1 182 ? -14.346 2.743 3.307 1.00 98.00 182 ILE A N 1
ATOM 1404 C CA . ILE A 1 182 ? -14.611 2.973 4.739 1.00 98.00 182 ILE A CA 1
ATOM 1405 C C . ILE A 1 182 ? -15.562 4.165 4.946 1.00 98.00 182 ILE A C 1
ATOM 1407 O O . ILE A 1 182 ? -16.414 4.121 5.830 1.00 98.00 182 ILE A O 1
ATOM 1411 N N . THR A 1 183 ? -15.479 5.211 4.116 1.00 98.00 183 THR A N 1
ATOM 1412 C CA . THR A 1 183 ? -16.446 6.321 4.127 1.00 98.00 183 THR A CA 1
ATOM 1413 C C . THR A 1 183 ? -17.843 5.853 3.720 1.00 98.00 183 THR A C 1
ATOM 1415 O O . THR A 1 183 ? -18.805 6.185 4.403 1.00 98.00 183 THR A O 1
ATOM 1418 N N . GLN A 1 184 ? -17.976 5.028 2.678 1.00 97.81 184 GLN A N 1
ATOM 1419 C CA . GLN A 1 184 ? -19.271 4.461 2.277 1.00 97.81 184 GLN A CA 1
ATOM 1420 C C . GLN A 1 184 ? -19.871 3.558 3.368 1.00 97.81 184 GLN A C 1
ATOM 1422 O O . GLN A 1 184 ? -21.063 3.650 3.652 1.00 97.81 184 GLN A O 1
ATOM 1427 N N . GLU A 1 185 ? -19.052 2.731 4.020 1.00 97.88 185 GLU A N 1
ATOM 1428 C CA . GLU A 1 185 ? -19.463 1.887 5.151 1.00 97.88 185 GLU A CA 1
ATOM 1429 C C . GLU A 1 185 ? -19.897 2.724 6.363 1.00 97.88 185 GLU A C 1
ATOM 1431 O O . GLU A 1 185 ? -20.954 2.463 6.937 1.00 97.88 185 GLU A O 1
ATOM 1436 N N . LYS A 1 186 ? -19.149 3.782 6.706 1.00 97.81 186 LYS A N 1
ATOM 1437 C CA . LYS A 1 186 ? -19.537 4.762 7.733 1.00 97.81 186 LYS A CA 1
ATOM 1438 C C . LYS A 1 186 ? -20.879 5.415 7.400 1.00 97.81 186 LYS A C 1
ATOM 1440 O O . LYS A 1 186 ? -21.769 5.427 8.244 1.00 97.81 186 LYS A O 1
ATOM 1445 N N . ASP A 1 187 ? -21.043 5.927 6.183 1.00 98.25 187 ASP A N 1
ATOM 1446 C CA . ASP A 1 187 ? -22.260 6.624 5.756 1.00 98.25 187 ASP A CA 1
ATOM 1447 C C . ASP A 1 187 ? -23.486 5.694 5.718 1.00 98.25 187 ASP A C 1
ATOM 1449 O O . ASP A 1 187 ? -24.619 6.164 5.830 1.00 98.25 187 ASP A O 1
ATOM 1453 N N . LEU A 1 188 ? -23.292 4.386 5.521 1.00 97.75 188 LEU A N 1
ATOM 1454 C CA . LEU A 1 188 ? -24.342 3.369 5.639 1.00 97.75 188 LEU A CA 1
ATOM 1455 C C . LEU A 1 188 ? -24.672 3.067 7.107 1.00 97.75 188 LEU A C 1
ATOM 1457 O O . LEU A 1 188 ? -25.847 3.059 7.470 1.00 97.75 188 LEU A O 1
ATOM 1461 N N . LEU A 1 189 ? -23.660 2.896 7.961 1.00 97.75 189 LEU A N 1
ATOM 1462 C CA . LEU A 1 189 ? -23.842 2.683 9.401 1.00 97.75 189 LEU A CA 1
ATOM 1463 C C . LEU A 1 189 ? -24.513 3.882 10.084 1.00 97.75 189 LEU A C 1
ATOM 1465 O O . LEU A 1 189 ? -25.389 3.689 10.921 1.00 97.75 189 LEU A O 1
ATOM 1469 N N . GLU A 1 190 ? -24.177 5.115 9.705 1.00 98.31 190 GLU A N 1
ATOM 1470 C CA . GLU A 1 190 ? -24.835 6.320 10.224 1.00 98.31 190 GLU A CA 1
ATOM 1471 C C . GLU A 1 190 ? -26.313 6.388 9.810 1.00 98.31 190 GLU A C 1
ATOM 1473 O O . GLU A 1 190 ? -27.159 6.688 10.650 1.00 98.31 190 GLU A O 1
ATOM 1478 N N . LYS A 1 191 ? -26.658 6.015 8.568 1.00 98.12 191 LYS A N 1
ATOM 1479 C CA . LYS A 1 191 ? -28.063 5.899 8.123 1.00 98.12 191 LYS A CA 1
ATOM 1480 C C . LYS A 1 191 ? -28.815 4.793 8.865 1.00 98.12 191 LYS A C 1
ATOM 1482 O O . LYS A 1 191 ? -29.952 5.009 9.271 1.00 98.12 191 LYS A O 1
ATOM 1487 N N . HIS A 1 192 ? -28.190 3.633 9.069 1.00 97.69 192 HIS A N 1
ATOM 1488 C CA . HIS A 1 192 ? -28.789 2.522 9.816 1.00 97.69 192 HIS A CA 1
ATOM 1489 C C . HIS A 1 192 ? -29.011 2.890 11.287 1.00 97.69 192 HIS A C 1
ATOM 1491 O O . HIS A 1 192 ? -30.076 2.605 11.828 1.00 97.69 192 HIS A O 1
ATOM 1497 N N . ASN A 1 193 ? -28.046 3.567 11.916 1.00 96.94 193 ASN A N 1
ATOM 1498 C CA . ASN A 1 193 ? -28.181 4.063 13.281 1.00 96.94 193 ASN A CA 1
ATOM 1499 C C . ASN A 1 193 ? -29.315 5.087 13.383 1.00 96.94 193 ASN A C 1
ATOM 1501 O O . ASN A 1 193 ? -30.157 4.931 14.256 1.00 96.94 193 ASN A O 1
ATOM 1505 N N . LEU A 1 194 ? -29.389 6.073 12.478 1.00 98.19 194 LEU A N 1
ATOM 1506 C CA . LEU A 1 194 ? -30.485 7.052 12.445 1.00 98.19 194 LEU A CA 1
ATOM 1507 C C . LEU A 1 194 ? -31.858 6.381 12.287 1.00 98.19 194 LEU A C 1
ATOM 1509 O O . LEU A 1 194 ? -32.761 6.689 13.060 1.00 98.19 194 LEU A O 1
ATOM 1513 N N . TRP A 1 195 ? -31.995 5.427 11.360 1.00 98.50 195 TRP A N 1
ATOM 1514 C CA . TRP A 1 195 ? -33.245 4.684 11.165 1.00 98.50 195 TRP A CA 1
ATOM 1515 C C . TRP A 1 195 ? -33.635 3.858 12.400 1.00 98.50 195 TRP A C 1
ATOM 1517 O O . TRP A 1 195 ? -34.786 3.906 12.826 1.00 98.50 195 TRP A O 1
ATOM 1527 N N . LEU A 1 196 ? -32.685 3.155 13.030 1.00 97.88 196 LEU A N 1
ATOM 1528 C CA . LEU A 1 196 ? -32.934 2.442 14.290 1.00 97.88 196 LEU A CA 1
ATOM 1529 C C . LEU A 1 196 ? -33.364 3.401 15.408 1.00 97.88 196 LEU A C 1
ATOM 1531 O O . LEU A 1 196 ? -34.262 3.074 16.181 1.00 97.88 196 LEU A O 1
ATOM 1535 N N . ASP A 1 197 ? -32.758 4.584 15.481 1.00 97.94 197 ASP A N 1
ATOM 1536 C CA . ASP A 1 197 ? -33.089 5.620 16.459 1.00 97.94 197 ASP A CA 1
ATOM 1537 C C . ASP A 1 197 ? -34.505 6.182 16.235 1.00 97.94 197 ASP A C 1
ATOM 1539 O O . ASP A 1 197 ? -35.231 6.431 17.196 1.00 97.94 197 ASP A O 1
ATOM 1543 N N . GLU A 1 198 ? -34.919 6.376 14.980 1.00 97.94 198 GLU A N 1
ATOM 1544 C CA . GLU A 1 198 ? -36.271 6.805 14.591 1.00 97.94 198 GLU A CA 1
ATOM 1545 C C . GLU A 1 198 ? -37.318 5.719 14.880 1.00 97.94 198 GLU A C 1
ATOM 1547 O O . GLU A 1 198 ? -38.300 5.989 15.574 1.00 97.94 198 GLU A O 1
ATOM 1552 N N . GLU A 1 199 ? -37.065 4.473 14.473 1.00 97.69 199 GLU A N 1
ATOM 1553 C CA . GLU A 1 199 ? -37.897 3.300 14.780 1.00 97.69 199 GLU A CA 1
ATOM 1554 C C . GLU A 1 199 ? -38.061 3.077 16.290 1.00 97.69 199 GLU A C 1
ATOM 1556 O O . GLU A 1 199 ? -39.149 2.731 16.758 1.00 97.69 199 GLU A O 1
ATOM 1561 N N . LEU A 1 200 ? -36.997 3.264 17.078 1.00 97.38 200 LEU A N 1
ATOM 1562 C CA . LEU A 1 200 ? -37.054 3.160 18.537 1.00 97.38 200 LEU A CA 1
ATOM 1563 C C . LEU A 1 200 ? -37.846 4.318 19.151 1.00 97.38 200 LEU A C 1
ATOM 1565 O O . LEU A 1 200 ? -38.659 4.071 20.042 1.00 97.38 200 LEU A O 1
ATOM 1569 N N . LYS A 1 201 ? -37.681 5.556 18.667 1.00 97.81 201 LYS A N 1
ATOM 1570 C CA . LYS A 1 201 ? -38.485 6.711 19.113 1.00 97.81 201 LYS A CA 1
ATOM 1571 C C . LYS A 1 201 ? -39.965 6.513 18.795 1.00 97.81 201 LYS A C 1
ATOM 1573 O O . LYS A 1 201 ? -40.799 6.759 19.667 1.00 97.81 201 LYS A O 1
ATOM 1578 N N . GLU A 1 202 ? -40.302 6.017 17.605 1.00 98.31 202 GLU A N 1
ATOM 1579 C CA . GLU A 1 202 ? -41.685 5.706 17.240 1.00 98.31 202 GLU A CA 1
ATOM 1580 C C . GLU A 1 202 ? -42.251 4.559 18.090 1.00 98.31 202 GLU A C 1
ATOM 1582 O O . GLU A 1 202 ? -43.326 4.702 18.670 1.00 98.31 202 GLU A O 1
ATOM 1587 N N . LYS A 1 203 ? -41.521 3.452 18.267 1.00 97.75 203 LYS A N 1
ATOM 1588 C CA . LYS A 1 203 ? -41.981 2.332 19.111 1.00 97.75 203 LYS A CA 1
ATOM 1589 C C . LYS A 1 203 ? -42.146 2.744 20.573 1.00 97.75 203 LYS A C 1
ATOM 1591 O O . LYS A 1 203 ? -43.129 2.349 21.196 1.00 97.75 203 LYS A O 1
ATOM 1596 N N . VAL A 1 204 ? -41.255 3.575 21.116 1.00 98.38 204 VAL A N 1
ATOM 1597 C CA . VAL A 1 204 ? -41.392 4.148 22.468 1.00 98.38 204 VAL A CA 1
ATOM 1598 C C . VAL A 1 204 ? -42.609 5.071 22.558 1.00 98.38 204 VAL A C 1
ATOM 1600 O O . VAL A 1 204 ? -43.368 4.955 23.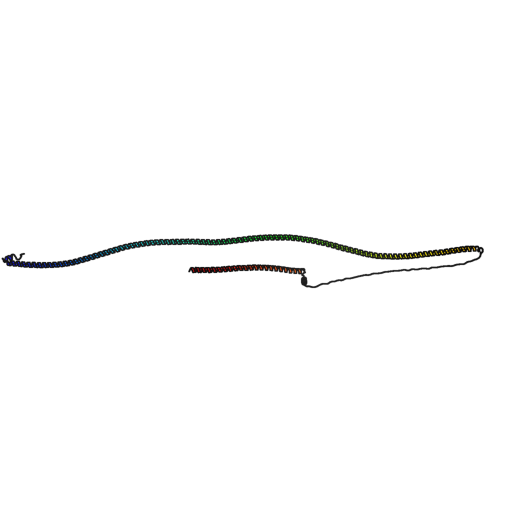520 1.00 98.38 204 VAL A O 1
ATOM 1603 N N . LYS A 1 205 ? -42.849 5.928 21.557 1.00 98.06 205 LYS A N 1
ATOM 1604 C CA . LYS A 1 205 ? -44.045 6.782 21.480 1.00 98.06 205 LYS A CA 1
ATOM 1605 C C . LYS A 1 205 ? -45.325 5.941 21.440 1.00 98.06 205 LYS A C 1
ATOM 1607 O O . LYS A 1 205 ? -46.190 6.124 22.293 1.00 98.06 205 LYS A O 1
ATOM 1612 N N . ASN A 1 206 ? -45.415 4.974 20.532 1.00 98.06 206 ASN A N 1
ATOM 1613 C CA . ASN A 1 206 ? -46.583 4.104 20.373 1.00 98.06 206 ASN A CA 1
ATOM 1614 C C . ASN A 1 206 ? -46.840 3.278 21.653 1.00 98.06 206 ASN A C 1
ATOM 1616 O O . ASN A 1 206 ? -47.982 3.125 22.081 1.00 98.06 206 ASN A O 1
ATOM 1620 N N . LEU A 1 207 ? -45.784 2.819 22.338 1.00 97.88 207 LEU A N 1
ATOM 1621 C CA . LEU A 1 207 ? -45.874 2.146 23.643 1.00 97.88 207 LEU A CA 1
ATOM 1622 C C . LEU A 1 207 ? -46.207 3.084 24.821 1.00 97.88 207 LEU A C 1
ATOM 1624 O O . LEU A 1 207 ? -46.647 2.600 25.870 1.00 97.88 207 LEU A O 1
ATOM 1628 N N . ALA A 1 208 ? -45.986 4.393 24.698 1.00 97.69 208 ALA A N 1
ATOM 1629 C CA . ALA A 1 208 ? -46.411 5.391 25.681 1.00 97.69 208 ALA A CA 1
ATOM 1630 C C . ALA A 1 208 ? -47.884 5.776 25.474 1.00 97.69 208 ALA A C 1
ATOM 1632 O O . ALA A 1 208 ? -48.648 5.811 26.439 1.00 97.69 208 ALA A O 1
ATOM 1633 N N . GLU A 1 209 ? -48.305 5.977 24.224 1.00 97.94 209 GLU A N 1
ATOM 1634 C CA . GLU A 1 209 ? -49.700 6.229 23.845 1.00 97.94 209 GLU A CA 1
ATOM 1635 C C . GLU A 1 209 ? -50.597 5.029 24.188 1.00 97.94 209 GLU A C 1
ATOM 1637 O O . GLU A 1 209 ? -51.641 5.211 24.816 1.00 97.94 209 GLU A O 1
ATOM 1642 N N . LEU A 1 210 ? -50.146 3.798 23.912 1.00 97.31 210 LEU A N 1
ATOM 1643 C CA . LEU A 1 210 ? -50.851 2.577 24.314 1.00 97.31 210 LEU A CA 1
ATOM 1644 C C . LEU A 1 210 ? -51.003 2.483 25.840 1.00 97.31 210 LEU A C 1
ATOM 1646 O O . LEU A 1 210 ? -52.116 2.287 26.326 1.00 97.31 210 LEU A O 1
ATOM 1650 N N . ARG A 1 211 ? -49.923 2.691 26.613 1.00 96.88 211 ARG A N 1
ATOM 1651 C CA . ARG A 1 211 ? -50.000 2.709 28.089 1.00 96.88 211 ARG A CA 1
ATOM 1652 C C . ARG A 1 211 ? -50.956 3.778 28.602 1.00 96.88 211 ARG A C 1
ATOM 1654 O O . ARG A 1 211 ? -51.715 3.496 29.523 1.00 96.88 211 ARG A O 1
ATOM 1661 N N . LYS A 1 212 ? -50.951 4.974 28.006 1.00 97.75 212 LYS A N 1
ATOM 1662 C CA . LYS A 1 212 ? -51.903 6.029 28.359 1.00 97.75 212 LYS A CA 1
ATOM 1663 C C . LYS A 1 212 ? -53.341 5.571 28.108 1.00 97.75 212 LYS A C 1
ATOM 1665 O O . LYS A 1 212 ? -54.143 5.626 29.030 1.00 97.75 212 LYS A O 1
ATOM 1670 N N . SER A 1 213 ? -53.641 5.043 26.919 1.00 97.81 213 SER A N 1
ATOM 1671 C CA . SER A 1 213 ? -54.989 4.557 26.588 1.00 97.81 213 SER A CA 1
ATOM 1672 C C . SER A 1 213 ? -55.471 3.434 27.517 1.00 97.81 213 SER A C 1
ATOM 1674 O O . SER A 1 213 ? -56.645 3.404 27.878 1.00 97.81 213 SER A O 1
ATOM 1676 N N . ASN A 1 214 ? -54.558 2.565 27.970 1.00 97.38 214 ASN A N 1
ATOM 1677 C CA . ASN A 1 214 ? -54.852 1.517 28.942 1.00 97.38 214 ASN A CA 1
ATOM 1678 C C . ASN A 1 214 ? -55.149 2.098 30.334 1.00 97.38 214 ASN A C 1
ATOM 1680 O O . ASN A 1 214 ? -56.159 1.735 30.921 1.00 97.38 214 ASN A O 1
ATOM 1684 N N . MET A 1 215 ? -54.349 3.050 30.830 1.00 97.19 215 MET A N 1
ATOM 1685 C CA . MET A 1 215 ? -54.640 3.750 32.095 1.00 97.19 215 MET A CA 1
ATOM 1686 C C . MET A 1 215 ? -55.959 4.542 32.028 1.00 97.19 215 MET A C 1
ATOM 1688 O O . MET A 1 215 ? -56.722 4.550 32.991 1.00 97.19 215 MET A O 1
ATOM 1692 N N . ASP A 1 216 ? -56.266 5.161 30.883 1.00 97.56 216 ASP A N 1
ATOM 1693 C CA . ASP A 1 216 ? -57.526 5.877 30.644 1.00 97.56 216 ASP A CA 1
ATOM 1694 C C . ASP A 1 216 ? -58.743 4.916 30.592 1.00 97.56 216 ASP A C 1
ATOM 1696 O O . ASP A 1 216 ? -59.872 5.340 30.847 1.00 97.56 216 ASP A O 1
ATOM 1700 N N . GLU A 1 217 ? -58.555 3.630 30.265 1.00 96.44 217 GLU A N 1
ATOM 1701 C CA . GLU A 1 217 ? -59.580 2.569 30.344 1.00 96.44 217 GLU A CA 1
ATOM 1702 C C . GLU A 1 217 ? -59.675 1.967 31.754 1.00 96.44 217 GLU A C 1
ATOM 1704 O O . GLU A 1 217 ? -60.770 1.862 32.300 1.00 96.44 217 GLU A O 1
ATOM 1709 N N . GLU A 1 218 ? -58.547 1.660 32.397 1.00 97.00 218 GLU A N 1
ATOM 1710 C CA . GLU A 1 218 ? -58.482 1.196 33.790 1.00 97.00 218 GLU A CA 1
ATOM 1711 C C . GLU A 1 218 ? -59.133 2.201 34.747 1.00 97.00 218 GLU A C 1
ATOM 1713 O O . GLU A 1 218 ? -59.886 1.800 35.636 1.00 97.00 218 GLU A O 1
ATOM 1718 N N . ALA A 1 219 ? -58.929 3.505 34.537 1.00 96.25 219 ALA A N 1
ATOM 1719 C CA . ALA A 1 219 ? -59.592 4.559 35.300 1.00 96.25 219 ALA A CA 1
ATOM 1720 C C . ALA A 1 219 ? -61.116 4.584 35.073 1.00 96.25 219 ALA A C 1
ATOM 1722 O O . ALA A 1 219 ? -61.875 4.698 36.038 1.00 96.25 219 ALA A O 1
ATOM 1723 N N . ARG A 1 220 ? -61.585 4.428 33.824 1.00 98.25 220 ARG A N 1
ATOM 1724 C CA . ARG A 1 220 ? -63.025 4.357 33.497 1.00 98.25 220 ARG A CA 1
ATOM 1725 C C . ARG A 1 220 ? -63.685 3.112 34.085 1.00 98.25 220 ARG A C 1
ATOM 1727 O O . ARG A 1 220 ? -64.753 3.216 34.687 1.00 98.25 220 ARG A O 1
ATOM 1734 N N . MET A 1 221 ? -63.035 1.957 33.976 1.00 96.19 221 MET A N 1
ATOM 1735 C CA . MET A 1 221 ? -63.520 0.703 34.549 1.00 96.19 221 MET A CA 1
ATOM 1736 C C . MET A 1 221 ? -63.507 0.740 36.080 1.00 96.19 221 MET A C 1
ATOM 1738 O O . MET A 1 221 ? -64.492 0.337 36.692 1.00 96.19 221 MET A O 1
ATOM 1742 N N . SER A 1 222 ? -62.472 1.307 36.707 1.00 97.19 222 SER A N 1
ATOM 1743 C CA . SER A 1 222 ? -62.423 1.504 38.165 1.00 97.19 222 SER A CA 1
ATOM 1744 C C . SER A 1 222 ? -63.535 2.437 38.651 1.00 97.19 222 SER A C 1
ATOM 1746 O O . SER A 1 222 ? -64.200 2.137 39.641 1.00 97.19 222 SER A O 1
ATOM 1748 N N . ALA A 1 223 ? -63.803 3.530 37.927 1.00 97.06 223 ALA A N 1
ATOM 1749 C CA . ALA A 1 223 ? -64.925 4.418 38.225 1.00 97.06 223 ALA A CA 1
ATOM 1750 C C . ALA A 1 223 ? -66.281 3.701 38.091 1.00 97.06 223 ALA A C 1
ATOM 1752 O O . ALA A 1 223 ? -67.152 3.886 38.943 1.00 97.06 223 ALA A O 1
ATOM 1753 N N . LYS A 1 224 ? -66.459 2.838 37.078 1.00 98.00 224 LYS A N 1
ATOM 1754 C CA . LYS A 1 224 ? -67.705 2.072 36.915 1.00 98.00 224 LYS A CA 1
ATOM 1755 C C . LYS A 1 224 ? -67.861 0.951 37.950 1.00 98.00 224 LYS A C 1
ATOM 1757 O O . LYS A 1 224 ? -68.983 0.697 38.383 1.00 98.00 224 LYS A O 1
ATOM 1762 N N . VAL A 1 225 ? -66.772 0.322 38.397 1.00 96.88 225 VAL A N 1
ATOM 1763 C CA . VAL A 1 225 ? -66.796 -0.609 39.539 1.00 96.88 225 VAL A CA 1
ATOM 1764 C C . VAL A 1 225 ? -67.227 0.129 40.806 1.00 96.88 225 VAL A C 1
ATOM 1766 O O . VAL A 1 225 ? -68.207 -0.280 41.418 1.00 96.88 225 VAL A O 1
ATOM 1769 N N . ALA A 1 226 ? -66.604 1.265 41.135 1.00 96.88 226 ALA A N 1
ATOM 1770 C CA . ALA A 1 226 ? -66.978 2.067 42.304 1.00 96.88 226 ALA A CA 1
ATOM 1771 C C . ALA A 1 226 ? -68.440 2.567 42.253 1.00 96.88 226 ALA A C 1
ATOM 1773 O O . ALA A 1 226 ? -69.118 2.631 43.280 1.00 96.88 226 ALA A O 1
ATOM 1774 N N . GLU A 1 227 ? -68.964 2.884 41.064 1.00 97.12 227 GLU A N 1
ATOM 1775 C CA . GLU A 1 227 ? -70.381 3.218 40.879 1.00 97.12 227 GLU A CA 1
ATOM 1776 C C . GLU A 1 227 ? -71.306 2.018 41.148 1.00 97.12 227 GLU A C 1
ATOM 1778 O O . GLU A 1 227 ? -72.298 2.168 41.859 1.00 97.12 227 GLU A O 1
ATOM 1783 N N . LEU A 1 228 ? -70.971 0.823 40.649 1.00 96.31 228 LEU A N 1
ATOM 1784 C CA . LEU A 1 228 ? -71.745 -0.402 40.891 1.00 96.31 228 LEU A CA 1
ATOM 1785 C C . LEU A 1 228 ? -71.649 -0.879 42.354 1.00 96.31 228 LEU A C 1
ATOM 1787 O O . LEU A 1 228 ? -72.627 -1.380 42.912 1.00 96.31 228 LEU A O 1
ATOM 1791 N N . GLU A 1 229 ? -70.505 -0.691 43.012 1.00 97.38 229 GLU A N 1
ATOM 1792 C CA . GLU A 1 229 ? -70.329 -0.927 44.452 1.00 97.38 229 GLU A CA 1
ATOM 1793 C C . GLU A 1 229 ? -71.186 0.041 45.281 1.00 97.38 229 GLU A C 1
ATOM 1795 O O . GLU A 1 229 ? -71.885 -0.380 46.208 1.00 97.38 229 GLU A O 1
ATOM 1800 N N . ARG A 1 230 ? -71.235 1.324 44.898 1.00 96.75 230 ARG A N 1
ATOM 1801 C CA . ARG A 1 230 ? -72.160 2.302 45.489 1.00 96.75 230 ARG A CA 1
ATOM 1802 C C . ARG A 1 230 ? -73.615 1.859 45.299 1.00 96.75 230 ARG A C 1
ATOM 1804 O O . ARG A 1 230 ? -74.327 1.727 46.293 1.00 96.75 230 ARG A O 1
ATOM 1811 N N . GLU A 1 231 ? -74.045 1.560 44.074 1.00 97.88 231 GLU A N 1
ATOM 1812 C CA . GLU A 1 231 ? -75.423 1.139 43.754 1.00 97.88 231 GLU A CA 1
ATOM 1813 C C . GLU A 1 231 ? -75.840 -0.149 44.478 1.00 97.88 231 GLU A C 1
ATOM 1815 O O . GLU A 1 231 ? -76.975 -0.261 44.951 1.00 97.88 231 GLU A O 1
ATOM 1820 N N . THR A 1 232 ? -74.932 -1.114 44.631 1.00 96.69 232 THR A N 1
ATOM 1821 C CA . THR A 1 232 ? -75.196 -2.344 45.394 1.00 96.69 232 THR A CA 1
ATOM 1822 C C . THR A 1 232 ? -75.189 -2.107 46.907 1.00 96.69 232 THR A C 1
ATOM 1824 O O . THR A 1 232 ? -75.990 -2.729 47.611 1.00 96.69 232 THR A O 1
ATOM 1827 N N . SER A 1 233 ? -74.400 -1.164 47.433 1.00 96.38 233 SER A N 1
ATOM 1828 C CA . SER A 1 233 ? -74.483 -0.728 48.841 1.00 96.38 233 SER A CA 1
ATOM 1829 C C . SER A 1 233 ? -75.793 0.027 49.148 1.00 96.38 233 SER A C 1
ATOM 1831 O O . SER A 1 233 ? -76.448 -0.207 50.169 1.00 96.38 233 SER A O 1
ATOM 1833 N N . GLU A 1 234 ? -76.259 0.867 48.223 1.00 97.50 234 GLU A N 1
ATOM 1834 C CA . GLU A 1 234 ? -77.541 1.573 48.309 1.00 97.50 234 GLU A CA 1
ATOM 1835 C C . GLU A 1 234 ? -78.715 0.591 48.207 1.00 97.50 234 GLU A C 1
ATOM 1837 O O . GLU A 1 234 ? -79.626 0.624 49.041 1.00 97.50 234 GLU A O 1
ATOM 1842 N N . SER A 1 235 ? -78.656 -0.348 47.261 1.00 96.12 235 SER A N 1
ATOM 1843 C CA . SER A 1 235 ? -79.667 -1.395 47.074 1.00 96.12 235 SER A CA 1
ATOM 1844 C C . SER A 1 235 ? -79.731 -2.353 48.263 1.00 96.12 235 SER A C 1
ATOM 1846 O O . SER A 1 235 ? -80.819 -2.651 48.752 1.00 96.12 235 SER A O 1
ATOM 1848 N N . SER A 1 236 ? -78.587 -2.804 48.789 1.00 96.94 236 SER A N 1
ATOM 1849 C CA . SER A 1 236 ? -78.539 -3.701 49.952 1.00 96.94 236 SER A CA 1
ATOM 1850 C C . SER A 1 236 ? -78.944 -2.999 51.250 1.00 96.94 236 SER A C 1
ATOM 1852 O O . SER A 1 236 ? -79.676 -3.591 52.044 1.00 96.94 236 SER A O 1
ATOM 1854 N N . SER A 1 237 ? -78.582 -1.726 51.452 1.00 96.69 237 SER A N 1
ATOM 1855 C CA . SER A 1 237 ? -79.086 -0.946 52.591 1.00 96.69 237 SER A CA 1
ATOM 1856 C C . SER A 1 237 ? -80.593 -0.682 52.485 1.00 96.69 237 SER A C 1
ATOM 1858 O O . SER A 1 237 ? -81.298 -0.731 53.491 1.00 96.69 237 SER A O 1
ATOM 1860 N N . SER A 1 238 ? -81.123 -0.469 51.279 1.00 96.12 238 SER A N 1
ATOM 1861 C CA . SER A 1 238 ? -82.563 -0.289 51.045 1.00 96.12 238 SER A CA 1
ATOM 1862 C C . SER A 1 238 ? -83.341 -1.590 51.237 1.00 96.12 238 SER A C 1
ATOM 1864 O O . SER A 1 238 ? -84.364 -1.597 51.923 1.00 96.12 238 SER A O 1
ATOM 1866 N N . LEU A 1 239 ? -82.810 -2.713 50.742 1.00 96.69 239 LEU A N 1
ATOM 1867 C CA . LEU A 1 239 ? -83.331 -4.050 51.014 1.00 96.69 239 LEU A CA 1
ATOM 1868 C C . LEU A 1 239 ? -83.314 -4.347 52.518 1.00 96.69 239 LEU A C 1
ATOM 1870 O O . LEU A 1 239 ? -84.310 -4.839 53.044 1.00 96.69 239 LEU A O 1
ATOM 1874 N N . ARG A 1 240 ? -82.234 -4.000 53.227 1.00 97.44 240 ARG A N 1
ATOM 1875 C CA . ARG A 1 240 ? -82.133 -4.145 54.684 1.00 97.44 240 ARG A CA 1
ATOM 1876 C C . ARG A 1 240 ? -83.226 -3.353 55.410 1.00 97.44 240 ARG A C 1
ATOM 1878 O O . ARG A 1 240 ? -84.009 -3.977 56.118 1.00 97.44 240 ARG A O 1
ATOM 1885 N N . ARG A 1 241 ? -83.367 -2.047 55.144 1.00 96.19 241 ARG A N 1
ATOM 1886 C CA . ARG A 1 241 ? -84.450 -1.210 55.708 1.00 96.19 241 ARG A CA 1
ATOM 1887 C C . ARG A 1 241 ? -85.839 -1.775 55.393 1.00 96.19 241 ARG A C 1
ATOM 1889 O O . ARG A 1 241 ? -86.740 -1.708 56.224 1.00 96.19 241 ARG A O 1
ATOM 1896 N N . SER A 1 242 ? -86.028 -2.350 54.201 1.00 96.25 242 SER A N 1
ATOM 1897 C CA . SER A 1 242 ? -87.298 -2.985 53.827 1.00 96.25 242 SER A CA 1
ATOM 1898 C C . SER A 1 242 ? -87.571 -4.271 54.614 1.00 96.25 242 SER A C 1
ATOM 1900 O O . SER A 1 242 ? -88.699 -4.465 55.051 1.00 96.25 242 SER A O 1
ATOM 1902 N N . LYS A 1 243 ? -86.551 -5.105 54.867 1.00 97.31 243 LYS A N 1
ATOM 1903 C CA . LYS A 1 243 ? -86.657 -6.315 55.699 1.00 97.31 243 LYS A CA 1
ATOM 1904 C C . LYS A 1 243 ? -86.892 -5.978 57.167 1.00 97.31 243 LYS A C 1
ATOM 1906 O O . LYS A 1 243 ? -87.730 -6.610 57.796 1.00 97.31 243 LYS A O 1
ATOM 1911 N N . GLU A 1 244 ? -86.204 -4.964 57.688 1.00 96.88 244 GLU A N 1
ATOM 1912 C CA . GLU A 1 244 ? -86.421 -4.439 59.040 1.00 96.88 244 GLU A CA 1
ATOM 1913 C C . GLU A 1 244 ? -87.888 -3.990 59.187 1.00 96.88 244 GLU A C 1
ATOM 1915 O O . GLU A 1 244 ? -88.604 -4.538 60.026 1.00 96.88 244 GLU A O 1
ATOM 1920 N N . ARG A 1 245 ? -88.402 -3.158 58.266 1.00 96.81 245 ARG A N 1
ATOM 1921 C CA . ARG A 1 245 ? -89.816 -2.732 58.255 1.00 96.81 245 ARG A CA 1
ATOM 1922 C C . ARG A 1 245 ? -90.824 -3.868 58.024 1.00 96.81 245 ARG A C 1
ATOM 1924 O O . ARG A 1 245 ? -91.938 -3.800 58.536 1.00 96.81 245 ARG A O 1
ATOM 1931 N N . VAL A 1 246 ? -90.474 -4.912 57.268 1.00 97.19 246 VAL A N 1
ATOM 1932 C CA . VAL A 1 246 ? -91.307 -6.125 57.161 1.00 97.19 246 VAL A CA 1
ATOM 1933 C C . VAL A 1 246 ? -91.349 -6.853 58.503 1.00 97.19 246 VAL A C 1
ATOM 1935 O O . VAL A 1 246 ? -92.440 -7.149 58.971 1.00 97.19 246 VAL A O 1
ATOM 1938 N N . SER A 1 247 ? -90.214 -7.032 59.183 1.00 95.50 247 SER A N 1
ATOM 1939 C CA . SER A 1 247 ? -90.176 -7.698 60.493 1.00 95.50 247 SER A CA 1
ATOM 1940 C C . SER A 1 247 ? -90.899 -6.915 61.601 1.00 95.50 247 SER A C 1
ATOM 1942 O O . SER A 1 247 ? -91.477 -7.521 62.501 1.00 95.50 247 SER A O 1
ATOM 1944 N N . GLU A 1 248 ? -90.934 -5.580 61.524 1.00 95.81 248 GLU A N 1
ATOM 1945 C CA . GLU A 1 248 ? -91.773 -4.728 62.384 1.00 95.81 248 GLU A CA 1
ATOM 1946 C C . GLU A 1 248 ? -93.269 -4.969 62.129 1.00 95.81 248 GLU A C 1
ATOM 1948 O O . GLU A 1 248 ? -94.060 -5.067 63.071 1.00 95.81 248 GLU A O 1
ATOM 1953 N N . LEU A 1 249 ? -93.667 -5.086 60.857 1.00 95.19 249 LEU A N 1
ATOM 1954 C CA . LEU A 1 249 ? -95.048 -5.376 60.466 1.00 95.19 249 LEU A CA 1
ATOM 1955 C C . LEU A 1 249 ? -95.456 -6.806 60.842 1.00 95.19 249 LEU A C 1
ATOM 1957 O O . LEU A 1 249 ? -96.548 -6.983 61.369 1.00 95.19 249 LEU A O 1
ATOM 1961 N N . GLU A 1 250 ? -94.590 -7.802 60.656 1.00 96.25 250 GLU A N 1
ATOM 1962 C CA . GLU A 1 250 ? -94.802 -9.194 61.083 1.00 96.25 250 GLU A CA 1
ATOM 1963 C C . GLU A 1 250 ? -94.950 -9.296 62.606 1.00 96.25 250 GLU A C 1
ATOM 1965 O O . GLU A 1 250 ? -95.893 -9.915 63.099 1.00 96.25 250 GLU A O 1
ATOM 1970 N N . GLN A 1 251 ? -94.082 -8.625 63.373 1.00 95.31 251 GLN A N 1
ATOM 1971 C CA . GLN A 1 251 ? -94.216 -8.542 64.831 1.00 95.31 251 GLN A CA 1
ATOM 1972 C C . GLN A 1 251 ? -95.550 -7.903 65.229 1.00 95.31 251 GLN A C 1
ATOM 1974 O O . GLN A 1 251 ? -96.255 -8.455 66.077 1.00 95.31 251 GLN A O 1
ATOM 1979 N N . ARG A 1 252 ? -95.932 -6.791 64.586 1.00 96.06 252 ARG A N 1
ATOM 1980 C CA . ARG A 1 252 ? -97.195 -6.086 64.848 1.00 96.06 252 ARG A CA 1
ATOM 1981 C C . ARG A 1 252 ? -98.427 -6.903 64.456 1.00 96.06 252 ARG A C 1
ATOM 1983 O O . ARG A 1 252 ? -99.409 -6.866 65.191 1.00 96.06 252 ARG A O 1
ATOM 1990 N N . VAL A 1 253 ? -98.376 -7.661 63.361 1.00 95.25 253 VAL A N 1
ATOM 1991 C CA . VAL A 1 253 ? -99.415 -8.636 62.991 1.00 95.25 253 VAL A CA 1
ATOM 1992 C C . VAL A 1 253 ? -99.494 -9.725 64.055 1.00 95.25 253 VAL A C 1
ATOM 1994 O O . VAL A 1 253 ? -100.557 -9.885 64.638 1.00 95.25 253 VAL A O 1
ATOM 1997 N N . SER A 1 254 ? -98.378 -10.358 64.434 1.00 94.81 254 SER A N 1
ATOM 1998 C CA . SER A 1 254 ? -98.376 -11.407 65.469 1.00 94.81 254 SER A CA 1
ATOM 1999 C C . SER A 1 254 ? -98.844 -10.915 66.846 1.00 94.81 254 SER A C 1
ATOM 2001 O O . SER A 1 254 ? -99.327 -11.701 67.658 1.00 94.81 254 SER A O 1
ATOM 2003 N N . TYR A 1 255 ? -98.682 -9.620 67.136 1.00 95.12 255 TYR A N 1
ATOM 2004 C CA . TYR A 1 255 ? -99.225 -8.980 68.330 1.00 95.12 255 TYR A CA 1
ATOM 2005 C C . TYR A 1 255 ? -100.744 -8.795 68.209 1.00 95.12 255 TYR A C 1
ATOM 2007 O O . TYR A 1 255 ? -101.473 -9.241 69.089 1.00 95.12 255 TYR A O 1
ATOM 2015 N N . MET A 1 256 ? -101.236 -8.240 67.096 1.00 94.25 256 MET A N 1
ATOM 2016 C CA . MET A 1 256 ? -102.679 -8.114 66.845 1.00 94.25 256 MET A CA 1
ATOM 2017 C C . MET A 1 256 ? -103.387 -9.474 66.753 1.00 94.25 256 MET A C 1
ATOM 2019 O O . MET A 1 256 ? -104.520 -9.581 67.197 1.00 94.25 256 MET A O 1
ATOM 2023 N N . GLU A 1 257 ? -102.734 -10.522 66.246 1.00 94.88 257 GLU A N 1
ATOM 2024 C CA . GLU A 1 257 ? -103.247 -11.899 66.251 1.00 94.88 257 GLU A CA 1
ATOM 2025 C C . GLU A 1 257 ? -103.360 -12.460 67.674 1.00 94.88 257 GLU A C 1
ATOM 2027 O O . GLU A 1 257 ? -104.354 -13.104 67.996 1.00 94.88 257 GLU A O 1
ATOM 2032 N N . LYS A 1 258 ? -102.391 -12.179 68.557 1.00 94.06 258 LYS A N 1
ATOM 2033 C CA . LYS A 1 258 ? -102.458 -12.571 69.977 1.00 94.06 258 LYS A CA 1
ATOM 2034 C C . LYS A 1 258 ? -103.535 -11.802 70.734 1.00 94.06 258 LYS A C 1
ATOM 2036 O O . LYS A 1 258 ? -104.257 -12.415 71.511 1.00 94.06 258 LYS A O 1
ATOM 2041 N N . GLU A 1 259 ? -103.684 -10.502 70.485 1.00 92.81 259 GLU A N 1
ATOM 2042 C CA . GLU A 1 259 ? -104.788 -9.699 71.030 1.00 92.81 259 GLU A CA 1
ATOM 2043 C C . GLU A 1 259 ? -106.149 -10.176 70.489 1.00 92.81 259 GLU A C 1
ATOM 2045 O O . GLU A 1 259 ? -107.115 -10.273 71.244 1.00 92.81 259 GLU A O 1
ATOM 2050 N N . LEU A 1 260 ? -106.234 -10.558 69.209 1.00 91.19 260 LEU A N 1
ATOM 2051 C CA . LEU A 1 260 ? -107.446 -11.122 68.607 1.00 91.19 260 LEU A CA 1
ATOM 2052 C C . LEU A 1 260 ? -107.790 -12.496 69.199 1.00 91.19 260 LEU A C 1
ATOM 2054 O O . LEU A 1 260 ? -108.953 -12.744 69.495 1.00 91.19 260 LEU A O 1
ATOM 2058 N N . CYS A 1 261 ? -106.808 -13.374 69.416 1.00 91.25 261 CYS A N 1
ATOM 2059 C CA . CYS A 1 261 ? -107.027 -14.645 70.112 1.00 91.25 261 CYS A CA 1
ATOM 2060 C C . CYS A 1 261 ? -107.425 -14.413 71.574 1.00 91.25 261 CYS A C 1
ATOM 2062 O O . CYS A 1 261 ? -108.444 -14.936 71.998 1.00 91.25 261 CYS A O 1
ATOM 2064 N N . SER A 1 262 ? -106.715 -13.555 72.312 1.00 91.00 262 SER A N 1
ATOM 2065 C CA . SER A 1 262 ? -107.033 -13.188 73.701 1.00 91.00 262 SER A CA 1
ATOM 2066 C C . SER A 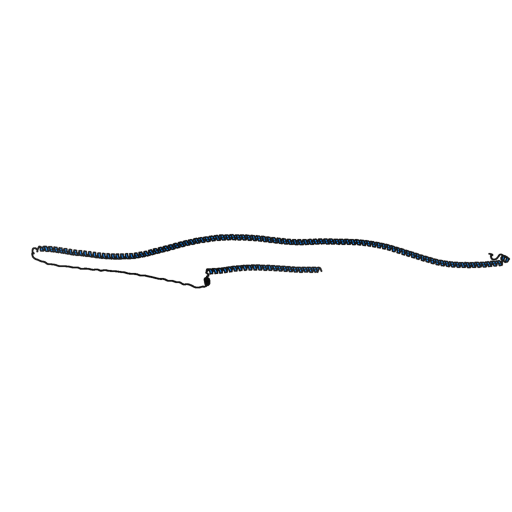1 262 ? -108.464 -12.652 73.848 1.00 91.00 262 SER A C 1
ATOM 2068 O O . SER A 1 262 ? -109.237 -13.127 74.681 1.00 91.00 262 SER A O 1
ATOM 2070 N N . THR A 1 263 ? -108.865 -11.710 72.988 1.00 90.81 263 THR A N 1
ATOM 2071 C CA . THR A 1 263 ? -110.228 -11.153 72.986 1.00 90.81 263 THR A CA 1
ATOM 2072 C C . THR A 1 263 ? -111.277 -12.155 72.507 1.00 90.81 263 THR A C 1
ATOM 2074 O O . THR A 1 263 ? -112.380 -12.164 73.051 1.00 90.81 263 THR A O 1
ATOM 2077 N N . LYS A 1 264 ? -110.951 -13.041 71.558 1.00 93.69 264 LYS A N 1
ATOM 2078 C CA . LYS A 1 264 ? -111.832 -14.133 71.117 1.00 93.69 264 LYS A CA 1
ATOM 2079 C C . LYS A 1 264 ? -112.013 -15.207 72.190 1.00 93.69 264 LYS A C 1
ATOM 2081 O O . LYS A 1 264 ? -113.130 -15.675 72.368 1.00 93.69 264 LYS A O 1
ATOM 2086 N N . ASP A 1 265 ? -110.964 -15.575 72.913 1.00 90.88 265 ASP A N 1
ATOM 2087 C CA . ASP A 1 265 ? -111.015 -16.571 73.986 1.00 90.88 265 ASP A CA 1
ATOM 2088 C C . ASP A 1 265 ? -111.747 -16.000 75.210 1.00 90.88 265 ASP A C 1
ATOM 2090 O O . ASP A 1 265 ? -112.573 -16.686 75.810 1.00 90.88 265 ASP A O 1
ATOM 2094 N N . ALA A 1 266 ? -111.554 -14.713 75.522 1.00 90.50 266 ALA A N 1
ATOM 2095 C CA . ALA A 1 266 ? -112.361 -13.996 76.511 1.00 90.50 266 ALA A CA 1
ATOM 2096 C C . ALA A 1 266 ? -113.841 -13.887 76.092 1.00 90.50 266 ALA A C 1
ATOM 2098 O O . ALA A 1 266 ? -114.733 -14.067 76.925 1.00 90.50 266 ALA A O 1
ATOM 2099 N N . ALA A 1 267 ? -114.120 -13.643 74.806 1.00 89.00 267 ALA A N 1
ATOM 2100 C CA . ALA A 1 267 ? -115.478 -13.658 74.268 1.00 89.00 267 ALA A CA 1
ATOM 2101 C C . ALA A 1 267 ? -116.098 -15.060 74.351 1.00 89.00 267 ALA A C 1
ATOM 2103 O O . ALA A 1 267 ? -117.203 -15.184 74.863 1.00 89.00 267 ALA A O 1
ATOM 2104 N N . ALA A 1 268 ? -115.376 -16.113 73.959 1.00 86.62 268 ALA A N 1
ATOM 2105 C CA . ALA A 1 268 ? -115.830 -17.501 74.029 1.00 86.62 268 ALA A CA 1
ATOM 2106 C C . ALA A 1 268 ? -116.055 -17.973 75.477 1.00 86.62 268 ALA A C 1
ATOM 2108 O O . ALA A 1 268 ? -117.035 -18.660 75.754 1.00 86.62 268 ALA A O 1
ATOM 2109 N N . ALA A 1 269 ? -115.208 -17.563 76.425 1.00 87.88 269 ALA A N 1
ATOM 2110 C CA . ALA A 1 269 ? -115.419 -17.816 77.850 1.00 87.88 269 ALA A CA 1
ATOM 2111 C C . ALA A 1 269 ? -116.666 -17.084 78.382 1.00 87.88 269 ALA A C 1
ATOM 2113 O O . ALA A 1 269 ? -117.428 -17.644 79.172 1.00 87.88 269 ALA A O 1
ATOM 2114 N N . ASN A 1 270 ? -116.926 -15.855 77.921 1.00 88.00 270 ASN A N 1
ATOM 2115 C CA . ASN A 1 270 ? -118.152 -15.137 78.262 1.00 88.00 270 ASN A CA 1
ATOM 2116 C C . ASN A 1 270 ? -119.393 -15.714 77.553 1.00 88.00 270 ASN A C 1
ATOM 2118 O O . ASN A 1 270 ? -120.453 -15.749 78.164 1.00 88.00 270 ASN A O 1
ATOM 2122 N N . GLU A 1 271 ? -119.282 -16.224 76.325 1.00 88.25 271 GLU A N 1
ATOM 2123 C CA . GLU A 1 271 ? -120.347 -16.975 75.644 1.00 88.25 271 GLU A CA 1
ATOM 2124 C C . GLU A 1 271 ? -120.649 -18.289 76.368 1.00 88.25 271 GLU A C 1
ATOM 2126 O O . GLU A 1 271 ? -121.815 -18.608 76.562 1.00 88.25 271 GLU A O 1
ATOM 2131 N N . GLN A 1 272 ? -119.638 -19.016 76.855 1.00 88.69 272 GLN A N 1
ATOM 2132 C CA . GLN A 1 272 ? -119.834 -20.199 77.701 1.00 88.69 272 GLN A CA 1
ATOM 2133 C C . GLN A 1 272 ? -120.502 -19.841 79.035 1.00 88.69 272 GLN A C 1
ATOM 2135 O O . GLN A 1 272 ? -121.415 -20.546 79.465 1.00 88.69 272 GLN A O 1
ATOM 2140 N N . ARG A 1 273 ? -120.114 -18.724 79.666 1.00 89.94 273 ARG A N 1
ATOM 2141 C CA . ARG A 1 273 ? -120.771 -18.205 80.878 1.00 89.94 273 ARG A CA 1
ATOM 2142 C C . ARG A 1 273 ? -122.232 -17.830 80.609 1.00 89.94 273 ARG A C 1
ATOM 2144 O O . ARG A 1 273 ? -123.109 -18.247 81.356 1.00 89.94 273 ARG A O 1
ATOM 2151 N N . LEU A 1 274 ? -122.504 -17.113 79.518 1.00 85.69 274 LEU A N 1
ATOM 2152 C CA . LEU A 1 274 ? -123.856 -16.735 79.096 1.00 85.69 274 LEU A CA 1
ATOM 2153 C C . LEU A 1 274 ? -124.691 -17.947 78.662 1.00 85.69 274 LEU A C 1
ATOM 2155 O O . LEU A 1 274 ? -125.886 -17.969 78.918 1.00 85.69 274 LEU A O 1
ATOM 2159 N N . ALA A 1 275 ? -124.093 -18.977 78.062 1.00 89.38 275 ALA A N 1
ATOM 2160 C CA . ALA A 1 275 ? -124.765 -20.233 77.732 1.00 89.38 275 ALA A CA 1
ATOM 2161 C C . ALA A 1 275 ? -125.086 -21.052 78.993 1.00 89.38 275 ALA A C 1
ATOM 2163 O O . ALA A 1 275 ? -126.164 -21.637 79.085 1.00 89.38 275 ALA A O 1
ATOM 2164 N N . ALA A 1 276 ? -124.201 -21.050 79.995 1.00 84.94 276 ALA A N 1
ATOM 2165 C CA . ALA A 1 276 ? -124.479 -21.629 81.305 1.00 84.94 276 ALA A CA 1
ATOM 2166 C C . ALA A 1 276 ? -125.615 -20.870 82.018 1.00 84.94 276 ALA A C 1
ATOM 2168 O O . ALA A 1 276 ? -126.557 -21.506 82.489 1.00 84.94 276 ALA A O 1
ATOM 2169 N N . GLU A 1 277 ? -125.584 -19.534 82.016 1.00 83.69 277 GLU A N 1
ATOM 2170 C CA . GLU A 1 277 ? -126.647 -18.667 82.550 1.00 83.69 277 GLU A CA 1
ATOM 2171 C C . GLU A 1 277 ? -127.973 -18.841 81.792 1.00 83.69 277 GLU A C 1
ATOM 2173 O O . GLU A 1 277 ? -129.027 -18.943 82.413 1.00 83.69 277 GLU A O 1
ATOM 2178 N N . LEU A 1 278 ? -127.947 -18.989 80.466 1.00 82.38 278 LEU A N 1
ATOM 2179 C CA . LEU A 1 278 ? -129.128 -19.348 79.677 1.00 82.38 278 LEU A CA 1
ATOM 2180 C C . LEU A 1 278 ? -129.623 -20.760 80.003 1.00 82.38 278 LEU A C 1
ATOM 2182 O O . LEU A 1 278 ? -130.829 -20.963 80.037 1.00 82.38 278 LEU A O 1
ATOM 2186 N N . SER A 1 279 ? -128.748 -21.725 80.301 1.00 83.50 279 SER A N 1
ATOM 2187 C CA . SER A 1 279 ? -129.166 -23.082 80.687 1.00 83.50 279 SER A CA 1
ATOM 2188 C C . SER A 1 279 ? -129.803 -23.141 82.083 1.00 83.50 279 SER A C 1
ATOM 2190 O O . SER A 1 279 ? -130.740 -23.912 82.301 1.00 83.50 279 SER A O 1
ATOM 2192 N N . THR A 1 280 ? -129.355 -22.303 83.026 1.00 82.75 280 THR A N 1
ATOM 2193 C CA . THR A 1 280 ? -129.979 -22.190 84.353 1.00 82.75 280 THR A CA 1
ATOM 2194 C C . THR A 1 280 ? -131.270 -21.380 84.288 1.00 82.75 280 THR A C 1
ATOM 2196 O O . THR A 1 280 ? -132.255 -21.783 84.903 1.00 82.75 280 THR A O 1
ATOM 2199 N N . VAL A 1 281 ? -131.327 -20.316 83.478 1.00 84.06 281 VAL A N 1
ATOM 2200 C CA . VAL A 1 281 ? -132.567 -19.577 83.184 1.00 84.06 281 VAL A CA 1
ATOM 2201 C C . VAL A 1 281 ? -133.573 -20.443 82.420 1.00 84.06 281 VAL A C 1
ATOM 2203 O O . VAL A 1 281 ? -134.755 -20.382 82.736 1.00 84.06 281 VAL A O 1
ATOM 2206 N N . MET A 1 282 ? -133.141 -21.301 81.489 1.00 82.44 282 MET A N 1
ATOM 2207 C CA . MET A 1 282 ? -134.014 -22.287 80.838 1.00 82.44 282 MET A CA 1
ATOM 2208 C C . MET A 1 282 ? -134.577 -23.277 81.853 1.00 82.44 282 MET A C 1
ATOM 2210 O O . MET A 1 282 ? -135.788 -23.444 81.884 1.00 82.44 282 MET A O 1
ATOM 2214 N N . LYS A 1 283 ? -133.759 -23.844 82.749 1.00 82.81 283 LYS A N 1
ATOM 2215 C CA . LYS A 1 283 ? -134.271 -24.712 83.826 1.00 82.81 283 LYS A CA 1
ATOM 2216 C C . LYS A 1 283 ? -135.224 -23.993 84.779 1.00 82.81 283 LYS A C 1
ATOM 2218 O O . LYS A 1 283 ? -136.200 -24.588 85.218 1.00 82.81 283 LYS A O 1
ATOM 2223 N N . LEU A 1 284 ? -134.986 -22.717 85.085 1.00 80.25 284 LEU A N 1
ATOM 2224 C CA . LEU A 1 284 ? -135.929 -21.903 85.859 1.00 80.25 284 LEU A CA 1
ATOM 2225 C C . LEU A 1 284 ? -137.227 -21.644 85.079 1.00 80.25 284 LEU A C 1
ATOM 2227 O O . LEU A 1 284 ? -138.301 -21.700 85.666 1.00 80.25 284 LEU A O 1
ATOM 2231 N N . ALA A 1 285 ? -137.157 -21.409 83.767 1.00 79.31 285 ALA A N 1
ATOM 2232 C CA . ALA A 1 285 ? -138.325 -21.240 82.905 1.00 79.31 285 ALA A CA 1
ATOM 2233 C C . ALA A 1 285 ? -139.112 -22.550 82.719 1.00 79.31 285 ALA A C 1
ATOM 2235 O O . ALA A 1 285 ? -140.339 -22.518 82.697 1.00 79.31 285 ALA A O 1
ATOM 2236 N N . GLU A 1 286 ? -138.431 -23.694 82.647 1.00 79.62 286 GLU A N 1
ATOM 2237 C CA . GLU A 1 286 ? -139.027 -25.032 82.646 1.00 79.62 286 GLU A CA 1
ATOM 2238 C C . GLU A 1 286 ? -139.713 -25.309 83.987 1.00 79.62 286 GLU A C 1
ATOM 2240 O O . GLU A 1 286 ? -140.901 -25.603 83.981 1.00 79.62 286 GLU A O 1
ATOM 2245 N N . LEU A 1 287 ? -139.062 -25.064 85.130 1.00 78.88 287 LEU A N 1
ATOM 2246 C CA . LEU A 1 287 ? -139.691 -25.171 86.457 1.00 78.88 287 LEU A CA 1
ATOM 2247 C C . LEU A 1 287 ? -140.872 -24.198 86.641 1.00 78.88 287 LEU A C 1
ATOM 2249 O O . LEU A 1 287 ? -141.881 -24.549 87.255 1.00 78.88 287 LEU A O 1
ATOM 2253 N N . HIS A 1 288 ? -140.796 -22.980 86.095 1.00 75.31 288 HIS A N 1
ATOM 2254 C CA . HIS A 1 288 ? -141.925 -22.043 86.066 1.00 75.31 288 HIS A CA 1
ATOM 2255 C C . HIS A 1 288 ? -143.056 -22.519 85.144 1.00 75.31 288 HIS A C 1
ATOM 2257 O O . HIS A 1 288 ? -144.224 -22.316 85.470 1.00 75.31 288 HIS A O 1
ATOM 2263 N N . LYS A 1 289 ? -142.745 -23.192 84.030 1.00 82.88 289 LYS A N 1
ATOM 2264 C CA . LYS A 1 289 ? -143.742 -23.804 83.143 1.00 82.88 289 LYS A CA 1
ATOM 2265 C C . LYS A 1 289 ? -144.389 -25.027 83.790 1.00 82.88 289 LYS A C 1
ATOM 2267 O O . LYS A 1 289 ? -145.608 -25.111 83.797 1.00 82.88 289 LYS A O 1
ATOM 2272 N N . GLU A 1 290 ? -143.607 -25.926 84.380 1.00 79.69 290 GLU A N 1
ATOM 2273 C CA . GLU A 1 290 ? -144.081 -27.111 85.101 1.00 79.69 290 GLU A CA 1
ATOM 2274 C C . GLU A 1 290 ? -144.969 -26.711 86.282 1.00 79.69 290 GLU A C 1
ATOM 2276 O O . GLU A 1 290 ? -146.100 -27.181 86.382 1.00 79.69 290 GLU A O 1
ATOM 2281 N N . SER A 1 291 ? -144.531 -25.763 87.118 1.00 78.06 291 SER A N 1
ATOM 2282 C CA . SER A 1 291 ? -145.370 -25.235 88.202 1.00 78.06 291 SER A CA 1
ATOM 2283 C C . SER A 1 291 ? -146.597 -24.465 87.694 1.00 78.06 291 SER A C 1
ATOM 2285 O O . SER A 1 291 ? -147.654 -24.557 88.314 1.00 78.06 291 SER A O 1
ATOM 2287 N N . SER A 1 292 ? -146.528 -23.774 86.550 1.00 75.88 292 SER A N 1
ATOM 2288 C CA . SER A 1 292 ? -147.710 -23.181 85.903 1.00 75.88 292 SER A CA 1
ATOM 2289 C C . SER A 1 292 ? -148.673 -24.234 85.339 1.00 75.88 292 SER A C 1
ATOM 2291 O O . SER A 1 292 ? -149.882 -24.019 85.366 1.00 75.88 292 SER A O 1
ATOM 2293 N N . GLU A 1 293 ? -148.178 -25.365 84.836 1.00 77.94 293 GLU A N 1
ATOM 2294 C CA . GLU A 1 293 ? -148.996 -26.492 84.371 1.00 77.94 293 GLU A CA 1
ATOM 2295 C C . GLU A 1 293 ? -149.587 -27.285 85.544 1.00 77.94 293 GLU A C 1
ATOM 2297 O O . GLU A 1 293 ? -150.726 -27.737 85.458 1.00 77.94 293 GLU A O 1
ATOM 2302 N N . GLU A 1 294 ? -148.881 -27.395 86.671 1.00 73.75 294 GLU A N 1
ATOM 2303 C CA . GLU A 1 294 ? -149.453 -27.873 87.930 1.00 73.75 294 GLU A CA 1
ATOM 2304 C C . GLU A 1 294 ? -150.545 -26.941 88.454 1.00 73.75 294 GLU A C 1
ATOM 2306 O O . GLU A 1 294 ? -151.609 -27.420 88.838 1.00 73.75 294 GLU A O 1
ATOM 2311 N N . TRP A 1 295 ? -150.315 -25.624 88.477 1.00 71.19 295 TRP A N 1
ATOM 2312 C CA . TRP A 1 295 ? -151.341 -24.656 88.873 1.00 71.19 295 TRP A CA 1
ATOM 2313 C C . TRP A 1 295 ? -152.525 -24.662 87.904 1.00 71.19 295 TRP A C 1
ATOM 2315 O O . TRP A 1 295 ? -153.660 -24.550 88.353 1.00 71.19 295 TRP A O 1
ATOM 2325 N N . SER A 1 296 ? -152.295 -24.870 86.604 1.00 73.44 296 SER A N 1
ATOM 2326 C CA . SER A 1 296 ? -153.361 -25.037 85.610 1.00 73.44 296 SER A CA 1
ATOM 2327 C C . SER A 1 296 ? -154.147 -26.339 85.812 1.00 73.44 296 SER A C 1
ATOM 2329 O O . SER A 1 296 ? -155.375 -26.305 85.756 1.00 73.44 296 SER A O 1
ATOM 2331 N N . LYS A 1 297 ? -153.486 -27.461 86.133 1.00 77.94 297 LYS A N 1
ATOM 2332 C CA . LYS A 1 297 ? -154.156 -28.716 86.523 1.00 77.94 297 LYS A CA 1
ATOM 2333 C C . LYS A 1 297 ? -154.966 -28.543 87.804 1.00 77.94 297 LYS A C 1
ATOM 2335 O O . LYS A 1 297 ? -156.152 -28.837 87.790 1.00 77.94 297 LYS A O 1
ATOM 2340 N N . LYS A 1 298 ? -154.377 -27.972 88.859 1.00 74.94 298 LYS A N 1
ATOM 2341 C CA . LYS A 1 298 ? -155.059 -27.662 90.129 1.00 74.94 298 LYS A CA 1
ATOM 2342 C C . LYS A 1 298 ? -156.239 -26.707 89.923 1.00 74.94 298 LYS A C 1
ATOM 2344 O O . LYS A 1 298 ? -157.276 -26.889 90.546 1.00 74.94 298 LYS A O 1
ATOM 2349 N N . ALA A 1 299 ? -156.128 -25.728 89.023 1.00 74.19 299 ALA A N 1
ATOM 2350 C CA . ALA A 1 299 ? -157.239 -24.853 88.650 1.00 74.19 299 ALA A CA 1
ATOM 2351 C C . ALA A 1 299 ? -158.343 -25.608 87.890 1.00 74.19 299 ALA A C 1
ATOM 2353 O O . ALA A 1 299 ? -159.513 -25.416 88.197 1.00 74.19 299 ALA A O 1
ATOM 2354 N N . GLY A 1 300 ? -157.997 -26.505 86.960 1.00 73.12 300 GLY A N 1
ATOM 2355 C CA . GLY A 1 300 ? -158.962 -27.364 86.262 1.00 73.12 300 GLY A CA 1
ATOM 2356 C C . GLY A 1 300 ? -159.640 -28.395 87.175 1.00 73.12 300 GLY A C 1
ATOM 2357 O O . GLY A 1 300 ? -160.834 -28.650 87.039 1.00 73.12 300 GLY A O 1
ATOM 2358 N N . GLU A 1 301 ? -158.909 -28.944 88.145 1.00 70.69 301 GLU A N 1
ATOM 2359 C CA . GLU A 1 301 ? -159.437 -29.798 89.215 1.00 70.69 301 GLU A CA 1
ATOM 2360 C C . GLU A 1 301 ? -160.386 -29.009 90.124 1.00 70.69 301 GLU A C 1
ATOM 2362 O O . GLU A 1 301 ? -161.488 -29.477 90.402 1.00 70.69 301 GLU A O 1
ATOM 2367 N N . LEU A 1 302 ? -160.019 -27.785 90.524 1.00 70.25 302 LEU A N 1
ATOM 2368 C CA . LEU A 1 302 ? -160.883 -26.896 91.305 1.00 70.25 302 LEU A CA 1
ATOM 2369 C C . LEU A 1 302 ? -162.115 -26.434 90.516 1.00 70.25 302 LEU A C 1
ATOM 2371 O O . LEU A 1 302 ? -163.199 -26.420 91.083 1.00 70.25 302 LEU A O 1
ATOM 2375 N N . GLU A 1 303 ? -162.007 -26.132 89.220 1.00 71.50 303 GLU A N 1
ATOM 2376 C CA . GLU A 1 303 ? -163.173 -25.897 88.355 1.00 71.50 303 GLU A CA 1
ATOM 2377 C C . GLU A 1 303 ? -164.060 -27.142 88.234 1.00 71.50 303 GLU A C 1
ATOM 2379 O O . GLU A 1 303 ? -165.282 -27.019 88.189 1.00 71.50 303 GLU A O 1
ATOM 2384 N N . GLY A 1 304 ? -163.466 -28.337 88.184 1.00 73.06 304 GLY A N 1
ATOM 2385 C CA . GLY A 1 304 ? -164.191 -29.606 88.202 1.00 73.06 304 GLY A CA 1
ATOM 2386 C C . GLY A 1 304 ? -164.947 -29.817 89.515 1.00 73.06 304 GLY A C 1
ATOM 2387 O O . GLY A 1 304 ? -166.118 -30.185 89.491 1.00 73.06 304 GLY A O 1
ATOM 2388 N N . VAL A 1 305 ? -164.314 -29.513 90.652 1.00 77.94 305 VAL A N 1
ATOM 2389 C CA . VAL A 1 305 ? -164.937 -29.545 91.985 1.00 77.94 305 VAL A CA 1
ATOM 2390 C C . VAL A 1 305 ? -166.016 -28.469 92.122 1.00 77.94 305 VAL A C 1
ATOM 2392 O O . VAL A 1 305 ? -167.081 -28.764 92.652 1.00 77.94 305 VAL A O 1
ATOM 2395 N N . ILE A 1 306 ? -165.803 -27.257 91.605 1.00 73.69 306 ILE A N 1
ATOM 2396 C CA . ILE A 1 306 ? -166.815 -26.191 91.590 1.00 73.69 306 ILE A CA 1
ATOM 2397 C C . ILE A 1 306 ? -168.015 -26.622 90.743 1.00 73.69 306 ILE A C 1
ATOM 2399 O O . ILE A 1 306 ? -169.127 -26.598 91.251 1.00 73.69 306 ILE A O 1
ATOM 2403 N N . LYS A 1 307 ? -167.814 -27.141 89.525 1.00 77.19 307 LYS A N 1
ATOM 2404 C CA . LYS A 1 307 ? -168.907 -27.672 88.687 1.00 77.19 307 LYS A CA 1
ATOM 2405 C C . LYS A 1 307 ? -169.610 -28.871 89.331 1.00 77.19 307 LYS A C 1
ATOM 2407 O O . LYS A 1 307 ? -170.824 -29.010 89.188 1.00 77.19 307 LYS A O 1
ATOM 2412 N N . ALA A 1 308 ? -168.895 -29.720 90.072 1.00 74.44 308 ALA A N 1
ATOM 2413 C CA . ALA A 1 308 ? -169.498 -30.796 90.862 1.00 74.44 308 ALA A CA 1
ATOM 2414 C C . ALA A 1 308 ? -170.347 -30.248 92.026 1.00 74.44 308 ALA A C 1
ATOM 2416 O O . ALA A 1 308 ? -171.440 -30.746 92.272 1.00 74.44 308 ALA A O 1
ATOM 2417 N N . LEU A 1 309 ? -169.894 -29.190 92.704 1.00 71.12 309 LEU A N 1
ATOM 2418 C CA . LEU A 1 309 ? -170.650 -28.515 93.762 1.00 71.12 309 LEU A CA 1
ATOM 2419 C C . LEU A 1 309 ? -171.847 -27.724 93.212 1.00 71.12 309 LEU A C 1
ATOM 2421 O O . LEU A 1 309 ? -172.902 -27.756 93.829 1.00 71.12 309 LEU A O 1
ATOM 2425 N N . GLU A 1 310 ? -171.731 -27.076 92.052 1.00 74.88 310 GLU A N 1
ATOM 2426 C CA . GLU A 1 310 ? -172.818 -26.364 91.359 1.00 74.88 310 GLU A CA 1
ATOM 2427 C C . GLU A 1 310 ? -173.888 -27.330 90.831 1.00 74.88 310 GLU A C 1
ATOM 2429 O O . GLU A 1 310 ? -175.085 -27.075 90.974 1.00 74.88 310 GLU A O 1
ATOM 2434 N N . THR A 1 311 ? -173.482 -28.472 90.264 1.00 75.31 311 THR A N 1
ATOM 2435 C CA . THR A 1 311 ? -174.425 -29.529 89.852 1.00 75.31 311 THR A CA 1
ATOM 2436 C C . THR A 1 311 ? -175.074 -30.213 91.053 1.00 75.31 311 THR A C 1
ATOM 2438 O O . THR A 1 311 ? -176.270 -30.483 91.012 1.00 75.31 311 THR A O 1
ATOM 2441 N N . HIS A 1 312 ? -174.351 -30.406 92.159 1.00 70.12 312 HIS A N 1
ATOM 2442 C CA . HIS A 1 312 ? -174.939 -30.905 93.404 1.00 70.12 312 HIS A CA 1
ATOM 2443 C C . HIS A 1 312 ? -175.858 -29.864 94.076 1.00 70.12 312 HIS A C 1
ATOM 2445 O O . HIS A 1 312 ? -176.873 -30.242 94.659 1.00 70.12 312 HIS A O 1
ATOM 2451 N N . LEU A 1 313 ? -175.557 -28.563 93.986 1.00 69.25 313 LEU A N 1
ATOM 2452 C CA . LEU A 1 313 ? -176.432 -27.488 94.472 1.00 69.25 313 LEU A CA 1
ATOM 2453 C C . LEU A 1 313 ? -177.724 -27.425 93.664 1.00 69.25 313 LEU A C 1
ATOM 2455 O O . LEU A 1 313 ? -178.797 -27.452 94.251 1.00 69.25 313 LEU A O 1
ATOM 2459 N N . THR A 1 314 ? -177.634 -27.417 92.333 1.00 74.44 314 THR A N 1
ATOM 2460 C CA . THR A 1 314 ? -178.819 -27.386 91.459 1.00 74.44 314 THR A CA 1
ATOM 2461 C C . THR A 1 314 ? -179.659 -28.661 91.564 1.00 74.44 314 THR A C 1
ATOM 2463 O O . THR A 1 314 ? -180.880 -28.561 91.610 1.00 74.44 314 THR A O 1
ATOM 2466 N N . GLN A 1 315 ? -179.048 -29.843 91.722 1.00 73.62 315 GLN A N 1
ATOM 2467 C CA . GLN A 1 315 ? -179.781 -31.076 92.055 1.00 73.62 315 GLN A CA 1
ATOM 2468 C C . GLN A 1 315 ? -180.501 -30.980 93.408 1.00 73.62 315 GLN A C 1
ATOM 2470 O O . GLN A 1 315 ? -181.656 -31.385 93.513 1.00 73.62 315 GLN A O 1
ATOM 2475 N N . VAL A 1 316 ? -179.857 -30.416 94.434 1.00 73.56 316 VAL A N 1
ATOM 2476 C CA . VAL A 1 316 ? -180.474 -30.212 95.754 1.00 73.56 316 VAL A CA 1
ATOM 2477 C C . VAL A 1 316 ? -181.600 -29.170 95.692 1.00 73.56 316 VAL A C 1
ATOM 2479 O O . VAL A 1 316 ? -182.657 -29.391 96.280 1.00 73.56 316 VAL A O 1
ATOM 2482 N N . GLU A 1 317 ? -181.430 -28.073 94.953 1.00 71.25 317 GLU A N 1
ATOM 2483 C CA . GLU A 1 317 ? -182.479 -27.073 94.718 1.00 71.25 317 GLU A CA 1
ATOM 2484 C C . GLU A 1 317 ? -183.672 -27.658 93.947 1.00 71.25 317 GLU A C 1
ATOM 2486 O O . GLU A 1 317 ? -184.816 -27.398 94.323 1.00 71.25 317 GLU A O 1
ATOM 2491 N N . ASP A 1 318 ? -183.442 -28.486 92.923 1.00 73.62 318 ASP A N 1
ATOM 2492 C CA . ASP A 1 318 ? -184.505 -29.172 92.176 1.00 73.62 318 ASP A CA 1
ATOM 2493 C C . ASP A 1 318 ? -185.215 -30.245 93.022 1.00 73.62 318 ASP A C 1
ATOM 2495 O O . ASP A 1 318 ? -186.446 -30.327 93.001 1.00 73.62 318 ASP A O 1
ATOM 2499 N N . GLU A 1 319 ? -184.492 -31.001 93.855 1.00 68.56 319 GLU A N 1
ATOM 2500 C CA . GLU A 1 319 ? -185.111 -31.882 94.855 1.00 68.56 319 GLU A CA 1
ATOM 2501 C C . GLU A 1 319 ? -185.954 -31.102 95.879 1.00 68.56 319 GLU A C 1
ATOM 2503 O O . GLU A 1 319 ? -186.985 -31.603 96.336 1.00 68.56 319 GLU A O 1
ATOM 2508 N N . TYR A 1 320 ? -185.550 -29.882 96.253 1.00 65.69 320 TYR A N 1
ATOM 2509 C CA . TYR A 1 320 ? -186.337 -29.031 97.149 1.00 65.69 320 TYR A CA 1
ATOM 2510 C C . TYR A 1 320 ? -187.547 -28.384 96.462 1.00 65.69 320 TYR A C 1
ATOM 2512 O O . TYR A 1 320 ? -188.590 -28.287 97.113 1.00 65.69 320 TYR A O 1
ATOM 2520 N N . LYS A 1 321 ? -187.479 -28.035 95.165 1.00 68.75 321 LYS A N 1
ATOM 2521 C CA . LYS A 1 321 ? -188.677 -27.692 94.367 1.00 68.75 321 LYS A CA 1
ATOM 2522 C C . LYS A 1 321 ? -189.691 -28.831 94.445 1.00 68.75 321 LYS A C 1
ATOM 2524 O O . LYS A 1 321 ? -190.834 -28.619 94.845 1.00 68.75 321 LYS A O 1
ATOM 2529 N N . GLU A 1 322 ? -189.252 -30.052 94.139 1.00 72.06 322 GLU A N 1
ATOM 2530 C CA . GLU A 1 322 ? -190.150 -31.202 94.035 1.00 72.06 322 GLU A CA 1
ATOM 2531 C C . GLU A 1 322 ? -190.773 -31.594 95.391 1.00 72.06 322 GLU A C 1
ATOM 2533 O O . GLU A 1 322 ? -191.965 -31.899 95.466 1.00 72.06 322 GLU A O 1
ATOM 2538 N N . LYS A 1 323 ? -190.001 -31.541 96.487 1.00 71.00 323 LYS A N 1
ATOM 2539 C CA . LYS A 1 323 ? -190.507 -31.821 97.846 1.00 71.00 323 LYS A CA 1
ATOM 2540 C C . LYS A 1 323 ? -191.515 -30.765 98.313 1.00 71.00 323 LYS A C 1
ATOM 2542 O O . LYS A 1 323 ? -192.559 -31.131 98.853 1.00 71.00 323 LYS A O 1
ATOM 2547 N N . LEU A 1 324 ? -191.254 -29.478 98.063 1.00 73.25 324 LEU A N 1
ATOM 2548 C CA . LEU A 1 324 ? -192.146 -28.386 98.471 1.00 73.25 324 LEU A CA 1
ATOM 2549 C C . LEU A 1 324 ? -193.450 -28.355 97.649 1.00 73.25 324 LEU A C 1
ATOM 2551 O O . LEU A 1 324 ? -194.524 -28.070 98.186 1.00 73.25 324 LEU A O 1
ATOM 2555 N N . GLU A 1 325 ? -193.406 -28.697 96.360 1.00 70.31 325 GLU A N 1
ATOM 2556 C CA . GLU A 1 325 ? -194.619 -28.830 95.542 1.00 70.31 325 GLU A CA 1
ATOM 2557 C C . GLU A 1 325 ? -195.460 -30.053 95.945 1.00 70.31 325 GLU A C 1
ATOM 2559 O O . GLU A 1 325 ? -196.687 -29.943 96.038 1.00 70.31 325 GLU A O 1
ATOM 2564 N N . LYS A 1 326 ? -194.831 -31.186 96.290 1.00 73.06 326 LYS A N 1
ATOM 2565 C CA . LYS A 1 326 ? -195.524 -32.368 96.843 1.00 73.06 326 LYS A CA 1
ATOM 2566 C C . LYS A 1 326 ? -196.183 -32.083 98.197 1.00 73.06 326 LYS A C 1
ATOM 2568 O O . LYS A 1 326 ? -197.333 -32.460 98.407 1.00 73.06 326 LYS A O 1
ATOM 2573 N N . GLU A 1 327 ? -195.509 -31.372 99.099 1.00 71.06 327 GLU A N 1
ATOM 2574 C CA . GLU A 1 327 ? -196.084 -31.036 100.408 1.00 71.06 327 GLU A CA 1
ATOM 2575 C C . GLU A 1 327 ? -197.193 -29.972 100.301 1.00 71.06 327 GLU A C 1
ATOM 2577 O O . GLU A 1 327 ? -198.244 -30.098 100.932 1.00 71.06 327 GLU A O 1
ATOM 2582 N N . THR A 1 328 ? -197.031 -28.952 99.449 1.00 66.62 328 THR A N 1
ATOM 2583 C CA . THR A 1 328 ? -198.078 -27.927 99.269 1.00 66.62 328 THR A CA 1
ATOM 2584 C C . THR A 1 328 ? -199.276 -28.408 98.447 1.00 66.62 328 THR A C 1
ATOM 2586 O O . THR A 1 328 ? -200.364 -27.850 98.605 1.00 66.62 328 THR A O 1
ATOM 2589 N N . SER A 1 329 ? -199.139 -29.416 97.580 1.00 67.31 329 SER A N 1
ATOM 2590 C CA . SER A 1 329 ? -200.293 -30.075 96.942 1.00 67.31 329 SER A CA 1
ATOM 2591 C C . SER A 1 329 ? -201.062 -30.920 97.959 1.00 67.31 329 SER A C 1
ATOM 2593 O O . SER A 1 329 ? -202.234 -30.630 98.195 1.00 67.31 329 SER A O 1
ATOM 2595 N N . ALA A 1 330 ? -200.385 -31.819 98.684 1.00 69.25 330 ALA A N 1
ATOM 2596 C CA . ALA A 1 330 ? -200.991 -32.596 99.770 1.00 69.25 330 ALA A CA 1
ATOM 2597 C C . ALA A 1 330 ? -201.688 -31.710 100.824 1.00 69.25 330 ALA A C 1
ATOM 2599 O O . ALA A 1 330 ? -202.778 -32.034 101.295 1.00 69.25 330 ALA A O 1
ATOM 2600 N N . LYS A 1 331 ? -201.110 -30.545 101.155 1.00 63.72 331 LYS A N 1
ATOM 2601 C CA . LYS A 1 331 ? -201.745 -29.569 102.051 1.00 63.72 331 LYS A CA 1
ATOM 2602 C C . LYS A 1 331 ? -203.040 -28.973 101.479 1.00 63.72 331 LYS A C 1
ATOM 2604 O O . LYS A 1 331 ? -203.987 -28.801 102.239 1.00 63.72 331 LYS A O 1
ATOM 2609 N N . ARG A 1 332 ? -203.111 -28.665 100.177 1.00 72.00 332 ARG A N 1
ATOM 2610 C CA . ARG A 1 332 ? -204.345 -28.147 99.547 1.00 72.00 332 ARG A CA 1
ATOM 2611 C C . ARG A 1 332 ? -205.451 -29.196 99.536 1.00 72.00 332 ARG A C 1
ATOM 2613 O O . ARG A 1 332 ? -206.595 -28.854 99.822 1.00 72.00 332 ARG A O 1
ATOM 2620 N N . ASP A 1 333 ? -205.111 -30.453 99.266 1.00 67.75 333 ASP A N 1
ATOM 2621 C CA . ASP A 1 333 ? -206.082 -31.550 99.285 1.00 67.75 333 ASP A CA 1
ATOM 2622 C C . ASP A 1 333 ? -206.619 -31.779 100.708 1.00 67.75 333 ASP A C 1
ATOM 2624 O O . ASP A 1 333 ? -207.833 -31.830 100.906 1.00 67.75 333 ASP A O 1
ATOM 2628 N N . LEU A 1 334 ? -205.746 -31.763 101.723 1.00 60.84 334 LEU A N 1
ATOM 2629 C CA . LEU A 1 334 ? -206.152 -31.803 103.134 1.00 60.84 334 LEU A CA 1
ATOM 2630 C C . LEU A 1 334 ? -206.954 -30.564 103.574 1.00 60.84 334 LEU A C 1
ATOM 2632 O O . LEU A 1 334 ? -207.848 -30.690 104.408 1.00 60.84 334 LEU A O 1
ATOM 2636 N N . GLU A 1 335 ? -206.703 -29.372 103.023 1.00 64.44 335 GLU A N 1
ATOM 2637 C CA . GLU A 1 335 ? -207.529 -28.178 103.273 1.00 64.44 335 GLU A CA 1
ATOM 2638 C C . GLU A 1 335 ? -208.906 -28.261 102.577 1.00 64.44 335 GLU A C 1
ATOM 2640 O O . GLU A 1 335 ? -209.907 -27.796 103.137 1.00 64.44 335 GLU A O 1
ATOM 2645 N N . MET A 1 336 ? -209.012 -28.921 101.417 1.00 68.75 336 MET A N 1
ATOM 2646 C CA . MET A 1 336 ? -210.303 -29.250 100.794 1.00 68.75 336 MET A CA 1
ATOM 2647 C C . MET A 1 336 ? -211.073 -30.313 101.589 1.00 68.75 336 MET A C 1
ATOM 2649 O O . MET A 1 336 ? -212.269 -30.143 101.834 1.00 68.75 336 MET A O 1
ATOM 2653 N N . GLU A 1 337 ? -210.414 -31.366 102.078 1.00 63.56 337 GLU A N 1
ATOM 2654 C CA . GLU A 1 337 ? -211.058 -32.339 102.970 1.00 63.56 337 GLU A CA 1
ATOM 2655 C C . GLU A 1 337 ? -211.461 -31.703 104.307 1.00 63.56 337 GLU A C 1
ATOM 2657 O O . GLU A 1 337 ? -212.578 -31.922 104.775 1.00 63.56 337 GLU A O 1
ATOM 2662 N N . ALA A 1 338 ? -210.627 -30.840 104.892 1.00 62.19 338 ALA A N 1
ATOM 2663 C CA . ALA A 1 338 ? -210.948 -30.128 106.127 1.00 62.19 338 ALA A CA 1
ATOM 2664 C C . ALA A 1 338 ? -212.117 -29.143 105.959 1.00 62.19 338 ALA A C 1
ATOM 2666 O O . ALA A 1 338 ? -212.921 -28.995 106.879 1.00 62.19 338 ALA A O 1
ATOM 2667 N N . THR A 1 339 ? -212.263 -28.485 104.804 1.00 60.84 339 THR A N 1
ATOM 2668 C CA . THR A 1 339 ? -213.426 -27.620 104.525 1.00 60.84 339 THR A CA 1
ATOM 2669 C C . THR A 1 339 ? -214.690 -28.425 104.214 1.00 60.84 339 THR A C 1
ATOM 2671 O O . THR A 1 339 ? -215.766 -28.067 104.698 1.00 60.84 339 THR A O 1
ATOM 2674 N N . TYR A 1 340 ? -214.578 -29.559 103.517 1.00 66.62 340 TYR A N 1
ATOM 2675 C CA . TYR A 1 340 ? -215.684 -30.499 103.294 1.00 66.62 340 TYR A CA 1
ATOM 2676 C C . TYR A 1 340 ? -216.173 -31.155 104.598 1.00 66.62 340 TYR A C 1
ATOM 2678 O O . TYR A 1 340 ? -217.380 -31.289 104.816 1.00 66.62 340 TYR A O 1
ATOM 2686 N N . LEU A 1 341 ? -215.253 -31.518 105.497 1.00 55.91 341 LEU A N 1
ATOM 2687 C CA . LEU A 1 341 ? -215.574 -32.045 106.823 1.00 55.91 341 LEU A CA 1
ATOM 2688 C C . LEU A 1 341 ? -216.102 -30.957 107.761 1.00 55.91 341 LEU A C 1
ATOM 2690 O O . LEU A 1 341 ? -217.067 -31.230 108.468 1.00 55.91 341 LEU A O 1
ATOM 2694 N N . LYS A 1 342 ? -215.590 -29.718 107.719 1.00 66.31 342 LYS A N 1
ATOM 2695 C CA . LYS A 1 342 ? -216.185 -28.591 108.464 1.00 66.31 342 LYS A CA 1
ATOM 2696 C C . LYS A 1 342 ? -217.618 -28.293 108.026 1.00 66.31 342 LYS A C 1
ATOM 2698 O O . LYS A 1 342 ? -218.481 -28.189 108.886 1.00 66.31 342 LYS A O 1
ATOM 2703 N N . GLN A 1 343 ? -217.919 -28.277 106.724 1.00 64.56 343 GLN A N 1
ATOM 2704 C CA . GLN A 1 343 ? -219.305 -28.115 106.248 1.00 64.56 343 GLN A CA 1
ATOM 2705 C C . GLN A 1 343 ? -220.250 -29.265 106.646 1.00 64.56 343 GLN A C 1
ATOM 2707 O O . GLN A 1 343 ? -221.470 -29.100 106.566 1.00 64.56 343 GLN A O 1
ATOM 2712 N N . LYS A 1 344 ? -219.720 -30.424 107.061 1.00 59.06 344 LYS A N 1
ATOM 2713 C CA . LYS A 1 344 ? -220.504 -31.502 107.684 1.00 59.06 344 LYS A CA 1
ATOM 2714 C C . LYS A 1 344 ? -220.591 -31.344 109.202 1.00 59.06 344 LYS A C 1
ATOM 2716 O O . LYS A 1 344 ? -221.682 -31.483 109.738 1.00 59.06 344 LYS A O 1
ATOM 2721 N N . LEU A 1 345 ? -219.484 -31.032 109.876 1.00 54.50 345 LEU A N 1
ATOM 2722 C CA . LEU A 1 345 ? -219.431 -30.841 111.327 1.00 54.50 345 LEU A CA 1
ATOM 2723 C C . LEU A 1 345 ? -220.303 -29.672 111.778 1.00 54.50 345 LEU A C 1
ATOM 2725 O O . LEU A 1 345 ? -221.183 -29.892 112.592 1.00 54.50 345 LEU A O 1
ATOM 2729 N N . GLU A 1 346 ? -220.192 -28.499 111.159 1.00 57.31 346 GLU A N 1
ATOM 2730 C CA . GLU A 1 346 ? -220.970 -27.306 111.535 1.00 57.31 346 GLU A CA 1
ATOM 2731 C C . GLU A 1 346 ? -222.490 -27.509 111.311 1.00 57.31 346 GLU A C 1
ATOM 2733 O O . GLU A 1 346 ? -223.327 -26.958 112.031 1.00 57.31 346 GLU A O 1
ATOM 2738 N N . LYS A 1 347 ? -222.864 -28.394 110.369 1.00 60.31 347 LYS A N 1
ATOM 2739 C CA . LYS A 1 347 ? -224.246 -28.879 110.172 1.00 60.31 347 LYS A CA 1
ATOM 2740 C C . LYS A 1 347 ? -224.706 -29.917 111.202 1.00 60.31 347 LYS A C 1
ATOM 2742 O O . LYS A 1 347 ? -225.902 -30.035 111.416 1.00 60.31 347 LYS A O 1
ATOM 2747 N N . CYS A 1 348 ? -223.797 -30.662 111.826 1.00 48.47 348 CYS A N 1
ATOM 2748 C CA . CYS A 1 348 ? -224.114 -31.603 112.906 1.00 48.47 348 CYS A CA 1
ATOM 2749 C C . CYS A 1 348 ? -224.038 -30.946 114.297 1.00 48.47 348 CYS A C 1
ATOM 2751 O O . CYS A 1 348 ? -224.764 -31.339 115.204 1.00 48.47 348 CYS A O 1
ATOM 2753 N N . GLU A 1 349 ? -223.179 -29.943 114.478 1.00 45.31 349 GLU A N 1
ATOM 2754 C CA . GLU A 1 349 ? -223.000 -29.189 115.724 1.00 45.31 349 GLU A CA 1
ATOM 2755 C C . GLU A 1 349 ? -224.199 -28.269 115.980 1.00 45.31 349 GLU A C 1
ATOM 2757 O O . GLU A 1 349 ? -224.697 -28.212 117.104 1.00 45.31 349 GLU A O 1
ATOM 2762 N N . SER A 1 350 ? -224.759 -27.656 114.929 1.00 47.69 350 SER A N 1
ATOM 2763 C CA . SER A 1 350 ? -226.030 -26.917 115.014 1.00 47.69 350 SER A CA 1
ATOM 2764 C C . SER A 1 350 ? -227.225 -27.798 115.428 1.00 47.69 350 SER A C 1
ATOM 2766 O O . SER A 1 350 ? -228.092 -27.325 116.172 1.00 47.69 350 SER A O 1
ATOM 2768 N N . ASP A 1 351 ? -227.225 -29.080 115.048 1.00 49.12 351 ASP A N 1
ATOM 2769 C CA . ASP A 1 351 ? -228.232 -30.074 115.455 1.00 49.12 351 ASP A CA 1
ATOM 2770 C C . ASP A 1 351 ? -227.985 -30.678 116.859 1.00 49.12 351 ASP A C 1
ATOM 2772 O O . ASP A 1 351 ? -228.929 -31.191 117.466 1.00 49.12 351 ASP A O 1
ATOM 2776 N N . LEU A 1 352 ? -226.760 -30.626 117.413 1.00 36.16 352 LEU A N 1
ATOM 2777 C CA . LEU A 1 352 ? -226.405 -31.357 118.647 1.00 36.16 352 LEU A CA 1
ATOM 2778 C C . LEU A 1 352 ? -225.917 -30.510 119.835 1.00 36.16 352 LEU A C 1
ATOM 2780 O O . LEU A 1 352 ? -226.253 -30.861 120.971 1.00 36.16 352 LEU A O 1
ATOM 2784 N N . GLU A 1 353 ? -225.203 -29.393 119.654 1.00 44.59 353 GLU A N 1
ATOM 2785 C CA . GLU A 1 353 ? -224.709 -28.591 120.796 1.00 44.59 353 GLU A CA 1
ATOM 2786 C C . GLU A 1 353 ? -225.835 -27.889 121.575 1.00 44.59 353 GLU A C 1
ATOM 2788 O O . GLU A 1 353 ? -225.709 -27.660 122.782 1.00 44.59 353 GLU A O 1
ATOM 2793 N N . ASN A 1 354 ? -227.004 -27.694 120.953 1.00 46.88 354 ASN A N 1
ATOM 2794 C CA . ASN A 1 354 ? -228.241 -27.332 121.657 1.00 46.88 354 ASN A CA 1
ATOM 2795 C C . ASN A 1 354 ? -228.656 -28.355 122.742 1.00 46.88 354 ASN A C 1
ATOM 2797 O O . ASN A 1 354 ? -229.518 -28.050 123.567 1.00 46.88 354 ASN A O 1
ATOM 2801 N N . THR A 1 355 ? -228.058 -29.555 122.776 1.00 34.84 355 THR A N 1
ATOM 2802 C CA . THR A 1 355 ? -228.443 -30.650 123.683 1.00 34.84 355 THR A CA 1
ATOM 2803 C C . THR A 1 355 ? -227.299 -31.318 124.460 1.00 34.84 355 THR A C 1
ATOM 2805 O O . THR A 1 355 ? -227.515 -32.400 125.008 1.00 34.84 355 THR A O 1
ATOM 2808 N N . ARG A 1 356 ? -226.110 -30.698 124.625 1.00 28.61 356 ARG A N 1
ATOM 2809 C CA . ARG A 1 356 ? -225.096 -31.277 125.544 1.00 28.61 356 ARG A CA 1
ATOM 2810 C C . ARG A 1 356 ? -224.267 -30.340 126.428 1.00 28.61 356 ARG A C 1
ATOM 2812 O O . ARG A 1 356 ? -223.049 -30.448 126.530 1.00 28.61 356 ARG A O 1
ATOM 2819 N N . LYS A 1 357 ? -224.957 -29.578 127.280 1.00 31.16 357 LYS A N 1
ATOM 2820 C CA . LYS A 1 357 ? -224.392 -29.185 128.587 1.00 31.16 357 LYS A CA 1
ATOM 2821 C C . LYS A 1 357 ? -224.302 -30.394 129.544 1.00 31.16 357 LYS A C 1
ATOM 2823 O O . LYS A 1 357 ? -225.163 -30.528 130.411 1.00 31.16 357 LYS A O 1
ATOM 2828 N N . SER A 1 358 ? -223.301 -31.276 129.387 1.00 25.59 358 SER A N 1
ATOM 2829 C CA . SER A 1 358 ? -222.718 -32.126 130.468 1.00 25.59 358 SER A CA 1
ATOM 2830 C C . SER A 1 358 ? -221.614 -33.111 129.997 1.00 25.59 358 SER A C 1
ATOM 2832 O O . SER A 1 358 ? -221.899 -33.985 129.178 1.00 25.59 358 SER A O 1
ATOM 2834 N N . SER A 1 359 ? -220.425 -33.049 130.645 1.00 26.08 359 SER A N 1
ATOM 2835 C CA . SER A 1 359 ? -219.324 -34.068 130.767 1.00 26.08 359 SER A CA 1
ATOM 2836 C C . SER A 1 359 ? -218.587 -34.587 129.492 1.00 26.08 359 SER A C 1
ATOM 2838 O O . SER A 1 359 ? -219.262 -34.821 128.497 1.00 26.08 359 SER A O 1
ATOM 2840 N N . GLU A 1 360 ? -217.269 -34.919 129.429 1.00 27.23 360 GLU A N 1
ATOM 2841 C CA . GLU A 1 360 ? -216.011 -34.604 130.197 1.00 27.23 360 GLU A CA 1
ATOM 2842 C C . GLU A 1 360 ? -214.728 -35.297 129.567 1.00 27.23 360 GLU A C 1
ATOM 2844 O O . GLU A 1 360 ? -214.880 -36.379 129.010 1.00 27.23 360 GLU A O 1
ATOM 2849 N N . LEU A 1 361 ? -213.484 -34.751 129.736 1.00 30.31 361 LEU A N 1
ATOM 2850 C CA . LEU A 1 361 ? -212.094 -35.362 129.587 1.00 30.31 361 LEU A CA 1
ATOM 2851 C C . LEU A 1 361 ? -211.534 -35.839 128.184 1.00 30.31 361 LEU A C 1
ATOM 2853 O O . LEU A 1 361 ? -212.281 -35.828 127.217 1.00 30.31 361 LEU A O 1
ATOM 2857 N N . SER A 1 362 ? -210.274 -36.345 127.978 1.00 33.50 362 SER A N 1
ATOM 2858 C CA . SER A 1 362 ? -208.869 -35.783 128.103 1.00 33.50 362 SER A CA 1
ATOM 2859 C C . SER A 1 362 ? -207.732 -36.685 127.451 1.00 33.50 362 SER A C 1
ATOM 2861 O O . SER A 1 362 ? -208.075 -37.765 126.988 1.00 33.50 362 SER A O 1
ATOM 2863 N N . PHE A 1 363 ? -206.412 -36.294 127.476 1.00 28.59 363 PHE A N 1
ATOM 2864 C CA . PHE A 1 363 ? -205.118 -37.118 127.482 1.00 28.59 363 PHE A CA 1
ATOM 2865 C C . PHE A 1 363 ? -203.971 -37.112 126.349 1.00 28.59 363 PHE A C 1
ATOM 2867 O O . PHE A 1 363 ? -204.005 -37.959 125.469 1.00 28.59 363 PHE A O 1
ATOM 2874 N N . THR A 1 364 ? -202.853 -36.320 126.495 1.00 41.50 364 THR A N 1
ATOM 2875 C CA . THR A 1 364 ? -201.336 -36.632 126.652 1.00 41.50 364 THR A CA 1
ATOM 2876 C C . THR A 1 364 ? -200.274 -37.102 125.487 1.00 41.50 364 THR A C 1
ATOM 2878 O O . THR A 1 364 ? -200.710 -37.028 124.346 1.00 41.50 364 THR A O 1
ATOM 2881 N N . PRO A 1 365 ? -198.898 -37.428 125.637 1.00 41.12 365 PRO A N 1
ATOM 2882 C CA . PRO A 1 365 ? -197.618 -36.696 125.111 1.00 41.12 365 PRO A CA 1
ATOM 2883 C C . PRO A 1 365 ? -196.221 -37.429 124.594 1.00 41.12 365 PRO A C 1
ATOM 2885 O O . PRO A 1 365 ? -196.232 -38.655 124.551 1.00 41.12 365 PRO A O 1
ATOM 2888 N N . LEU A 1 366 ? -195.016 -36.770 124.227 1.00 34.69 366 LEU A N 1
ATOM 2889 C CA . LEU A 1 366 ? -193.634 -37.344 123.697 1.00 34.69 366 LEU A CA 1
ATOM 2890 C C . LEU A 1 366 ? -192.200 -36.504 123.702 1.00 34.69 366 LEU A C 1
ATOM 2892 O O . LEU A 1 366 ? -192.252 -35.387 124.209 1.00 34.69 366 LEU A O 1
ATOM 2896 N N . VAL A 1 367 ? -190.945 -36.961 123.212 1.00 35.75 367 VAL A N 1
ATOM 2897 C CA . VAL A 1 367 ? -189.463 -36.386 123.364 1.00 35.75 367 VAL A CA 1
ATOM 2898 C C . VAL A 1 367 ? -188.261 -36.584 122.233 1.00 35.75 367 VAL A C 1
ATOM 2900 O O . VAL A 1 367 ? -188.645 -36.847 121.100 1.00 35.75 367 VAL A O 1
ATOM 2903 N N . ALA A 1 368 ? -186.869 -36.422 122.446 1.00 33.72 368 ALA A N 1
ATOM 2904 C CA . ALA A 1 368 ? -185.603 -36.232 121.510 1.00 33.72 368 ALA A CA 1
ATOM 2905 C C . ALA A 1 368 ? -184.157 -36.934 121.879 1.00 33.72 368 ALA A C 1
ATOM 2907 O O . ALA A 1 368 ? -184.290 -37.819 122.719 1.00 33.72 368 ALA A O 1
ATOM 2908 N N . ALA A 1 369 ? -182.804 -36.778 121.467 1.00 35.59 369 ALA A N 1
ATOM 2909 C CA . ALA A 1 369 ? -181.756 -35.899 120.700 1.00 35.59 369 ALA A CA 1
ATOM 2910 C C . ALA A 1 369 ? -180.225 -36.486 120.383 1.00 35.59 369 ALA A C 1
ATOM 2912 O O . ALA A 1 369 ? -180.093 -37.699 120.510 1.00 35.59 369 ALA A O 1
ATOM 2913 N N . ASP A 1 370 ? -179.117 -35.699 119.983 1.00 34.78 370 ASP A N 1
ATOM 2914 C CA . ASP A 1 370 ? -177.532 -35.822 120.117 1.00 34.78 370 ASP A CA 1
ATOM 2915 C C . ASP A 1 370 ? -176.335 -35.978 118.960 1.00 34.78 370 ASP A C 1
ATOM 2917 O O . ASP A 1 370 ? -176.697 -36.352 117.845 1.00 34.78 370 ASP A O 1
ATOM 2921 N N . PRO A 1 371 ? -174.947 -35.661 119.129 1.00 35.81 371 PRO A N 1
ATOM 2922 C CA . PRO A 1 371 ? -173.779 -35.399 118.096 1.00 35.81 371 PRO A CA 1
ATOM 2923 C C . PRO A 1 371 ? -172.191 -35.874 118.248 1.00 35.81 371 PRO A C 1
ATOM 2925 O O . PRO A 1 371 ? -171.930 -36.610 119.195 1.00 35.81 371 PRO A O 1
ATOM 2928 N N . CYS A 1 372 ? -171.116 -35.514 117.390 1.00 28.91 372 CYS A N 1
ATOM 2929 C CA . CYS A 1 372 ? -169.578 -35.902 117.435 1.00 28.91 372 CYS A CA 1
ATOM 2930 C C . CYS A 1 372 ? -168.371 -35.174 116.547 1.00 28.91 372 CYS A C 1
ATOM 2932 O O . CYS A 1 372 ? -168.708 -34.206 115.869 1.00 28.91 372 CYS A O 1
ATOM 2934 N N . ASP A 1 373 ? -167.026 -35.613 116.486 1.00 30.03 373 ASP A N 1
ATOM 2935 C CA . ASP A 1 373 ? -165.645 -34.952 116.058 1.00 30.03 373 ASP A CA 1
ATOM 2936 C C . ASP A 1 373 ? -164.479 -35.823 115.269 1.00 30.03 373 ASP A C 1
ATOM 2938 O O . ASP A 1 373 ? -164.855 -36.945 114.943 1.00 30.03 373 ASP A O 1
ATOM 2942 N N . LEU A 1 374 ? -163.113 -35.645 114.897 1.00 29.94 374 LEU A N 1
ATOM 2943 C CA . LEU A 1 374 ? -161.856 -34.698 114.778 1.00 29.94 374 LEU A CA 1
ATOM 2944 C C . LEU A 1 374 ? -160.480 -35.271 114.030 1.00 29.94 374 LEU A C 1
ATOM 2946 O O . LEU A 1 374 ? -160.459 -36.484 113.850 1.00 29.94 374 LEU A O 1
ATOM 2950 N N . ALA A 1 375 ? -159.323 -34.550 113.624 1.00 31.66 375 ALA A N 1
ATOM 2951 C CA . ALA A 1 375 ? -157.985 -35.077 112.948 1.00 31.66 375 ALA A CA 1
ATOM 2952 C C . ALA A 1 375 ? -156.590 -34.202 112.693 1.00 31.66 375 ALA A C 1
ATOM 2954 O O . ALA A 1 375 ? -156.668 -32.989 112.856 1.00 31.66 375 ALA A O 1
ATOM 2955 N N . GLY A 1 376 ? -155.346 -34.721 112.237 1.00 30.88 376 GLY A N 1
ATOM 2956 C CA . GLY A 1 376 ? -154.066 -33.997 111.634 1.00 30.88 376 GLY A CA 1
ATOM 2957 C C . GLY A 1 376 ? -152.514 -34.576 111.601 1.00 30.88 376 GLY A C 1
ATOM 2958 O O . GLY A 1 376 ? -152.272 -35.455 112.421 1.00 30.88 376 GLY A O 1
ATOM 2959 N N . SER A 1 377 ? -151.450 -34.163 110.747 1.00 31.95 377 SER A N 1
ATOM 2960 C CA . SER A 1 377 ? -149.892 -34.524 110.746 1.00 31.95 377 SER A CA 1
ATOM 2961 C C . SER A 1 377 ? -148.753 -33.950 109.678 1.00 31.95 377 SER A C 1
ATOM 2963 O O . SER A 1 377 ? -149.205 -33.415 108.670 1.00 31.95 377 SER A O 1
ATOM 2965 N N . PRO A 1 378 ? -147.331 -34.037 109.809 1.00 34.03 378 PRO A N 1
ATOM 2966 C CA . PRO A 1 378 ? -146.160 -33.430 108.936 1.00 34.03 378 PRO A CA 1
ATOM 2967 C C . PRO A 1 378 ? -144.611 -34.022 108.738 1.00 34.03 378 PRO A C 1
ATOM 2969 O O . PRO A 1 378 ? -144.279 -34.961 109.451 1.00 34.03 378 PRO A O 1
ATOM 2972 N N . MET A 1 379 ? -143.623 -33.410 107.922 1.00 29.25 379 MET A N 1
ATOM 2973 C CA . MET A 1 379 ? -142.022 -33.394 107.835 1.00 29.25 379 MET A CA 1
ATOM 2974 C C . MET A 1 379 ? -141.056 -34.264 106.825 1.00 29.25 379 MET A C 1
ATOM 2976 O O . MET A 1 379 ? -141.612 -35.230 106.322 1.00 29.25 379 MET A O 1
ATOM 2980 N N . LYS A 1 380 ? -139.678 -34.168 106.456 1.00 31.56 380 LYS A N 1
ATOM 2981 C CA . LYS A 1 380 ? -138.446 -33.187 106.304 1.00 31.56 380 LYS A CA 1
ATOM 2982 C C . LYS A 1 380 ? -136.914 -33.709 105.878 1.00 31.56 380 LYS A C 1
ATOM 2984 O O . LYS A 1 380 ? -136.438 -34.571 106.600 1.00 31.56 380 LYS A O 1
ATOM 2989 N N . GLU A 1 381 ? -136.100 -33.131 104.883 1.00 29.59 381 GLU A N 1
ATOM 2990 C CA . GLU A 1 381 ? -134.533 -32.957 104.569 1.00 29.59 381 GLU A CA 1
ATOM 2991 C C . GLU A 1 381 ? -133.370 -34.070 104.228 1.00 29.59 381 GLU A C 1
ATOM 2993 O O . GLU A 1 381 ? -133.691 -35.224 104.471 1.00 29.59 381 GLU A O 1
ATOM 2998 N N . MET A 1 382 ? -132.024 -33.968 103.762 1.00 30.75 382 MET A N 1
ATOM 2999 C CA . MET A 1 382 ? -130.992 -33.104 102.932 1.00 30.75 382 MET A CA 1
ATOM 3000 C C . MET A 1 382 ? -129.400 -33.579 102.747 1.00 30.75 382 MET A C 1
ATOM 3002 O O . MET A 1 382 ? -128.911 -34.166 103.705 1.00 30.75 382 MET A O 1
ATOM 3006 N N . ALA A 1 383 ? -128.557 -33.246 101.658 1.00 29.66 383 ALA A N 1
ATOM 3007 C CA . ALA A 1 383 ? -127.006 -32.925 101.488 1.00 29.66 383 ALA A CA 1
ATOM 3008 C C . ALA A 1 383 ? -125.732 -33.785 100.846 1.00 29.66 383 ALA A C 1
ATOM 3010 O O . ALA A 1 383 ? -125.775 -35.007 100.905 1.00 29.66 383 ALA A O 1
ATOM 3011 N N . PHE A 1 384 ? -124.574 -33.137 100.344 1.00 31.12 384 PHE A N 1
ATOM 3012 C CA . PHE A 1 384 ? -123.041 -33.482 100.054 1.00 31.12 384 PHE A CA 1
ATOM 3013 C C . PHE A 1 384 ? -122.372 -34.167 98.721 1.00 31.12 384 PHE A C 1
ATOM 3015 O O . PHE A 1 384 ? -123.170 -34.769 98.013 1.00 31.12 384 PHE A O 1
ATOM 3022 N N . SER A 1 385 ? -121.029 -34.283 98.268 1.00 31.97 385 SER A N 1
ATOM 3023 C CA . SER A 1 385 ? -119.654 -33.520 98.142 1.00 31.97 385 SER A CA 1
ATOM 3024 C C . SER A 1 385 ? -118.334 -34.160 97.361 1.00 31.97 385 SER A C 1
ATOM 3026 O O . SER A 1 385 ? -118.177 -35.372 97.447 1.00 31.97 385 SER A O 1
ATOM 3028 N N . ASP A 1 386 ? -117.380 -33.377 96.690 1.00 35.12 386 ASP A N 1
ATOM 3029 C CA . ASP A 1 386 ? -115.819 -33.314 96.370 1.00 35.12 386 ASP A CA 1
ATOM 3030 C C . ASP A 1 386 ? -114.715 -34.265 95.565 1.00 35.12 386 ASP A C 1
ATOM 3032 O O . ASP A 1 386 ? -114.778 -35.482 95.730 1.00 35.12 386 ASP A O 1
ATOM 3036 N N . PRO A 1 387 ? -113.637 -33.770 94.766 1.00 35.72 387 PRO A N 1
ATOM 3037 C CA . PRO A 1 387 ? -112.457 -34.509 94.018 1.00 35.72 387 PRO A CA 1
ATOM 3038 C C . PRO A 1 387 ? -110.971 -33.865 93.633 1.00 35.72 387 PRO A C 1
ATOM 3040 O O . PRO A 1 387 ? -110.871 -32.646 93.722 1.00 35.72 387 PRO A O 1
ATOM 3043 N N . ALA A 1 388 ? -109.840 -34.557 93.120 1.00 35.88 388 ALA A N 1
ATOM 3044 C CA . ALA A 1 388 ? -108.471 -33.987 92.557 1.00 35.88 388 ALA A CA 1
ATOM 3045 C C . ALA A 1 388 ? -107.221 -34.848 91.872 1.00 35.88 388 ALA A C 1
ATOM 3047 O O . ALA A 1 388 ? -107.106 -36.025 92.192 1.00 35.88 388 ALA A O 1
ATOM 3048 N N . ASN A 1 389 ? -106.218 -34.233 91.089 1.00 35.16 389 ASN A N 1
ATOM 3049 C CA . ASN A 1 389 ? -104.677 -34.435 90.740 1.00 35.16 389 ASN A CA 1
ATOM 3050 C C . ASN A 1 389 ? -103.945 -35.516 89.734 1.00 35.16 389 ASN A C 1
ATOM 3052 O O . ASN A 1 389 ? -104.663 -36.453 89.415 1.00 35.16 389 ASN A O 1
ATOM 3056 N N . GLN A 1 390 ? -102.638 -35.632 89.175 1.00 36.78 390 GLN A N 1
ATOM 3057 C CA . GLN A 1 390 ? -101.262 -34.920 88.871 1.00 36.78 390 GLN A CA 1
ATOM 3058 C C . GLN A 1 390 ? -100.102 -35.688 87.948 1.00 36.78 390 GLN A C 1
ATOM 3060 O O . GLN A 1 390 ? -100.279 -36.885 87.756 1.00 36.78 390 GLN A O 1
ATOM 3065 N N . ASN A 1 391 ? -98.909 -35.092 87.481 1.00 37.28 391 ASN A N 1
ATOM 3066 C CA . ASN A 1 391 ? -97.484 -35.579 86.954 1.00 37.28 391 ASN A CA 1
ATOM 3067 C C . ASN A 1 391 ? -97.090 -36.029 85.426 1.00 37.28 391 ASN A C 1
ATOM 3069 O O . ASN A 1 391 ? -98.057 -36.185 84.692 1.00 37.28 391 ASN A O 1
ATOM 3073 N N . ASP A 1 392 ? -95.864 -36.260 84.746 1.00 37.25 392 ASP A N 1
ATOM 3074 C CA . ASP A 1 392 ? -94.292 -36.238 84.828 1.00 37.25 392 ASP A CA 1
ATOM 3075 C C . ASP A 1 392 ? -93.369 -36.325 83.451 1.00 37.25 392 ASP A C 1
ATOM 3077 O O . ASP A 1 392 ? -93.993 -36.297 82.391 1.00 37.25 392 ASP A O 1
ATOM 3081 N N . LEU A 1 393 ? -91.961 -36.428 83.367 1.00 40.53 393 LEU A N 1
ATOM 3082 C CA . LEU A 1 393 ? -90.984 -36.315 82.126 1.00 40.53 393 LEU A CA 1
ATOM 3083 C C . LEU A 1 393 ? -89.479 -36.989 82.028 1.00 40.53 393 LEU A C 1
ATOM 3085 O O . LEU A 1 393 ? -88.962 -37.360 83.075 1.00 40.53 393 LEU A O 1
ATOM 3089 N N . MET A 1 394 ? -88.702 -37.109 80.850 1.00 43.22 394 MET A N 1
ATOM 3090 C CA . MET A 1 394 ? -87.185 -37.519 80.664 1.00 43.22 394 MET A CA 1
ATOM 3091 C C . MET A 1 394 ? -86.388 -37.498 79.222 1.00 43.22 394 MET A C 1
ATOM 3093 O O . MET A 1 394 ? -87.075 -37.336 78.218 1.00 43.22 394 MET A O 1
ATOM 3097 N N . ILE A 1 395 ? -84.998 -37.679 79.043 1.00 38.22 395 ILE A N 1
ATOM 3098 C CA . ILE A 1 395 ? -84.105 -37.657 77.737 1.00 38.22 395 ILE A CA 1
ATOM 3099 C C . ILE A 1 395 ? -82.530 -38.135 77.726 1.00 38.22 395 ILE A C 1
ATOM 3101 O O . ILE A 1 395 ? -82.008 -38.128 78.829 1.00 38.22 395 ILE A O 1
ATOM 3105 N N . VAL A 1 396 ? -81.747 -38.503 76.597 1.00 34.69 396 VAL A N 1
ATOM 3106 C CA . VAL A 1 396 ? -80.195 -38.356 76.245 1.00 34.69 396 VAL A CA 1
ATOM 3107 C C . VAL A 1 396 ? -79.423 -39.103 74.986 1.00 34.69 396 VAL A C 1
ATOM 3109 O O . VAL A 1 396 ? -79.755 -40.253 74.695 1.00 34.69 396 VAL A O 1
ATOM 3112 N N . PRO A 1 397 ? -78.278 -38.612 74.319 1.00 39.66 397 PRO A N 1
ATOM 3113 C CA . PRO A 1 397 ? -77.556 -39.075 73.011 1.00 39.66 397 PRO A CA 1
ATOM 3114 C C . PRO A 1 397 ? -76.040 -39.678 72.952 1.00 39.66 397 PRO A C 1
ATOM 3116 O O . PRO A 1 397 ? -75.551 -39.961 74.044 1.00 39.66 397 PRO A O 1
ATOM 3119 N N . LYS A 1 398 ? -75.325 -39.961 71.768 1.00 35.78 398 LYS A N 1
ATOM 3120 C CA . LYS A 1 398 ? -73.950 -40.684 71.499 1.00 35.78 398 LYS A CA 1
ATOM 3121 C C . LYS A 1 398 ? -73.141 -40.459 70.088 1.00 35.78 398 LYS A C 1
ATOM 3123 O O . LYS A 1 398 ? -73.787 -39.866 69.236 1.00 35.78 398 LYS A O 1
ATOM 3128 N N . VAL A 1 399 ? -71.832 -40.900 69.788 1.00 31.81 399 VAL A N 1
ATOM 3129 C CA . VAL A 1 399 ? -70.942 -40.653 68.499 1.00 31.81 399 VAL A CA 1
ATOM 3130 C C . VAL A 1 399 ? -69.870 -41.705 67.778 1.00 31.81 399 VAL A C 1
ATOM 3132 O O . VAL A 1 399 ? -70.409 -42.722 67.356 1.00 31.81 399 VAL A O 1
ATOM 3135 N N . PRO A 1 400 ? -68.488 -41.567 67.463 1.00 32.28 400 PRO A N 1
ATOM 3136 C CA . PRO A 1 400 ? -67.741 -41.850 66.113 1.00 32.28 400 PRO A CA 1
ATOM 3137 C C . PRO A 1 400 ? -66.282 -42.598 65.938 1.00 32.28 400 PRO A C 1
ATOM 3139 O O . PRO A 1 400 ? -65.725 -42.998 66.954 1.00 32.28 400 PRO A O 1
ATOM 3142 N N . THR A 1 401 ? -65.603 -42.783 64.715 1.00 38.59 401 THR A N 1
ATOM 3143 C CA . THR A 1 401 ? -64.193 -43.400 64.376 1.00 38.59 401 THR A CA 1
ATOM 3144 C C . THR A 1 401 ? -63.606 -43.322 62.873 1.00 38.59 401 THR A C 1
ATOM 3146 O O . THR A 1 401 ? -64.413 -43.241 61.958 1.00 38.59 401 THR A O 1
ATOM 3149 N N . GLY A 1 402 ? -62.265 -43.456 62.561 1.00 41.22 402 GLY A N 1
ATOM 3150 C CA . GLY A 1 402 ? -61.667 -44.003 61.260 1.00 41.22 402 GLY A CA 1
ATOM 3151 C C . GLY A 1 402 ? -60.697 -43.161 60.334 1.00 41.22 402 GLY A C 1
ATOM 3152 O O . GLY A 1 402 ? -60.775 -41.940 60.357 1.00 41.22 402 GLY A O 1
ATOM 3153 N N . VAL A 1 403 ? -59.806 -43.768 59.488 1.00 41.62 403 VAL A N 1
ATOM 3154 C CA . VAL A 1 403 ? -58.882 -43.069 58.506 1.00 41.62 403 VAL A CA 1
ATOM 3155 C C . VAL A 1 403 ? -58.492 -43.856 57.209 1.00 41.62 403 VAL A C 1
ATOM 3157 O O . VAL A 1 403 ? -57.878 -44.914 57.308 1.00 41.62 403 VAL A O 1
ATOM 3160 N N . SER A 1 404 ? -58.753 -43.343 55.979 1.00 45.56 404 SER A N 1
ATOM 3161 C CA . SER A 1 404 ? -58.317 -43.976 54.686 1.00 45.56 404 SER A CA 1
ATOM 3162 C C . SER A 1 404 ? -58.290 -43.035 53.449 1.00 45.56 404 SER A C 1
ATOM 3164 O O . SER A 1 404 ? -59.329 -42.569 53.002 1.00 45.56 404 SER A O 1
ATOM 3166 N N . GLY A 1 405 ? -57.115 -42.702 52.877 1.00 54.19 405 GLY A N 1
ATOM 3167 C CA . GLY A 1 405 ? -56.956 -41.678 51.805 1.00 54.19 405 GLY A CA 1
ATOM 3168 C C . GLY A 1 405 ? -57.237 -40.244 52.288 1.00 54.19 405 GLY A C 1
ATOM 3169 O O . GLY A 1 405 ? -56.321 -39.438 52.453 1.00 54.19 405 GLY A O 1
ATOM 3170 N N . THR A 1 406 ? -58.459 -40.026 52.778 1.00 56.66 406 THR A N 1
ATOM 3171 C CA . THR A 1 406 ? -58.710 -39.173 53.947 1.00 56.66 406 THR A CA 1
ATOM 3172 C C . THR A 1 406 ? -57.845 -39.550 55.155 1.00 56.66 406 THR A C 1
ATOM 3174 O O . THR A 1 406 ? -57.785 -38.773 56.087 1.00 56.66 406 THR A O 1
ATOM 3177 N N . ALA A 1 407 ? -57.120 -40.678 55.147 1.00 52.00 407 ALA A N 1
ATOM 3178 C CA . ALA A 1 407 ? -56.019 -40.953 56.068 1.00 52.00 407 ALA A CA 1
ATOM 3179 C C . ALA A 1 407 ? -54.901 -39.933 55.935 1.00 52.00 407 ALA A C 1
ATOM 3181 O O . ALA A 1 407 ? -54.450 -39.435 56.947 1.00 52.00 407 ALA A O 1
ATOM 3182 N N . LEU A 1 408 ? -54.472 -39.589 54.719 1.00 50.09 408 LEU A N 1
ATOM 3183 C CA . LEU A 1 408 ? -53.418 -38.594 54.543 1.00 50.09 408 LEU A CA 1
ATOM 3184 C C . LEU A 1 408 ? -53.974 -37.187 54.760 1.00 50.09 408 LEU A C 1
ATOM 3186 O O . LEU A 1 408 ? -53.331 -36.400 55.439 1.00 50.09 408 LEU A O 1
ATOM 3190 N N . ALA A 1 409 ? -55.212 -36.899 54.341 1.00 53.75 409 ALA A N 1
ATOM 3191 C CA . ALA A 1 409 ? -55.868 -35.645 54.725 1.00 53.75 409 ALA A CA 1
ATOM 3192 C C . ALA A 1 409 ? -56.040 -35.511 56.256 1.00 53.75 409 ALA A C 1
ATOM 3194 O O . ALA A 1 409 ? -55.817 -34.436 56.800 1.00 53.75 409 ALA A O 1
ATOM 3195 N N . ALA A 1 410 ? -56.385 -36.591 56.967 1.00 59.53 410 ALA A N 1
ATOM 3196 C CA . ALA A 1 410 ? -56.566 -36.608 58.421 1.00 59.53 410 ALA A CA 1
ATOM 3197 C C . ALA A 1 410 ? -55.255 -36.752 59.209 1.00 59.53 410 ALA A C 1
ATOM 3199 O O . ALA A 1 410 ? -55.209 -36.301 60.347 1.00 59.53 410 ALA A O 1
ATOM 3200 N N . SER A 1 411 ? -54.200 -37.335 58.632 1.00 52.69 411 SER A N 1
ATOM 3201 C CA . SER A 1 411 ? -52.837 -37.317 59.176 1.00 52.69 411 SER A CA 1
ATOM 3202 C C . SER A 1 411 ? -52.243 -35.920 59.041 1.00 52.69 411 SER A C 1
ATOM 3204 O O . SER A 1 411 ? -51.760 -35.386 60.025 1.00 52.69 411 SER A O 1
ATOM 3206 N N . LEU A 1 412 ? -52.409 -35.262 57.892 1.00 55.19 412 LEU A N 1
ATOM 3207 C CA . LEU A 1 412 ? -52.024 -33.860 57.727 1.00 55.19 412 LEU A CA 1
ATOM 3208 C C . LEU A 1 412 ? -52.855 -32.943 58.650 1.00 55.19 412 LEU A C 1
ATOM 3210 O O . LEU A 1 412 ? -52.288 -32.089 59.323 1.00 55.19 412 LEU A O 1
ATOM 3214 N N . LEU A 1 413 ? -54.171 -33.162 58.802 1.00 61.81 413 LEU A N 1
ATOM 3215 C CA . LEU A 1 413 ? -54.981 -32.465 59.821 1.00 61.81 413 LEU A CA 1
ATOM 3216 C C . LEU A 1 413 ? -54.566 -32.817 61.267 1.00 61.81 413 LEU A C 1
ATOM 3218 O O . LEU A 1 413 ? -54.664 -31.956 62.140 1.00 61.81 413 LEU A O 1
ATOM 3222 N N . ARG A 1 414 ? -54.074 -34.036 61.540 1.00 58.41 414 ARG A N 1
ATOM 3223 C CA . ARG A 1 414 ? -53.470 -34.444 62.830 1.00 58.41 414 ARG A CA 1
ATOM 3224 C C . ARG A 1 414 ? -52.150 -33.724 63.095 1.00 58.41 414 ARG A C 1
ATOM 3226 O O . ARG A 1 414 ? -51.914 -33.342 64.236 1.00 58.41 414 ARG A O 1
ATOM 3233 N N . ASP A 1 415 ? -51.368 -33.474 62.050 1.00 56.22 415 ASP A N 1
ATOM 3234 C CA . ASP A 1 415 ? -50.176 -32.622 62.054 1.00 56.22 415 ASP A CA 1
ATOM 3235 C C . ASP A 1 415 ? -50.540 -31.115 62.074 1.00 56.22 415 ASP A C 1
ATOM 3237 O O . ASP A 1 415 ? -49.667 -30.250 62.007 1.00 56.22 415 ASP A O 1
ATOM 3241 N N . GLY A 1 416 ? -51.833 -30.768 62.161 1.00 61.22 416 GLY A N 1
ATOM 3242 C CA . GLY A 1 416 ? -52.336 -29.395 62.277 1.00 61.22 416 GLY A CA 1
ATOM 3243 C C . GLY A 1 416 ? -52.492 -28.636 60.952 1.00 61.22 416 GLY A C 1
ATOM 3244 O O . GLY A 1 416 ? -52.667 -27.412 60.953 1.00 61.22 416 GLY A O 1
ATOM 3245 N N . TRP A 1 417 ? -52.426 -29.320 59.810 1.00 70.94 417 TRP A N 1
ATOM 3246 C CA . TRP A 1 417 ? -52.592 -28.716 58.489 1.00 70.94 417 TRP A CA 1
ATOM 3247 C C . TRP A 1 417 ? -54.083 -28.594 58.186 1.00 70.94 417 TRP A C 1
ATOM 3249 O O . TRP A 1 417 ? -54.750 -29.579 57.882 1.00 70.94 417 TRP A O 1
ATOM 3259 N N . SER A 1 418 ? -54.615 -27.373 58.260 1.00 72.12 418 SER A N 1
ATOM 3260 C CA . SER A 1 418 ? -55.981 -27.083 57.818 1.00 72.12 418 SER A CA 1
ATOM 3261 C C . SER A 1 418 ? -56.196 -27.530 56.367 1.00 72.12 418 SER A C 1
ATOM 3263 O O . SER A 1 418 ? -55.256 -27.582 55.576 1.00 72.12 418 SER A O 1
ATOM 3265 N N . LEU A 1 419 ? -57.448 -27.788 55.977 1.00 75.38 419 LEU A N 1
ATOM 3266 C CA . LEU A 1 419 ? -57.771 -28.129 54.586 1.00 75.38 419 LEU A CA 1
ATOM 3267 C C . LEU A 1 419 ? -57.250 -27.063 53.598 1.00 75.38 419 LEU A C 1
ATOM 3269 O O . LEU A 1 419 ? -56.788 -27.408 52.515 1.00 75.38 419 LEU A O 1
ATOM 3273 N N . ALA A 1 420 ? -57.235 -25.791 54.015 1.00 78.19 420 ALA A N 1
ATOM 3274 C CA . ALA A 1 420 ? -56.582 -24.705 53.290 1.00 78.19 420 ALA A CA 1
ATOM 3275 C C . ALA A 1 420 ? -55.070 -24.941 53.115 1.00 78.19 420 ALA A C 1
ATOM 3277 O O . ALA A 1 420 ? -54.616 -24.921 51.981 1.00 78.19 420 ALA A O 1
ATOM 3278 N N . LYS A 1 421 ? -54.312 -25.261 54.179 1.00 83.50 421 LYS A N 1
ATOM 3279 C CA . LYS A 1 421 ? -52.873 -25.600 54.088 1.00 83.50 421 LYS A CA 1
ATOM 3280 C C . LYS A 1 421 ? -52.590 -26.821 53.211 1.00 83.50 421 LYS A C 1
ATOM 3282 O O . LYS A 1 421 ? -51.565 -26.872 52.540 1.00 83.50 421 LYS A O 1
ATOM 3287 N N . ILE A 1 422 ? -53.479 -27.816 53.210 1.00 81.12 422 ILE A N 1
ATOM 3288 C CA . ILE A 1 422 ? -53.342 -29.005 52.354 1.00 81.12 422 ILE A CA 1
ATOM 3289 C C . ILE A 1 422 ? -53.546 -28.623 50.879 1.00 81.12 422 ILE A C 1
ATOM 3291 O O . ILE A 1 422 ? -52.756 -29.038 50.033 1.00 81.12 422 ILE A O 1
ATOM 3295 N N . TYR A 1 423 ? -54.545 -27.789 50.563 1.00 83.81 423 TYR A N 1
ATOM 3296 C CA . TYR A 1 423 ? -54.732 -27.256 49.208 1.00 83.81 423 TYR A CA 1
ATOM 3297 C C . TYR A 1 423 ? -53.625 -26.282 48.785 1.00 83.81 423 TYR A C 1
ATOM 3299 O O . TYR A 1 423 ? -53.180 -26.358 47.648 1.00 83.81 423 TYR A O 1
ATOM 3307 N N . GLU A 1 424 ? -53.156 -25.419 49.683 1.00 86.12 424 GLU A N 1
ATOM 3308 C CA . GLU A 1 424 ? -52.036 -24.486 49.500 1.00 86.12 424 GLU A CA 1
ATOM 3309 C C . GLU A 1 424 ? -50.753 -25.246 49.146 1.00 86.12 424 GLU A C 1
ATOM 3311 O O . GLU A 1 424 ? -50.156 -24.999 48.105 1.00 86.12 424 GLU A O 1
ATOM 3316 N N . LYS A 1 425 ? -50.387 -26.268 49.928 1.00 85.81 425 LYS A N 1
ATOM 3317 C CA . LYS A 1 425 ? -49.202 -27.102 49.669 1.00 85.81 425 LYS A CA 1
ATOM 3318 C C . LYS A 1 425 ? -49.356 -28.016 48.450 1.00 85.81 425 LYS A C 1
ATOM 3320 O O . LYS A 1 425 ? -48.367 -28.304 47.780 1.00 85.81 425 LYS A O 1
ATOM 3325 N N . TYR A 1 426 ? -50.578 -28.432 48.111 1.00 88.75 426 TYR A N 1
ATOM 3326 C CA . TYR A 1 426 ? -50.858 -29.068 46.820 1.00 88.75 426 TYR A CA 1
ATOM 3327 C C . TYR A 1 426 ? -50.685 -28.078 45.656 1.00 88.75 426 TYR A C 1
ATOM 3329 O O . TYR A 1 426 ? -50.071 -28.433 44.652 1.00 88.75 426 TYR A O 1
ATOM 3337 N N . GLN A 1 427 ? -51.165 -26.837 45.787 1.00 90.31 427 GLN A N 1
ATOM 3338 C CA . GLN A 1 427 ? -50.981 -25.791 44.778 1.00 90.31 427 GLN A CA 1
ATOM 3339 C C . GLN A 1 427 ? -49.497 -25.462 44.601 1.00 90.31 427 GLN A C 1
ATOM 3341 O O . GLN A 1 427 ? -49.010 -25.634 43.487 1.00 90.31 427 GLN A O 1
ATOM 3346 N N . GLU A 1 428 ? -48.759 -25.171 45.679 1.00 88.75 428 GLU A N 1
ATOM 3347 C CA . GLU A 1 428 ? -47.295 -25.014 45.677 1.00 88.75 428 GLU A CA 1
ATOM 3348 C C . GLU A 1 428 ? -46.588 -26.164 44.950 1.00 88.75 428 GLU A C 1
ATOM 3350 O O . GLU A 1 428 ? -45.723 -25.919 44.114 1.00 88.75 428 GLU A O 1
ATOM 3355 N N . ALA A 1 429 ? -46.967 -27.420 45.213 1.00 88.56 429 ALA A N 1
ATOM 3356 C CA . ALA A 1 429 ? -46.390 -28.574 44.526 1.00 88.56 429 ALA A CA 1
ATOM 3357 C C . ALA A 1 429 ? -46.750 -28.609 43.028 1.00 88.56 429 ALA A C 1
ATOM 3359 O O . ALA A 1 429 ? -45.900 -28.944 42.200 1.00 88.56 429 ALA A O 1
ATOM 3360 N N . THR A 1 430 ? -47.977 -28.233 42.642 1.00 90.94 430 THR A N 1
ATOM 3361 C CA . THR A 1 430 ? -48.339 -28.097 41.219 1.00 90.94 430 THR A CA 1
ATOM 3362 C C . THR A 1 430 ? -47.645 -26.919 40.538 1.00 90.94 430 THR A C 1
ATOM 3364 O O . THR A 1 430 ? -47.323 -27.028 39.357 1.00 90.94 430 THR A O 1
ATOM 3367 N N . ASP A 1 431 ? -47.374 -25.828 41.252 1.00 91.19 431 ASP A N 1
ATOM 3368 C CA . ASP A 1 431 ? -46.677 -24.652 40.732 1.00 91.19 431 ASP A CA 1
ATOM 3369 C C . ASP A 1 431 ? -45.173 -24.886 40.624 1.00 91.19 431 ASP A C 1
ATOM 3371 O O . ASP A 1 431 ? -44.601 -24.611 39.572 1.00 91.19 431 ASP A O 1
ATOM 3375 N N . ALA A 1 432 ? -44.544 -25.532 41.607 1.00 93.38 432 ALA A N 1
ATOM 3376 C CA . ALA A 1 432 ? -43.179 -26.041 41.488 1.00 93.38 432 ALA A CA 1
ATOM 3377 C C . ALA A 1 432 ? -43.041 -26.976 40.271 1.00 93.38 432 ALA A C 1
ATOM 3379 O O . ALA A 1 432 ? -42.156 -26.778 39.440 1.00 93.38 432 ALA A O 1
ATOM 3380 N N . LEU A 1 433 ? -43.976 -27.917 40.081 1.00 92.38 433 LEU A N 1
ATOM 3381 C CA . LEU A 1 433 ? -44.005 -28.799 38.908 1.00 92.38 433 LEU A CA 1
ATOM 3382 C C . LEU A 1 433 ? -44.203 -28.028 37.585 1.00 92.38 433 LEU A C 1
ATOM 3384 O O . LEU A 1 433 ? -43.637 -28.411 36.559 1.00 92.38 433 LEU A O 1
ATOM 3388 N N . ARG A 1 434 ? -44.997 -26.946 37.573 1.00 92.31 434 ARG A N 1
ATOM 3389 C CA . ARG A 1 434 ? -45.131 -26.050 36.406 1.00 92.31 434 ARG A CA 1
ATOM 3390 C C . ARG A 1 434 ? -43.810 -25.329 36.135 1.00 92.31 434 ARG A C 1
ATOM 3392 O O . ARG A 1 434 ? -43.340 -25.368 35.000 1.00 92.31 434 ARG A O 1
ATOM 3399 N N . HIS A 1 435 ? -43.190 -24.733 37.151 1.00 91.19 435 HIS A N 1
ATOM 3400 C CA . HIS A 1 435 ? -41.918 -24.021 37.037 1.00 91.19 435 HIS A CA 1
ATOM 3401 C C . HIS A 1 435 ? -40.774 -24.935 36.581 1.00 91.19 435 HIS A C 1
ATOM 3403 O O . HIS A 1 435 ? -40.058 -24.558 35.657 1.00 91.19 435 HIS A O 1
ATOM 3409 N N . GLU A 1 436 ? -40.649 -26.157 37.108 1.00 92.31 436 GLU A N 1
ATOM 3410 C CA . GLU A 1 436 ? -39.674 -27.139 36.608 1.00 92.31 436 GLU A CA 1
ATOM 3411 C C . GLU A 1 436 ? -39.924 -27.513 35.142 1.00 92.31 436 GLU A C 1
ATOM 3413 O O . GLU A 1 436 ? -38.979 -27.620 34.363 1.00 92.31 436 GLU A O 1
ATOM 3418 N N . ARG A 1 437 ? -41.188 -27.678 34.726 1.00 94.88 437 ARG A N 1
ATOM 3419 C CA . ARG A 1 437 ? -41.533 -27.955 33.319 1.00 94.88 437 ARG A CA 1
ATOM 3420 C C . ARG A 1 437 ? -41.211 -26.778 32.398 1.00 94.88 437 ARG A C 1
ATOM 3422 O O . AR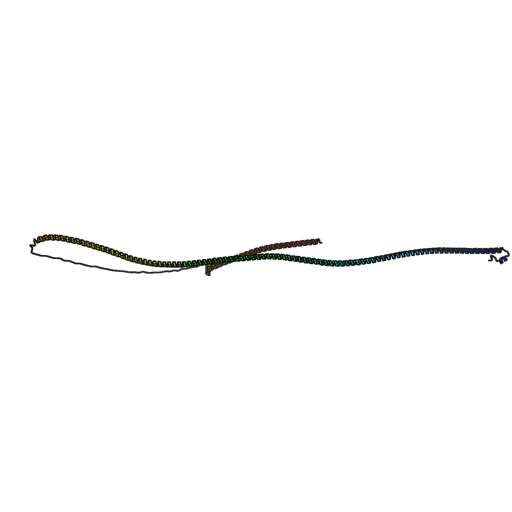G A 1 437 ? -40.763 -27.008 31.278 1.00 94.88 437 ARG A O 1
ATOM 3429 N N . PHE A 1 438 ? -41.415 -25.537 32.839 1.00 94.31 438 PHE A N 1
ATOM 3430 C CA . PHE A 1 438 ? -41.022 -24.349 32.072 1.00 94.31 438 PHE A CA 1
ATOM 3431 C C . PHE A 1 438 ? -39.500 -24.175 32.022 1.00 94.31 438 PHE A C 1
ATOM 3433 O O . PHE A 1 438 ? -38.961 -23.952 30.941 1.00 94.31 438 PHE A O 1
ATOM 3440 N N . GLY A 1 439 ? -38.802 -24.346 33.148 1.00 92.19 439 GLY A N 1
ATOM 3441 C CA . GLY A 1 439 ? -37.340 -24.296 33.216 1.00 92.19 439 GLY A CA 1
ATOM 3442 C C . GLY A 1 439 ? -36.683 -25.372 32.352 1.00 92.19 439 GLY A C 1
ATOM 3443 O O . GLY A 1 439 ? -35.750 -25.072 31.611 1.00 92.19 439 GLY A O 1
ATOM 3444 N N . ARG A 1 440 ? -37.227 -26.597 32.358 1.00 93.56 440 ARG A N 1
ATOM 3445 C CA . ARG A 1 440 ? -36.767 -27.685 31.487 1.00 93.56 440 ARG A CA 1
ATOM 3446 C C . ARG A 1 440 ? -36.949 -27.345 30.008 1.00 93.56 440 ARG A C 1
ATOM 3448 O O . ARG A 1 440 ? -35.965 -27.385 29.286 1.00 93.56 440 ARG A O 1
ATOM 3455 N N . ARG A 1 441 ? -38.143 -26.909 29.584 1.00 96.38 441 ARG A N 1
ATOM 3456 C CA . ARG A 1 441 ? -38.399 -26.468 28.195 1.00 96.38 441 ARG A CA 1
ATOM 3457 C C . ARG A 1 441 ? -37.488 -25.327 27.754 1.00 96.38 441 ARG A C 1
ATOM 3459 O O . ARG A 1 441 ? -37.081 -25.274 26.601 1.00 96.38 441 ARG A O 1
ATOM 3466 N N . HIS A 1 442 ? -37.184 -24.398 28.659 1.00 95.19 442 HIS A N 1
ATOM 3467 C CA . HIS A 1 442 ? -36.271 -23.299 28.367 1.00 95.19 442 HIS A CA 1
ATOM 3468 C C . HIS A 1 442 ? -34.831 -23.799 28.180 1.00 95.19 442 HIS A C 1
ATOM 3470 O O . HIS A 1 442 ? -34.171 -23.388 27.232 1.00 95.19 442 HIS A O 1
ATOM 3476 N N . ALA A 1 443 ? -34.368 -24.728 29.023 1.00 93.88 443 ALA A N 1
ATOM 3477 C CA . ALA A 1 443 ? -33.069 -25.378 28.857 1.00 93.88 443 ALA A CA 1
ATOM 3478 C C . ALA A 1 443 ? -33.004 -26.240 27.581 1.00 93.88 443 ALA A C 1
ATOM 3480 O O . ALA A 1 443 ? -32.019 -26.162 26.855 1.00 93.88 443 ALA A O 1
ATOM 3481 N N . GLU A 1 444 ? -34.060 -26.998 27.269 1.00 95.69 444 GLU A N 1
ATOM 3482 C CA . GLU A 1 444 ? -34.212 -27.775 26.029 1.00 95.69 444 GLU A CA 1
ATOM 3483 C C . GLU A 1 444 ? -34.080 -26.854 24.799 1.00 95.69 444 GLU A C 1
ATOM 3485 O O . GLU A 1 444 ? -33.187 -27.064 23.983 1.00 95.69 444 GLU A O 1
ATOM 3490 N N . ALA A 1 445 ? -34.833 -25.750 24.733 1.00 96.62 445 ALA A N 1
ATOM 3491 C CA . ALA A 1 445 ? -34.761 -24.779 23.630 1.00 96.62 445 ALA A CA 1
ATOM 3492 C C . ALA A 1 445 ? -33.435 -23.981 23.551 1.00 96.62 445 ALA A C 1
ATOM 3494 O O . ALA A 1 445 ? -33.104 -23.410 22.507 1.00 96.62 445 ALA A O 1
ATOM 3495 N N . VAL A 1 446 ? -32.666 -23.900 24.643 1.00 96.81 446 VAL A N 1
ATOM 3496 C CA . VAL A 1 446 ? -31.295 -23.355 24.628 1.00 96.81 446 VAL A CA 1
ATOM 3497 C C . VAL A 1 446 ? -30.311 -24.391 24.081 1.00 96.81 446 VAL A C 1
ATOM 3499 O O . VAL A 1 446 ? -29.467 -24.038 23.262 1.00 96.81 446 VAL A O 1
ATOM 3502 N N . LEU A 1 447 ? -30.440 -25.662 24.470 1.00 95.00 447 LEU A N 1
ATOM 3503 C CA . LEU A 1 447 ? -29.613 -26.754 23.949 1.00 95.00 447 LEU A CA 1
ATOM 3504 C C . LEU A 1 447 ? -29.867 -27.001 22.456 1.00 95.00 447 LEU A C 1
ATOM 3506 O O . LEU A 1 447 ? -28.907 -27.143 21.707 1.00 95.00 447 LEU A O 1
ATOM 3510 N N . GLU A 1 448 ? -31.124 -26.974 22.006 1.00 97.00 448 GLU A N 1
ATOM 3511 C CA . GLU A 1 448 ? -31.485 -27.066 20.583 1.00 97.00 448 GLU A CA 1
ATOM 3512 C C . GLU A 1 448 ? -30.809 -25.961 19.762 1.00 97.00 448 GLU A C 1
ATOM 3514 O O . GLU A 1 448 ? -30.187 -26.254 18.742 1.00 97.00 448 GLU A O 1
ATOM 3519 N N . ARG A 1 449 ? -30.848 -24.705 20.229 1.00 96.38 449 ARG A N 1
ATOM 3520 C CA . ARG A 1 449 ? -30.151 -23.584 19.574 1.00 96.38 449 ARG A CA 1
ATOM 3521 C C . ARG A 1 449 ? -28.643 -23.810 19.505 1.00 96.38 449 ARG A C 1
ATOM 3523 O O . ARG A 1 449 ? -28.058 -23.618 18.448 1.00 96.38 449 ARG A O 1
ATOM 3530 N N . VAL A 1 450 ? -28.026 -24.226 20.613 1.00 96.12 450 VAL A N 1
ATOM 3531 C CA . VAL A 1 450 ? -26.579 -24.493 20.674 1.00 96.12 450 VAL A CA 1
ATOM 3532 C C . VAL A 1 450 ? -26.182 -25.646 19.745 1.00 96.12 450 VAL A C 1
ATOM 3534 O O . VAL A 1 450 ? -25.100 -25.595 19.173 1.00 96.12 450 VAL A O 1
ATOM 3537 N N . LEU A 1 451 ? -27.047 -26.647 19.542 1.00 95.31 451 LEU A N 1
ATOM 3538 C CA . LEU A 1 451 ? -26.823 -27.714 18.561 1.00 95.31 451 LEU A CA 1
ATOM 3539 C C . LEU A 1 451 ? -26.854 -27.183 17.122 1.00 95.31 451 LEU A C 1
ATOM 3541 O O . LEU A 1 451 ? -25.873 -27.383 16.414 1.00 95.31 451 LEU A O 1
ATOM 3545 N N . HIS A 1 452 ? -27.885 -26.425 16.727 1.00 95.56 452 HIS A N 1
ATOM 3546 C CA . HIS A 1 452 ? -27.943 -25.805 15.390 1.00 95.56 452 HIS A CA 1
ATOM 3547 C C . HIS A 1 452 ? -26.724 -24.893 15.152 1.00 95.56 452 HIS A C 1
ATOM 3549 O O . HIS A 1 452 ? -26.050 -24.983 14.131 1.00 95.56 452 HIS A O 1
ATOM 3555 N N . GLU A 1 453 ? -26.360 -24.082 16.150 1.00 96.44 453 GLU A N 1
ATOM 3556 C CA . GLU A 1 453 ? -25.167 -23.231 16.125 1.00 96.44 453 GLU A CA 1
ATOM 3557 C C . GLU A 1 453 ? -23.836 -24.002 16.040 1.00 96.44 453 GLU A C 1
ATOM 3559 O O . GLU A 1 453 ? -22.816 -23.400 15.694 1.00 96.44 453 GLU A O 1
ATOM 3564 N N . ILE A 1 454 ? -23.798 -25.284 16.410 1.00 95.56 454 ILE A N 1
ATOM 3565 C CA . ILE A 1 454 ? -22.630 -26.165 16.258 1.00 95.56 454 ILE A CA 1
ATOM 3566 C C . ILE A 1 454 ? -22.654 -26.844 14.887 1.00 95.56 454 ILE A C 1
ATOM 3568 O O . ILE A 1 454 ? -21.598 -26.970 14.272 1.00 95.56 454 ILE A O 1
ATOM 3572 N N . GLU A 1 455 ? -23.828 -27.236 14.394 1.00 95.25 455 GLU A N 1
ATOM 3573 C CA . GLU A 1 455 ? -24.026 -27.848 13.077 1.00 95.25 455 GLU A CA 1
ATOM 3574 C C . GLU A 1 455 ? -23.672 -26.858 11.952 1.00 95.25 455 GLU A C 1
ATOM 3576 O O . GLU A 1 455 ? -22.792 -27.160 11.147 1.00 95.25 455 GLU A O 1
ATOM 3581 N N . GLU A 1 456 ? -24.201 -25.629 11.983 1.00 94.69 456 GLU A N 1
ATOM 3582 C CA . GLU A 1 456 ? -23.835 -24.544 11.049 1.00 94.69 456 GLU A CA 1
ATOM 3583 C C . GLU A 1 456 ? -22.317 -24.275 11.038 1.00 94.69 456 GLU A C 1
ATOM 3585 O O . GLU A 1 456 ? -21.690 -24.141 9.985 1.00 94.69 456 GLU A O 1
ATOM 3590 N N . LYS A 1 457 ? -21.685 -24.230 12.221 1.00 96.00 457 LYS A N 1
ATOM 3591 C CA . LYS A 1 457 ? -20.231 -24.019 12.339 1.00 96.00 457 LYS A CA 1
ATOM 3592 C C . LYS A 1 457 ? -19.430 -25.238 11.863 1.00 96.00 457 LYS A C 1
ATOM 3594 O O . LYS A 1 457 ? -18.319 -25.068 11.365 1.00 96.00 457 LYS A O 1
ATOM 3599 N N . ALA A 1 458 ? -19.961 -26.453 11.994 1.00 95.75 458 ALA A N 1
ATOM 3600 C CA . ALA A 1 458 ? -19.320 -27.667 11.499 1.00 95.75 458 ALA A CA 1
ATOM 3601 C C . ALA A 1 458 ? -19.340 -27.737 9.964 1.00 95.75 458 ALA A C 1
ATOM 3603 O O . ALA A 1 458 ? -18.326 -28.120 9.378 1.00 95.75 458 ALA A O 1
ATOM 3604 N N . GLU A 1 459 ? -20.434 -27.321 9.320 1.00 95.06 459 GLU A N 1
ATOM 3605 C CA . GLU A 1 459 ? -20.521 -27.203 7.858 1.00 95.06 459 GLU A CA 1
ATOM 3606 C C . GLU A 1 459 ? -19.510 -26.178 7.322 1.00 95.06 459 GLU A C 1
ATOM 3608 O O . GLU A 1 459 ? -18.677 -26.527 6.483 1.00 95.06 459 GLU A O 1
ATOM 3613 N N . LEU A 1 460 ? -19.469 -24.968 7.896 1.00 95.44 460 LEU A N 1
ATOM 3614 C CA . LEU A 1 460 ? -18.484 -23.938 7.527 1.00 95.44 460 LEU A CA 1
ATOM 3615 C C . LEU A 1 460 ? -17.032 -24.441 7.648 1.00 95.44 460 LEU A C 1
ATOM 3617 O O . LEU A 1 460 ? -16.235 -24.267 6.729 1.00 95.44 460 LEU A O 1
ATOM 3621 N N . ILE A 1 461 ? -16.691 -25.142 8.736 1.00 96.06 461 ILE A N 1
ATOM 3622 C CA . ILE A 1 461 ? -15.350 -25.722 8.936 1.00 96.06 461 ILE A CA 1
ATOM 3623 C C . ILE A 1 461 ? -15.040 -26.834 7.913 1.00 96.06 461 ILE A C 1
ATOM 3625 O O . ILE A 1 461 ? -13.872 -27.056 7.574 1.00 96.06 461 ILE A O 1
ATOM 3629 N N . LEU A 1 462 ? -16.040 -27.564 7.409 1.00 96.19 462 LEU A N 1
ATOM 3630 C CA . LEU A 1 462 ? -15.842 -28.56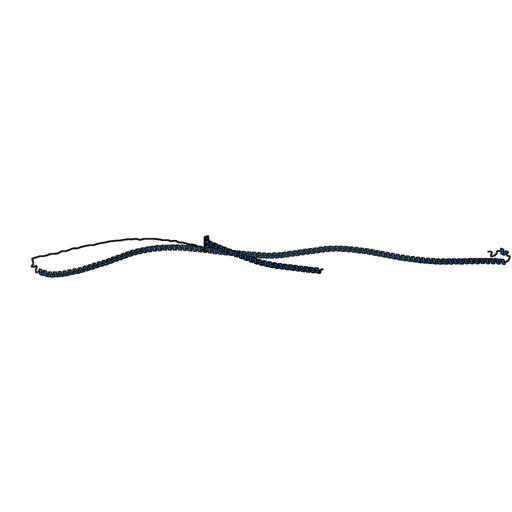9 6.357 1.00 96.19 462 LEU A CA 1
ATOM 3631 C C . LEU A 1 462 ? -15.572 -27.923 4.991 1.00 96.19 462 LEU A C 1
ATOM 3633 O O . LEU A 1 462 ? -14.692 -28.415 4.270 1.00 96.19 462 LEU A O 1
ATOM 3637 N N . ASP A 1 463 ? -16.243 -26.814 4.682 1.00 95.56 463 ASP A N 1
ATOM 3638 C CA . ASP A 1 463 ? -16.030 -26.033 3.459 1.00 95.56 463 ASP A CA 1
ATOM 3639 C C . ASP A 1 463 ? -14.697 -25.272 3.476 1.00 95.56 463 ASP A C 1
ATOM 3641 O O . ASP A 1 463 ? -13.925 -25.395 2.521 1.00 95.56 463 ASP A O 1
ATOM 3645 N N . GLU A 1 464 ? -14.326 -24.619 4.584 1.00 95.19 464 GLU A N 1
ATOM 3646 C CA . GLU A 1 464 ? -12.983 -24.039 4.776 1.00 95.19 464 GLU A CA 1
ATOM 3647 C C . GLU A 1 464 ? -11.886 -25.093 4.548 1.00 95.19 464 GLU A C 1
ATOM 3649 O O . GLU A 1 464 ? -10.888 -24.855 3.861 1.00 95.19 464 GLU A O 1
ATOM 3654 N N . ARG A 1 465 ? -12.082 -26.316 5.062 1.00 96.19 465 ARG A N 1
ATOM 3655 C CA . ARG A 1 465 ? -11.166 -27.443 4.820 1.00 96.19 465 ARG A CA 1
ATOM 3656 C C . ARG A 1 465 ? -11.193 -27.921 3.371 1.00 96.19 465 ARG A C 1
ATOM 3658 O O . ARG A 1 465 ? -10.192 -28.466 2.907 1.00 96.19 465 ARG A O 1
ATOM 3665 N N . ALA A 1 466 ? -12.306 -27.807 2.649 1.00 96.88 466 ALA A N 1
ATOM 3666 C CA . ALA A 1 466 ? -12.371 -28.116 1.219 1.00 96.88 466 ALA A CA 1
ATOM 3667 C C . ALA A 1 466 ? -11.637 -27.055 0.381 1.00 96.88 466 ALA A C 1
ATOM 3669 O O . ALA A 1 466 ? -10.887 -27.406 -0.530 1.00 96.88 466 ALA A O 1
ATOM 3670 N N . GLU A 1 467 ? -11.765 -25.772 0.718 1.00 95.62 467 GLU A N 1
ATOM 3671 C CA . GLU A 1 467 ? -11.000 -24.681 0.103 1.00 95.62 467 GLU A CA 1
ATOM 3672 C C . GLU A 1 467 ? -9.505 -24.782 0.385 1.00 95.62 467 GLU A C 1
ATOM 3674 O O . GLU A 1 467 ? -8.713 -24.748 -0.556 1.00 95.62 467 GLU A O 1
ATOM 3679 N N . HIS A 1 468 ? -9.105 -25.026 1.632 1.00 96.44 468 HIS A N 1
ATOM 3680 C CA . HIS A 1 468 ? -7.697 -25.219 1.974 1.00 96.44 468 HIS A CA 1
ATOM 3681 C C . HIS A 1 468 ? -7.087 -26.441 1.258 1.00 96.44 468 HIS A C 1
ATOM 3683 O O . HIS A 1 468 ? -5.918 -26.403 0.873 1.00 96.44 468 HIS A O 1
ATOM 3689 N N . ARG A 1 469 ? -7.852 -27.519 1.024 1.00 97.62 469 ARG A N 1
ATOM 3690 C CA . ARG A 1 469 ? -7.394 -28.656 0.199 1.00 97.62 469 ARG A CA 1
ATOM 3691 C C . ARG A 1 469 ? -7.202 -28.253 -1.264 1.00 97.62 469 ARG A C 1
ATOM 3693 O O . ARG A 1 469 ? -6.104 -28.434 -1.779 1.00 97.62 469 ARG A O 1
ATOM 3700 N N . ARG A 1 470 ? -8.195 -27.602 -1.884 1.00 96.50 470 ARG A N 1
ATOM 3701 C CA . ARG A 1 470 ? -8.093 -27.063 -3.259 1.00 96.50 470 ARG A CA 1
ATOM 3702 C C . ARG A 1 470 ? -6.910 -26.097 -3.421 1.00 96.50 470 ARG A C 1
ATOM 3704 O O . ARG A 1 470 ? -6.231 -26.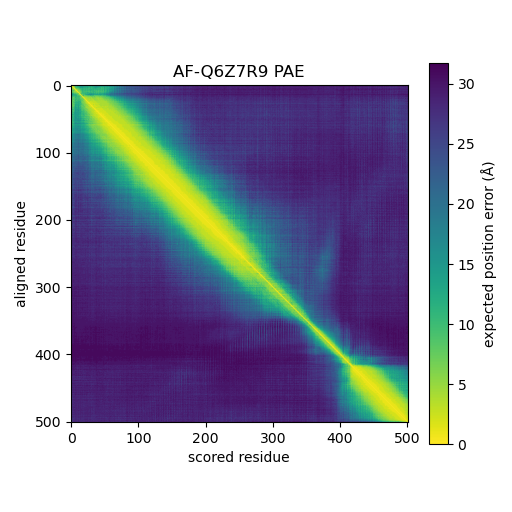118 -4.444 1.00 96.50 470 ARG A O 1
ATOM 3711 N N . MET A 1 471 ? -6.628 -25.282 -2.405 1.00 96.31 471 MET A N 1
ATOM 3712 C CA . MET A 1 471 ? -5.489 -24.360 -2.385 1.00 96.31 471 MET A CA 1
ATOM 3713 C C . MET A 1 471 ? -4.144 -25.101 -2.291 1.00 96.31 471 MET A C 1
ATOM 3715 O O . MET A 1 471 ? -3.226 -24.786 -3.043 1.00 96.31 471 MET A O 1
ATOM 3719 N N . VAL A 1 472 ? -4.028 -26.114 -1.425 1.00 97.44 472 VAL A N 1
ATOM 3720 C CA . VAL A 1 472 ? -2.822 -26.962 -1.319 1.00 97.44 472 VAL A CA 1
ATOM 3721 C C . VAL A 1 472 ? -2.579 -27.758 -2.606 1.00 97.44 472 VAL A C 1
ATOM 3723 O O . VAL A 1 472 ? -1.441 -27.843 -3.059 1.00 97.44 472 VAL A O 1
ATOM 3726 N N . GLU A 1 473 ? -3.630 -28.285 -3.235 1.00 97.00 473 GLU A N 1
ATOM 3727 C CA . GLU A 1 473 ? -3.557 -28.948 -4.544 1.00 97.00 473 GLU A CA 1
ATOM 3728 C C . GLU A 1 473 ? -3.073 -27.983 -5.640 1.00 97.00 473 GLU A C 1
ATOM 3730 O O . GLU A 1 473 ? -2.200 -28.338 -6.434 1.00 97.00 473 GLU A O 1
ATOM 3735 N N . ALA A 1 474 ? -3.568 -26.740 -5.653 1.00 96.44 474 ALA A N 1
ATOM 3736 C CA . ALA A 1 474 ? -3.112 -25.709 -6.583 1.00 96.44 474 ALA A CA 1
ATOM 3737 C C . ALA A 1 474 ? -1.633 -25.333 -6.371 1.00 96.44 474 ALA A C 1
ATOM 3739 O O . ALA A 1 474 ? -0.888 -25.255 -7.349 1.00 96.44 474 ALA A O 1
ATOM 3740 N N . TYR A 1 475 ? -1.184 -25.165 -5.120 1.00 95.44 475 TYR A N 1
ATOM 3741 C CA . TYR A 1 475 ? 0.232 -24.930 -4.811 1.00 95.44 475 TYR A CA 1
ATOM 3742 C C . TYR A 1 475 ? 1.115 -26.112 -5.232 1.00 95.44 475 TYR A C 1
ATOM 3744 O O . TYR A 1 475 ? 2.108 -25.902 -5.922 1.00 95.44 475 TYR A O 1
ATOM 3752 N N . ALA A 1 476 ? 0.719 -27.354 -4.935 1.00 96.44 476 ALA A N 1
ATOM 3753 C CA . ALA A 1 476 ? 1.463 -28.544 -5.354 1.00 96.44 476 ALA A CA 1
ATOM 3754 C C . ALA A 1 476 ? 1.576 -28.663 -6.889 1.00 96.44 476 ALA A C 1
ATOM 3756 O O . ALA A 1 476 ? 2.622 -29.056 -7.407 1.00 96.44 476 ALA A O 1
ATOM 3757 N N . LEU A 1 477 ? 0.533 -28.278 -7.635 1.00 97.12 477 LEU A N 1
ATOM 3758 C CA . LEU A 1 477 ? 0.570 -28.203 -9.101 1.00 97.12 477 LEU A CA 1
ATOM 3759 C C . LEU A 1 477 ? 1.455 -27.058 -9.622 1.00 97.12 477 LEU A C 1
ATOM 3761 O O . LEU A 1 477 ? 2.031 -27.186 -10.704 1.00 97.12 477 LEU A O 1
ATOM 3765 N N . MET A 1 478 ? 1.575 -25.945 -8.893 1.00 96.06 478 MET A N 1
ATOM 3766 C CA . MET A 1 478 ? 2.515 -24.869 -9.230 1.00 96.06 478 MET A CA 1
ATOM 3767 C C . MET A 1 478 ? 3.965 -25.279 -8.953 1.00 96.06 478 MET A C 1
ATOM 3769 O O . MET A 1 478 ? 4.810 -25.070 -9.821 1.00 96.06 478 MET A O 1
ATOM 3773 N N . ASP A 1 479 ? 4.242 -25.943 -7.830 1.00 95.88 479 ASP A N 1
ATOM 3774 C CA . ASP A 1 479 ? 5.572 -26.471 -7.503 1.00 95.88 479 ASP A CA 1
ATOM 3775 C C . ASP A 1 479 ? 6.019 -27.551 -8.501 1.00 95.88 479 ASP A C 1
ATOM 3777 O O . ASP A 1 479 ? 7.160 -27.527 -8.963 1.00 95.88 479 ASP A O 1
ATOM 3781 N N . GLN A 1 480 ? 5.122 -28.455 -8.917 1.00 96.62 480 GLN A N 1
ATOM 3782 C CA . GLN A 1 480 ? 5.418 -29.428 -9.979 1.00 96.62 480 GLN A CA 1
ATOM 3783 C C . GLN A 1 480 ? 5.752 -28.747 -11.314 1.00 96.62 480 GLN A C 1
ATOM 3785 O O . GLN A 1 480 ? 6.710 -29.143 -11.977 1.00 96.62 480 GLN A O 1
ATOM 3790 N N . LYS A 1 481 ? 5.009 -27.701 -11.701 1.00 96.69 481 LYS A N 1
ATOM 3791 C CA . LYS A 1 481 ? 5.301 -26.921 -12.917 1.00 96.69 481 LYS A CA 1
ATOM 3792 C C . LYS A 1 481 ? 6.610 -26.144 -12.812 1.00 96.69 481 LYS A C 1
ATOM 3794 O O . LYS A 1 481 ? 7.330 -26.054 -13.800 1.00 96.69 481 LYS A O 1
ATOM 3799 N N . LEU A 1 482 ? 6.943 -25.617 -11.634 1.00 95.88 482 LEU A N 1
ATOM 3800 C CA . LEU A 1 482 ? 8.221 -24.952 -11.381 1.00 95.88 482 LEU A CA 1
ATOM 3801 C C . LEU A 1 482 ? 9.388 -25.944 -11.493 1.00 95.88 482 LEU A C 1
ATOM 3803 O O . LEU A 1 482 ? 10.375 -25.648 -12.157 1.00 95.88 482 LEU A O 1
ATOM 3807 N N . GLN A 1 483 ? 9.255 -27.144 -10.921 1.00 96.12 483 GLN A N 1
ATOM 3808 C CA . GLN A 1 483 ? 10.246 -28.216 -11.061 1.00 96.12 483 GLN A CA 1
ATOM 3809 C C . GLN A 1 483 ? 10.402 -28.670 -12.521 1.00 96.12 483 GLN A C 1
ATOM 3811 O O . GLN A 1 483 ? 11.527 -28.854 -12.980 1.00 96.12 483 GLN A O 1
ATOM 3816 N N . GLN A 1 484 ? 9.305 -28.792 -13.276 1.00 96.25 484 GLN A N 1
ATOM 3817 C CA . GLN A 1 484 ? 9.351 -29.080 -14.716 1.00 96.25 484 GLN A CA 1
ATOM 3818 C C . GLN A 1 484 ? 10.067 -27.969 -15.496 1.00 96.25 484 GLN A C 1
ATOM 3820 O O . GLN A 1 484 ? 10.988 -28.267 -16.250 1.00 96.25 484 GLN A O 1
ATOM 3825 N N . ALA A 1 485 ? 9.725 -26.700 -15.262 1.00 95.31 485 ALA A N 1
ATOM 3826 C CA . ALA A 1 485 ? 10.359 -25.560 -15.926 1.00 95.31 485 ALA A CA 1
ATOM 3827 C C . ALA A 1 485 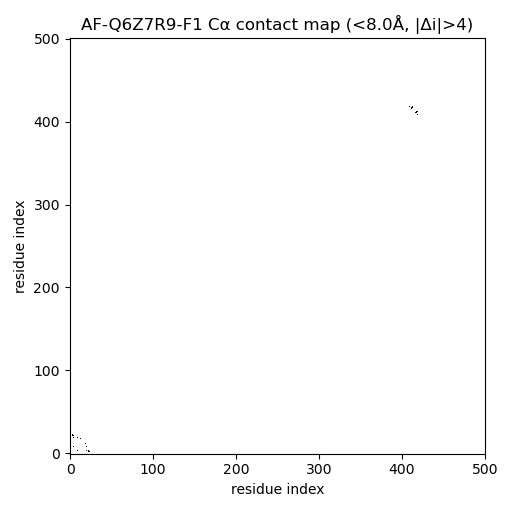? 11.861 -25.432 -15.600 1.00 95.31 485 ALA A C 1
ATOM 3829 O O . ALA A 1 485 ? 12.642 -25.054 -16.470 1.00 95.31 485 ALA A O 1
ATOM 3830 N N . LEU A 1 486 ? 12.283 -25.782 -14.379 1.00 95.25 486 LEU A N 1
ATOM 3831 C CA . LEU A 1 486 ? 13.700 -25.845 -14.003 1.00 95.25 486 LEU A CA 1
ATOM 3832 C C . LEU A 1 486 ? 14.430 -26.992 -14.720 1.00 95.25 486 LEU A C 1
ATOM 3834 O O . LEU A 1 486 ? 15.508 -26.776 -15.264 1.00 95.25 486 LEU A O 1
ATOM 3838 N N . LEU A 1 487 ? 13.827 -28.182 -14.810 1.00 95.62 487 LEU A N 1
ATOM 3839 C CA . LEU A 1 487 ? 14.396 -29.299 -15.578 1.00 95.62 487 LEU A CA 1
ATOM 3840 C C . LEU A 1 487 ? 14.467 -28.993 -17.084 1.00 95.62 487 LEU A C 1
ATOM 3842 O O . LEU A 1 487 ? 15.428 -29.377 -17.747 1.00 95.62 487 LEU A O 1
ATOM 3846 N N . GLU A 1 488 ? 13.480 -28.292 -17.642 1.00 94.88 488 GLU A N 1
ATOM 3847 C CA . GLU A 1 488 ? 13.520 -27.793 -19.021 1.00 94.88 488 GLU A CA 1
ATOM 3848 C C . GLU A 1 488 ? 14.636 -26.755 -19.206 1.00 94.88 488 GLU A C 1
ATOM 3850 O O . GLU A 1 488 ? 15.427 -26.880 -20.139 1.00 94.88 488 GLU A O 1
ATOM 3855 N N . HIS A 1 489 ? 14.766 -25.789 -18.291 1.00 93.62 489 HIS A N 1
ATOM 3856 C CA . HIS A 1 489 ? 15.842 -24.794 -18.292 1.00 93.62 489 HIS A CA 1
ATOM 3857 C C . HIS A 1 489 ? 17.235 -25.443 -18.248 1.00 93.62 489 HIS A C 1
ATOM 3859 O O . HIS A 1 489 ? 18.083 -25.129 -19.084 1.00 93.62 489 HIS A O 1
ATOM 3865 N N . ASP A 1 490 ? 17.456 -26.398 -17.344 1.00 94.94 490 ASP A N 1
ATOM 3866 C CA . ASP A 1 490 ? 18.721 -27.130 -17.229 1.00 94.94 490 ASP A CA 1
ATOM 3867 C C . ASP A 1 490 ? 19.022 -27.949 -18.493 1.00 94.94 490 ASP A C 1
ATOM 3869 O O . ASP A 1 490 ? 20.165 -27.990 -18.956 1.00 94.94 490 ASP A O 1
ATOM 3873 N N . ASN A 1 491 ? 18.003 -28.558 -19.110 1.00 94.31 491 ASN A N 1
ATOM 3874 C CA . ASN A 1 491 ? 18.142 -29.223 -20.407 1.00 94.31 491 ASN A CA 1
ATOM 3875 C C . ASN A 1 491 ? 18.533 -28.233 -21.516 1.00 94.31 491 ASN A C 1
ATOM 3877 O O . ASN A 1 491 ? 19.453 -28.522 -22.288 1.00 94.31 491 ASN A O 1
ATOM 3881 N N . PHE A 1 492 ? 17.908 -27.053 -21.581 1.00 93.38 492 PHE A N 1
ATOM 3882 C CA . PHE A 1 492 ? 18.288 -26.017 -22.542 1.00 93.38 492 PHE A CA 1
ATOM 3883 C C . PHE A 1 492 ? 19.720 -25.521 -22.300 1.00 93.38 492 PHE A C 1
ATOM 3885 O O . PHE A 1 492 ? 20.504 -25.498 -23.251 1.00 93.38 492 PHE A O 1
ATOM 3892 N N . GLU A 1 493 ? 20.125 -25.236 -21.059 1.00 93.25 493 GLU A N 1
ATOM 3893 C CA . GLU A 1 493 ? 21.519 -24.902 -20.746 1.00 93.25 493 GLU A CA 1
ATOM 3894 C C . GLU A 1 493 ? 22.495 -26.009 -21.166 1.00 93.25 493 GLU A C 1
ATOM 3896 O O . GLU A 1 493 ? 23.531 -25.716 -21.766 1.00 93.25 493 GLU A O 1
ATOM 3901 N N . ASN A 1 494 ? 22.173 -27.278 -20.899 1.00 92.38 494 ASN A N 1
ATOM 3902 C CA . ASN A 1 494 ? 22.995 -28.414 -21.315 1.00 92.38 494 ASN A CA 1
ATOM 3903 C C . ASN A 1 494 ? 23.151 -28.458 -22.847 1.00 92.38 494 ASN A C 1
ATOM 3905 O O . ASN A 1 494 ? 24.270 -28.621 -23.336 1.00 92.38 494 ASN A O 1
ATOM 3909 N N . THR A 1 495 ? 22.082 -28.228 -23.621 1.00 92.38 495 THR A N 1
ATOM 3910 C CA . THR A 1 495 ? 22.194 -28.128 -25.092 1.00 92.38 495 THR A CA 1
ATOM 3911 C C . THR A 1 495 ? 23.016 -26.917 -25.543 1.00 92.38 495 THR A C 1
ATOM 3913 O O . THR A 1 495 ? 23.841 -27.051 -26.443 1.00 92.38 495 THR A O 1
ATOM 3916 N N . ILE A 1 496 ? 22.880 -25.759 -24.888 1.00 90.00 496 ILE A N 1
ATOM 3917 C CA . ILE A 1 496 ? 23.655 -24.545 -25.198 1.00 90.00 496 ILE A CA 1
ATOM 3918 C C . ILE A 1 496 ? 25.144 -24.735 -24.878 1.00 90.00 496 ILE A C 1
ATOM 3920 O O . ILE A 1 496 ? 25.991 -24.208 -25.599 1.00 90.00 496 ILE A O 1
ATOM 3924 N N . ARG A 1 497 ? 25.489 -25.490 -23.826 1.00 90.56 497 ARG A N 1
ATOM 3925 C CA . ARG A 1 497 ? 26.882 -25.846 -23.510 1.00 90.56 497 ARG A CA 1
ATOM 3926 C C . ARG A 1 497 ? 27.447 -26.839 -24.535 1.00 90.56 497 ARG A C 1
ATOM 3928 O O . ARG A 1 497 ? 28.530 -26.587 -25.051 1.00 90.56 497 ARG A O 1
ATOM 3935 N N . ASN A 1 498 ? 26.685 -27.864 -24.922 1.00 88.19 498 ASN A N 1
ATOM 3936 C CA . ASN A 1 498 ? 27.082 -28.834 -25.958 1.00 88.19 498 ASN A CA 1
ATOM 3937 C C . ASN A 1 498 ? 27.180 -28.234 -27.378 1.00 88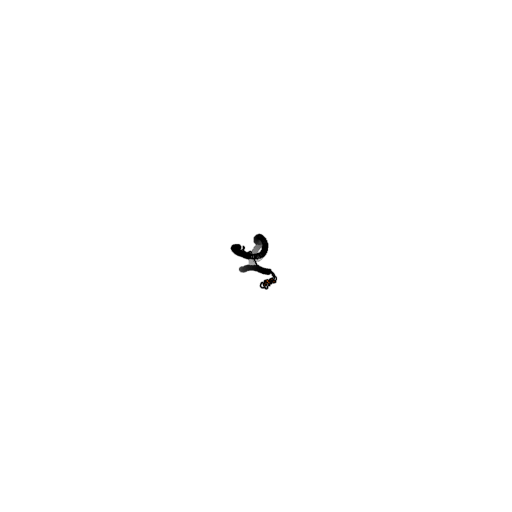.19 498 ASN A C 1
ATOM 3939 O O . ASN A 1 498 ? 27.834 -28.810 -28.238 1.00 88.19 498 ASN A O 1
ATOM 3943 N N . LEU A 1 499 ? 26.536 -27.091 -27.643 1.00 81.25 499 LEU A N 1
ATOM 3944 C CA . LEU A 1 499 ? 26.662 -26.331 -28.899 1.00 81.25 499 LEU A CA 1
ATOM 3945 C C . LEU A 1 499 ? 27.816 -25.307 -28.884 1.00 81.25 499 LEU A C 1
ATOM 3947 O O . LEU A 1 499 ? 28.033 -24.620 -29.882 1.00 81.25 499 LEU A O 1
ATOM 3951 N N . LYS A 1 500 ? 28.536 -25.175 -27.762 1.00 80.44 500 LYS A N 1
ATOM 3952 C CA . LYS A 1 500 ? 29.720 -24.306 -27.604 1.00 80.44 500 LYS A CA 1
ATOM 3953 C C . LYS A 1 500 ? 31.043 -25.082 -27.528 1.00 80.44 500 LYS A C 1
ATOM 3955 O O . LYS A 1 500 ? 32.092 -24.441 -27.472 1.00 80.44 500 LYS A O 1
ATOM 3960 N N . SER A 1 501 ? 30.982 -26.414 -27.491 1.00 64.44 501 SER A N 1
ATOM 3961 C CA . SER A 1 501 ? 32.114 -27.353 -27.480 1.00 64.44 501 SER A CA 1
ATOM 3962 C C . SER A 1 501 ? 32.343 -27.972 -28.854 1.00 64.44 501 SER A C 1
ATOM 3964 O O . SER A 1 501 ? 33.490 -27.892 -29.334 1.00 64.44 501 SER A O 1
#

Radius of gyration: 136.17 Å; Cα contacts (8 Å, |Δi|>4): 17; chains: 1; bounding box: 428×57×252 Å

InterPro domains:
  IPR057577 Nucleoprotein, TPR/MPL1 domain [PF25481] (174-249)

pLDDT: mean 82.32, std 21.02, range [25.59, 98.62]

Sequence (501 aa):
MPLFMSEEELRLLGGDVAAVAERADAAIRELRQQVDTVRAEADAAAIAAEQTCALLEQRYDTLSAEADRFRAELAELAAASERRAADLASSQSEIHQLRIQAIAKDGEIERLKVEISEVHKSKSQSLELIEQRDAEIREKDGIIQNYLDKIVNLADSSASKGARIQEVEAKFTHLQATCNRITQEKDLLEKHNLWLDEELKEKVKNLAELRKSNMDEEARMSAKVAELERETSESSSSLRRSKERVSELEQRVSYMEKELCSTKDAAAANEQRLAAELSTVMKLAELHKESSEEWSKKAGELEGVIKALETHLTQVEDEYKEKLEKETSAKRDLEMEATYLKQKLEKCESDLENTRKSSELSFTPLVAADPCDLAGSPMKEMAFSDPANQNDLMIVPKVPTGVSGTALAASLLRDGWSLAKIYEKYQEATDALRHERFGRRHAEAVLERVLHEIEEKAELILDERAEHRRMVEAYALMDQKLQQALLEHDNFENTIRNLKS